Protein AF-0000000080792243 (afdb_homodimer)

Structure (mmCIF, N/CA/C/O backbone):
data_AF-0000000080792243-model_v1
#
loop_
_entity.id
_entity.type
_entity.pdbx_description
1 polymer 'Uncharacterized protein'
#
loop_
_atom_site.group_PDB
_atom_site.id
_atom_site.type_symbol
_atom_site.label_atom_id
_atom_site.label_alt_id
_atom_site.label_comp_id
_atom_site.label_asym_id
_atom_site.label_entity_id
_atom_site.label_seq_id
_atom_site.pdbx_PDB_ins_code
_atom_site.Cartn_x
_atom_site.Cartn_y
_atom_site.Cartn_z
_atom_site.occupancy
_atom_site.B_iso_or_equiv
_atom_site.auth_seq_id
_atom_site.auth_comp_id
_atom_site.auth_asym_id
_atom_site.auth_atom_id
_atom_site.pdbx_PDB_model_num
ATOM 1 N N . MET A 1 1 ? 18.422 -19.844 11.188 1 36.97 1 MET A N 1
ATOM 2 C CA . MET A 1 1 ? 18.875 -18.453 11.117 1 36.97 1 MET A CA 1
ATOM 3 C C . MET A 1 1 ? 18.594 -17.719 12.422 1 36.97 1 MET A C 1
ATOM 5 O O . MET A 1 1 ? 17.625 -18.031 13.109 1 36.97 1 MET A O 1
ATOM 9 N N . GLN A 1 2 ? 19.609 -17.266 13.109 1 46.88 2 GLN A N 1
ATOM 10 C CA . GLN A 1 2 ? 19.453 -16.562 14.383 1 46.88 2 GLN A CA 1
ATOM 11 C C . GLN A 1 2 ? 18.328 -15.539 14.312 1 46.88 2 GLN A C 1
ATOM 13 O O . GLN A 1 2 ? 18.172 -14.844 13.305 1 46.88 2 GLN A O 1
ATOM 18 N N . PRO A 1 3 ? 17.406 -15.609 15.258 1 59.47 3 PRO A N 1
ATOM 19 C CA . PRO A 1 3 ? 16.344 -14.609 15.312 1 59.47 3 PRO A CA 1
ATOM 20 C C . PRO A 1 3 ? 16.859 -13.18 15.242 1 59.47 3 PRO A C 1
ATOM 22 O O . PRO A 1 3 ? 17.953 -12.891 15.719 1 59.47 3 PRO A O 1
ATOM 25 N N . TRP A 1 4 ? 16.297 -12.352 14.469 1 64.94 4 TRP A N 1
ATOM 26 C CA . TRP A 1 4 ? 16.641 -10.938 14.383 1 64.94 4 TRP A CA 1
ATOM 27 C C . TRP A 1 4 ? 16.672 -10.297 15.766 1 64.94 4 TRP A C 1
ATOM 29 O O . TRP A 1 4 ? 15.797 -10.562 16.594 1 64.94 4 TRP A O 1
ATOM 39 N N . GLN A 1 5 ? 17.922 -9.617 16.094 1 69.44 5 GLN A N 1
ATOM 40 C CA . GLN A 1 5 ? 18.031 -8.836 17.328 1 69.44 5 GLN A CA 1
ATOM 41 C C . GLN A 1 5 ? 18.094 -7.344 17.031 1 69.44 5 GLN A C 1
ATOM 43 O O . GLN A 1 5 ? 18.906 -6.898 16.219 1 69.44 5 GLN A O 1
ATOM 48 N N . PRO A 1 6 ? 17.172 -6.676 17.641 1 68.81 6 PRO A N 1
ATOM 49 C CA . PRO A 1 6 ? 17.219 -5.23 17.422 1 68.81 6 PRO A CA 1
ATOM 50 C C . PRO A 1 6 ? 18.484 -4.59 17.984 1 68.81 6 PRO A C 1
ATOM 52 O O . PRO A 1 6 ? 18.984 -5.035 19.031 1 68.81 6 PRO A O 1
ATOM 55 N N . PRO A 1 7 ? 18.984 -3.643 17.203 1 69.31 7 PRO A N 1
ATOM 56 C CA . PRO A 1 7 ? 20.094 -2.895 17.828 1 69.31 7 PRO A CA 1
ATOM 57 C C . PRO A 1 7 ? 19.719 -2.318 19.188 1 69.31 7 PRO A C 1
ATOM 59 O O . PRO A 1 7 ? 18.578 -1.916 19.406 1 69.31 7 PRO A O 1
ATOM 62 N N . PRO A 1 8 ? 20.578 -2.467 20.203 1 66.31 8 PRO A N 1
ATOM 63 C CA . PRO A 1 8 ? 20.281 -2.123 21.594 1 66.31 8 PRO A CA 1
ATOM 64 C C . PRO A 1 8 ? 19.547 -0.795 21.734 1 66.31 8 PRO A C 1
ATOM 66 O O . PRO A 1 8 ? 18.594 -0.694 22.516 1 66.31 8 PRO A O 1
ATOM 69 N N . ASP A 1 9 ? 19.938 0.288 21.047 1 75.38 9 ASP A N 1
ATOM 70 C CA . ASP A 1 9 ? 19.344 1.593 21.281 1 75.38 9 ASP A CA 1
ATOM 71 C C . ASP A 1 9 ? 18.156 1.835 20.344 1 75.38 9 ASP A C 1
ATOM 73 O O . ASP A 1 9 ? 17.453 2.838 20.469 1 75.38 9 ASP A O 1
ATOM 77 N N . ALA A 1 10 ? 17.859 0.833 19.672 1 73.94 10 ALA A N 1
ATOM 78 C CA . ALA A 1 10 ? 16.828 1.02 18.656 1 73.94 10 ALA A CA 1
ATOM 79 C C . ALA A 1 10 ? 15.43 0.932 19.281 1 73.94 10 ALA A C 1
ATOM 81 O O . ALA A 1 10 ? 14.523 1.659 18.875 1 73.94 10 ALA A O 1
ATOM 82 N N . GLN A 1 11 ? 15.375 0.099 20.266 1 78.38 11 GLN A N 1
ATOM 83 C CA . GLN A 1 11 ? 14.07 -0.077 20.906 1 78.38 11 GLN A CA 1
ATOM 84 C C . GLN A 1 11 ? 13.656 1.177 21.672 1 78.38 11 GLN A C 1
ATOM 86 O O . GLN A 1 11 ? 12.523 1.646 21.531 1 78.38 11 GLN A O 1
ATOM 91 N N . ASP A 1 12 ? 14.547 1.667 22.391 1 77.69 12 ASP A N 1
ATOM 92 C CA . ASP A 1 12 ? 14.25 2.869 23.156 1 77.69 12 ASP A CA 1
ATOM 93 C C . ASP A 1 12 ? 13.898 4.039 22.234 1 77.69 12 ASP A C 1
ATOM 95 O O . ASP A 1 12 ? 12.961 4.793 22.516 1 77.69 12 ASP A O 1
ATOM 99 N N . ALA A 1 13 ? 14.625 4.133 21.188 1 73.5 13 ALA A N 1
ATOM 100 C CA . ALA A 1 13 ? 14.375 5.203 20.234 1 73.5 13 ALA A CA 1
ATOM 101 C C . ALA A 1 13 ? 12.992 5.07 19.609 1 73.5 13 ALA A C 1
ATOM 103 O O . ALA A 1 13 ? 12.258 6.051 19.484 1 73.5 13 ALA A O 1
ATOM 104 N N . TRP A 1 14 ? 12.664 3.857 19.359 1 80.56 14 TRP A N 1
ATOM 105 C CA . TRP A 1 14 ? 11.359 3.635 18.75 1 80.56 14 TRP A CA 1
ATOM 106 C C . TRP A 1 14 ? 10.234 3.869 19.75 1 80.56 14 TRP A C 1
ATOM 108 O O . TRP A 1 14 ? 9.195 4.434 19.406 1 80.56 14 TRP A O 1
ATOM 118 N N . MET A 1 15 ? 10.477 3.438 20.875 1 77.56 15 MET A N 1
ATOM 119 C CA . MET A 1 15 ? 9.461 3.629 21.922 1 77.56 15 MET A CA 1
ATOM 120 C C . MET A 1 15 ? 9.188 5.113 22.141 1 77.56 15 MET A C 1
ATOM 122 O O . MET A 1 15 ? 8.055 5.508 22.406 1 77.56 15 MET A O 1
ATOM 126 N N . ALA A 1 16 ? 10.227 5.855 22.047 1 75 16 ALA A N 1
ATOM 127 C CA . ALA A 1 16 ? 10.047 7.301 22.172 1 75 16 ALA A CA 1
ATOM 128 C C . ALA A 1 16 ? 9.195 7.848 21.016 1 75 16 ALA A C 1
ATOM 130 O O . ALA A 1 16 ? 8.32 8.688 21.234 1 75 16 ALA A O 1
ATOM 131 N N . ILE A 1 17 ? 9.383 7.324 19.875 1 75.38 17 ILE A N 1
ATOM 132 C CA . ILE A 1 17 ? 8.633 7.723 18.703 1 75.38 17 ILE A CA 1
ATOM 133 C C . ILE A 1 17 ? 7.172 7.285 18.844 1 75.38 17 ILE A C 1
ATOM 135 O O . ILE A 1 17 ? 6.258 8.078 18.625 1 75.38 17 ILE A O 1
ATOM 139 N N . GLU A 1 18 ? 7.066 6.082 19.219 1 77.75 18 GLU A N 1
ATOM 140 C CA . GLU A 1 18 ? 5.719 5.539 19.391 1 77.75 18 GLU A CA 1
ATOM 141 C C . GLU A 1 18 ? 4.941 6.309 20.453 1 77.75 18 GLU A C 1
ATOM 143 O O . GLU A 1 18 ? 3.754 6.594 20.266 1 77.75 18 GLU A O 1
ATOM 148 N N . LYS A 1 19 ? 5.625 6.551 21.5 1 76.12 19 LYS A N 1
ATOM 149 C CA . LYS A 1 19 ? 4.988 7.352 22.547 1 76.12 19 LYS A CA 1
ATOM 150 C C . LYS A 1 19 ? 4.547 8.711 22 1 76.12 19 LYS A C 1
ATOM 152 O O . LYS A 1 19 ? 3.449 9.18 22.312 1 76.12 19 LYS A O 1
ATOM 157 N N . SER A 1 20 ? 5.352 9.297 21.234 1 71.44 20 SER A N 1
ATOM 158 C CA . SER A 1 20 ? 5.027 10.586 20.641 1 71.44 20 SER A CA 1
ATOM 159 C C . SER A 1 20 ? 3.846 10.461 19.672 1 71.44 20 SER A C 1
ATOM 161 O O . SER A 1 20 ? 3.029 11.383 19.578 1 71.44 20 SER A O 1
ATOM 163 N N . LEU A 1 21 ? 3.82 9.352 19.047 1 76.31 21 LEU A N 1
ATOM 164 C CA . LEU A 1 21 ? 2.719 9.086 18.125 1 76.31 21 LEU A CA 1
ATOM 165 C C . LEU A 1 21 ? 1.434 8.789 18.891 1 76.31 21 LEU A C 1
ATOM 167 O O . LEU A 1 21 ? 0.351 9.219 18.484 1 76.31 21 LEU A O 1
ATOM 171 N N . LEU A 1 22 ? 1.648 8.062 19.984 1 66.38 22 LEU A N 1
ATOM 172 C CA . LEU A 1 22 ? 0.48 7.559 20.703 1 66.38 22 LEU A CA 1
ATOM 173 C C . LEU A 1 22 ? 0.078 8.5 21.828 1 66.38 22 LEU A C 1
ATOM 175 O O . LEU A 1 22 ? -1.094 8.555 22.203 1 66.38 22 LEU A O 1
ATOM 179 N N . MET A 1 23 ? 1.031 8.93 22.672 1 56 23 MET A N 1
ATOM 180 C CA . MET A 1 23 ? 0.75 9.695 23.891 1 56 23 MET A CA 1
ATOM 181 C C . MET A 1 23 ? -0.041 10.953 23.562 1 56 23 MET A C 1
ATOM 183 O O . MET A 1 23 ? -0.862 11.406 24.359 1 56 23 MET A O 1
ATOM 187 N N . 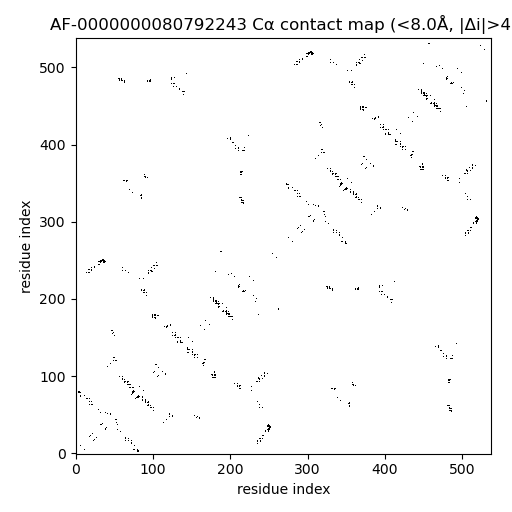LEU A 1 24 ? 0.479 11.695 22.578 1 44.16 24 LEU A N 1
ATOM 188 C CA . LEU A 1 24 ? -0.265 12.945 22.5 1 44.16 24 LEU A CA 1
ATOM 189 C C . LEU A 1 24 ? -1.768 12.688 22.562 1 44.16 24 LEU A C 1
ATOM 191 O O . LEU A 1 24 ? -2.533 13.562 22.984 1 44.16 24 LEU A O 1
ATOM 195 N N . THR A 1 25 ? -2.172 11.602 22.031 1 44.19 25 THR A N 1
ATOM 196 C CA . THR A 1 25 ? -3.627 11.578 21.938 1 44.19 25 THR A CA 1
ATOM 197 C C . THR A 1 25 ? -4.215 10.516 22.859 1 44.19 25 THR A C 1
ATOM 199 O O . THR A 1 25 ? -5.418 10.242 22.812 1 44.19 25 THR A O 1
ATOM 202 N N . GLY A 1 26 ? -3.426 10.094 24 1 46.09 26 GLY A N 1
ATOM 203 C CA . GLY A 1 26 ? -4.133 9.023 24.688 1 46.09 26 GLY A CA 1
ATOM 204 C C . GLY A 1 26 ? -4.879 8.109 23.734 1 46.09 26 GLY A C 1
ATOM 205 O O . GLY A 1 26 ? -5.98 7.641 24.047 1 46.09 26 GLY A O 1
ATOM 206 N N . SER A 1 27 ? -4.52 7.777 22.578 1 53.97 27 SER A N 1
ATOM 207 C CA . SER A 1 27 ? -5.082 6.977 21.5 1 53.97 27 SER A CA 1
ATOM 208 C C . SER A 1 27 ? -6.133 7.758 20.719 1 53.97 27 SER A C 1
ATOM 210 O O . SER A 1 27 ? -6.617 7.293 19.688 1 53.97 27 SER A O 1
ATOM 212 N N . GLN A 1 28 ? -6.387 9.023 21.266 1 64.88 28 GLN A N 1
ATOM 213 C CA . GLN A 1 28 ? -7.477 9.719 20.578 1 64.88 28 GLN A CA 1
ATOM 214 C C . GLN A 1 28 ? -6.941 10.703 19.547 1 64.88 28 GLN A C 1
ATOM 216 O O . GLN A 1 28 ? -5.922 11.359 19.781 1 64.88 28 GLN A O 1
ATOM 221 N N . VAL A 1 29 ? -7.461 10.672 18.406 1 78.62 29 VAL A N 1
ATOM 222 C CA . VAL A 1 29 ? -7.125 11.617 17.344 1 78.62 29 VAL A CA 1
ATOM 223 C C . VAL A 1 29 ? -7.594 13.016 17.734 1 78.62 29 VAL A C 1
ATOM 225 O O . VAL A 1 29 ? -8.703 13.188 18.25 1 78.62 29 VAL A O 1
ATOM 228 N N . PRO A 1 30 ? -6.746 14.047 17.609 1 80.62 30 PRO A N 1
ATOM 229 C CA . PRO A 1 30 ? -7.117 15.414 17.969 1 80.62 30 PRO A CA 1
ATOM 230 C C . PRO A 1 30 ? -8.375 15.891 17.25 1 80.62 30 PRO A C 1
ATOM 232 O O . PRO A 1 30 ? -8.57 15.578 16.078 1 80.62 30 PRO A O 1
ATOM 235 N N . GLN A 1 31 ? -9.227 16.609 18.047 1 87.62 31 GLN A N 1
ATOM 236 C CA . GLN A 1 31 ? -10.438 17.203 17.484 1 87.62 31 GLN A CA 1
ATOM 237 C C . GLN A 1 31 ? -10.297 18.719 17.359 1 87.62 31 GLN A C 1
ATOM 239 O O . GLN A 1 31 ? -9.859 19.375 18.297 1 87.62 31 GLN A O 1
ATOM 244 N N . PRO A 1 32 ? -10.648 19.156 16.188 1 93.19 32 PRO A N 1
ATOM 245 C CA . PRO A 1 32 ? -10.508 20.609 16.047 1 93.19 32 PRO A CA 1
ATOM 246 C C . PRO A 1 32 ? -11.469 21.391 16.938 1 93.19 32 PRO A C 1
ATOM 248 O O . PRO A 1 32 ? -12.68 21.141 16.922 1 93.19 32 PRO A O 1
ATOM 251 N N . ARG A 1 33 ? -10.961 22.328 17.672 1 92.81 33 ARG A N 1
ATOM 252 C CA . ARG A 1 33 ? -11.781 23.25 18.438 1 92.81 33 ARG A CA 1
ATOM 253 C C . ARG A 1 33 ? -12.359 24.344 17.531 1 92.81 33 ARG A C 1
ATOM 255 O O . ARG A 1 33 ? -11.766 24.688 16.5 1 92.81 33 ARG A O 1
ATOM 262 N N . PRO A 1 34 ? -13.484 24.844 17.969 1 92.94 34 PRO A N 1
ATOM 263 C CA . PRO A 1 34 ? -14.008 25.969 17.188 1 92.94 34 PRO A CA 1
ATOM 264 C C . PRO A 1 34 ? -13.008 27.109 17.047 1 92.94 34 PRO A C 1
ATOM 266 O O . PRO A 1 34 ? -12.406 27.531 18.047 1 92.94 34 PRO A O 1
ATOM 269 N N . GLY A 1 35 ? -12.75 27.516 15.812 1 93.31 35 GLY A N 1
ATOM 270 C CA . GLY A 1 35 ? -11.867 28.641 15.562 1 93.31 35 GLY A CA 1
ATOM 271 C C . GLY A 1 35 ? -10.43 28.219 15.305 1 93.31 35 GLY A C 1
ATOM 272 O O . GLY A 1 35 ? -9.594 29.031 14.914 1 93.31 35 GLY A O 1
ATOM 273 N N . SER A 1 36 ? -10.195 26.938 15.562 1 94.88 36 SER A N 1
ATOM 274 C CA . SER A 1 36 ? -8.852 26.453 15.25 1 94.88 36 SER A CA 1
ATOM 275 C C . SER A 1 36 ? -8.555 26.547 13.758 1 94.88 36 SER A C 1
ATOM 277 O O . SER A 1 36 ? -9.469 26.734 12.953 1 94.88 36 SER A O 1
ATOM 279 N N . GLU A 1 37 ? -7.305 26.484 13.453 1 95.5 37 GLU A N 1
ATOM 280 C CA . GLU A 1 37 ? -6.906 26.547 12.047 1 95.5 37 GLU A CA 1
ATOM 281 C C . GLU A 1 37 ? -7.543 25.438 11.234 1 95.5 37 GLU A C 1
ATOM 283 O O . GLU A 1 37 ? -7.992 25.656 10.109 1 95.5 37 GLU A O 1
ATOM 288 N N . LEU A 1 38 ? -7.598 24.266 11.75 1 96.44 38 LEU A N 1
ATOM 289 C CA . LEU A 1 38 ? -8.211 23.156 11.023 1 96.44 38 LEU A CA 1
ATOM 290 C C . LEU A 1 38 ? -9.711 23.375 10.859 1 96.44 38 LEU A C 1
ATOM 292 O O . LEU A 1 38 ? -10.289 23.016 9.828 1 96.44 38 LEU A O 1
ATOM 296 N N . ASP A 1 39 ? -10.328 23.891 11.914 1 95.81 39 ASP A N 1
ATOM 297 C CA . ASP A 1 39 ? -11.734 24.25 11.82 1 95.81 39 ASP A CA 1
ATOM 298 C C . ASP A 1 39 ? -11.977 25.234 10.672 1 95.81 39 ASP A C 1
ATOM 300 O O . ASP A 1 39 ? -12.906 25.078 9.883 1 95.81 39 ASP A O 1
ATOM 304 N N . ARG A 1 40 ? -11.148 26.234 10.586 1 95.94 40 ARG A N 1
ATOM 305 C CA . ARG A 1 40 ? -11.242 27.234 9.516 1 95.94 40 ARG A CA 1
ATOM 306 C C . ARG A 1 40 ? -11.062 26.578 8.148 1 95.94 40 ARG A C 1
ATOM 308 O O . ARG A 1 40 ? -11.859 26.812 7.238 1 95.94 40 ARG A O 1
ATOM 315 N N . LEU A 1 41 ? -10.055 25.75 7.984 1 97.06 41 LEU A N 1
ATOM 316 C CA . LEU A 1 41 ? -9.766 25.094 6.719 1 97.06 41 LEU A CA 1
ATOM 317 C C . LEU A 1 41 ? -10.914 24.188 6.309 1 97.06 41 LEU A C 1
ATOM 319 O O . LEU A 1 41 ? -11.281 24.125 5.133 1 97.06 41 LEU A O 1
ATOM 323 N N . ASP A 1 42 ? -11.43 23.484 7.223 1 96.44 42 ASP A N 1
ATOM 324 C CA . ASP A 1 42 ? -12.523 22.547 6.941 1 96.44 42 ASP A CA 1
ATOM 325 C C . ASP A 1 42 ? -13.742 23.297 6.391 1 96.44 42 ASP A C 1
ATOM 327 O O . ASP A 1 42 ? -14.398 22.812 5.469 1 96.44 42 ASP A O 1
ATOM 331 N N . LYS A 1 43 ? -14.023 24.438 6.93 1 94.56 43 LYS A N 1
ATOM 332 C CA . LYS A 1 43 ? -15.156 25.25 6.504 1 94.56 43 LYS A CA 1
ATOM 333 C C . LYS A 1 43 ? -14.945 25.797 5.094 1 94.56 43 LYS A C 1
ATOM 335 O O . LYS A 1 43 ? -15.906 26.125 4.395 1 94.56 43 LYS A O 1
ATOM 340 N N . GLU A 1 44 ? -13.719 25.891 4.68 1 94.19 44 GLU A N 1
ATOM 341 C CA . GLU A 1 44 ? -13.406 26.438 3.365 1 94.19 44 GLU A CA 1
ATOM 342 C C . GLU A 1 44 ? -13.445 25.359 2.291 1 94.19 44 GLU A C 1
ATOM 344 O O . GLU A 1 44 ? -13.383 25.656 1.097 1 94.19 44 GLU A O 1
ATOM 349 N N . MET A 1 45 ? -13.555 24.094 2.707 1 93.94 45 MET A N 1
ATOM 350 C CA . MET A 1 45 ? -13.672 23.016 1.736 1 93.94 45 MET A CA 1
ATOM 351 C C . MET A 1 45 ? -15.023 23.047 1.028 1 93.94 45 MET A C 1
ATOM 353 O O . MET A 1 45 ? -16 23.547 1.583 1 93.94 45 MET A O 1
ATOM 357 N N . PRO A 1 46 ? -14.969 22.547 -0.153 1 90.44 46 PRO A N 1
ATOM 358 C CA . PRO A 1 46 ? -16.266 22.516 -0.841 1 90.44 46 PRO A CA 1
ATOM 359 C C . PRO A 1 46 ? -17.297 21.656 -0.116 1 90.44 46 PRO A C 1
ATOM 361 O O . PRO A 1 46 ? -16.984 20.547 0.318 1 90.44 46 PRO A O 1
ATOM 364 N N . ASP A 1 47 ? -18.516 22.047 -0.091 1 84.38 47 ASP A N 1
ATOM 365 C CA . ASP A 1 47 ? -19.609 21.344 0.561 1 84.38 47 ASP A CA 1
ATOM 366 C C . ASP A 1 47 ? -19.875 20 -0.107 1 84.38 47 ASP A C 1
ATOM 368 O O . ASP A 1 47 ? -20.344 19.062 0.538 1 84.38 47 ASP A O 1
ATOM 372 N N . ALA A 1 48 ? -19.516 19.984 -1.232 1 79.69 48 ALA A N 1
ATOM 373 C CA . ALA A 1 48 ? -19.812 18.797 -2.035 1 79.69 48 ALA A CA 1
ATOM 374 C C . ALA A 1 48 ? -18.906 17.641 -1.657 1 79.69 48 ALA A C 1
ATOM 376 O O . ALA A 1 48 ? -19.188 16.484 -2.004 1 79.69 48 ALA A O 1
ATOM 377 N N . ALA A 1 49 ? -17.891 17.906 -0.99 1 82.88 49 ALA A N 1
ATOM 378 C CA . ALA A 1 49 ? -16.969 16.812 -0.674 1 82.88 49 ALA A CA 1
ATOM 379 C C . ALA A 1 49 ? -17.641 15.742 0.168 1 82.88 49 ALA A C 1
ATOM 381 O O . ALA A 1 49 ? -18.266 16.047 1.189 1 82.88 49 ALA A O 1
ATOM 382 N N . VAL A 1 50 ? -17.484 14.57 -0.272 1 88.44 50 VAL A N 1
ATOM 383 C CA . VAL A 1 50 ? -18.109 13.445 0.406 1 88.44 50 VAL A CA 1
ATOM 384 C C . VAL A 1 50 ? -17.406 13.164 1.728 1 88.44 50 VAL A C 1
ATOM 386 O O . VAL A 1 50 ? -18.047 12.859 2.734 1 88.44 50 VAL A O 1
ATOM 389 N N . VAL A 1 51 ? -16.062 13.328 1.682 1 91.31 51 VAL A N 1
ATOM 390 C CA . VAL A 1 51 ? -15.25 13.188 2.885 1 91.31 51 VAL A CA 1
ATOM 391 C C . VAL A 1 51 ? -14.711 14.555 3.305 1 91.31 51 VAL A C 1
ATOM 393 O O . VAL A 1 51 ? -14.062 15.242 2.512 1 91.31 51 VAL A O 1
ATOM 396 N N . GLY A 1 52 ? -14.945 14.898 4.512 1 94.19 52 GLY A N 1
ATOM 397 C CA . GLY A 1 52 ? -14.461 16.172 5.023 1 94.19 52 GLY A CA 1
ATOM 398 C C . GLY A 1 52 ? -12.969 16.172 5.301 1 94.19 52 GLY A C 1
ATOM 399 O O . GLY A 1 52 ? -12.375 15.109 5.531 1 94.19 52 GLY A O 1
ATOM 400 N N . LEU A 1 53 ? -12.43 17.359 5.324 1 96.81 53 LEU A N 1
ATOM 401 C CA . LEU A 1 53 ? -10.992 17.5 5.539 1 96.81 53 LEU A CA 1
ATOM 402 C C . LEU A 1 53 ? -10.594 16.984 6.914 1 96.81 53 LEU A C 1
ATOM 404 O O . LEU A 1 53 ? -9.617 16.234 7.039 1 96.81 53 LEU A O 1
ATOM 408 N N . THR A 1 54 ? -11.32 17.359 7.934 1 96.12 54 THR A N 1
ATOM 409 C CA . THR A 1 54 ? -11 16.953 9.297 1 96.12 54 THR A CA 1
ATOM 410 C C . THR A 1 54 ? -11.008 15.43 9.414 1 96.12 54 THR A C 1
ATOM 412 O O . THR A 1 54 ? -10.055 14.836 9.93 1 96.12 54 THR A O 1
ATOM 415 N N . ASN A 1 55 ? -12.023 14.805 8.898 1 94.5 55 ASN A N 1
ATOM 416 C CA . ASN A 1 55 ? -12.102 13.352 8.945 1 94.5 55 ASN A CA 1
ATOM 417 C C . ASN A 1 55 ? -10.953 12.703 8.172 1 94.5 55 ASN A C 1
ATOM 419 O O . ASN A 1 55 ? -10.391 11.703 8.625 1 94.5 55 ASN A O 1
ATOM 423 N N . SER A 1 56 ? -10.672 13.289 7.047 1 96 56 SER A N 1
ATOM 424 C CA . SER A 1 56 ? -9.594 12.781 6.211 1 96 56 SER A CA 1
ATOM 425 C C . SER A 1 56 ? -8.258 12.797 6.957 1 96 56 SER A C 1
ATOM 427 O O . SER A 1 56 ? -7.555 11.789 7.004 1 96 56 SER A O 1
ATOM 429 N N . LEU A 1 57 ? -7.953 13.891 7.562 1 96.81 57 LEU A N 1
ATOM 430 C CA . LEU A 1 57 ? -6.664 14.039 8.234 1 96.81 57 LEU A CA 1
ATOM 431 C C . LEU A 1 57 ? -6.648 13.258 9.547 1 96.81 57 LEU A C 1
ATOM 433 O O . LEU A 1 57 ? -5.605 12.734 9.945 1 96.81 57 LEU A O 1
ATOM 437 N N . GLN A 1 58 ? -7.766 13.172 10.227 1 94.38 58 GLN A N 1
ATOM 438 C CA . GLN A 1 58 ? -7.852 12.352 11.43 1 94.38 58 GLN A CA 1
ATOM 439 C C . GLN A 1 58 ? -7.582 10.883 11.117 1 94.38 58 GLN A C 1
ATOM 441 O O . GLN A 1 58 ? -6.895 10.195 11.867 1 94.38 58 GLN A O 1
ATOM 446 N N . GLN A 1 59 ? -8.133 10.469 10.023 1 94.5 59 GLN A N 1
ATOM 447 C CA . GLN A 1 59 ? -7.891 9.086 9.633 1 94.5 59 GLN A CA 1
ATOM 448 C C . GLN A 1 59 ? -6.426 8.859 9.273 1 94.5 59 GLN A C 1
ATOM 450 O O . GLN A 1 59 ? -5.875 7.793 9.547 1 94.5 59 GLN A O 1
ATOM 455 N N . ALA A 1 60 ? -5.828 9.789 8.602 1 96.12 60 ALA A N 1
ATOM 456 C CA . ALA A 1 60 ? -4.398 9.688 8.312 1 96.12 60 ALA A CA 1
ATOM 457 C C . ALA A 1 60 ? -3.586 9.531 9.594 1 96.12 60 ALA A C 1
ATOM 459 O O . ALA A 1 60 ? -2.701 8.68 9.68 1 96.12 60 ALA A O 1
ATOM 460 N N . VAL A 1 61 ? -3.912 10.297 10.578 1 94.25 61 VAL A N 1
ATOM 461 C CA . VAL A 1 61 ? -3.219 10.227 11.859 1 94.25 61 VAL A CA 1
ATOM 462 C C . VAL A 1 61 ? -3.457 8.867 12.508 1 94.25 61 VAL A C 1
ATOM 464 O O . VAL A 1 61 ? -2.52 8.234 13 1 94.25 61 VAL A O 1
ATOM 467 N N . ARG A 1 62 ? -4.664 8.422 12.477 1 92.5 62 ARG A N 1
ATOM 468 C CA . ARG A 1 62 ? -4.984 7.113 13.031 1 92.5 62 ARG A CA 1
ATOM 469 C C . ARG A 1 62 ? -4.191 6.016 12.328 1 92.5 62 ARG A C 1
ATOM 471 O O . ARG A 1 62 ? -3.676 5.102 12.977 1 92.5 62 ARG A O 1
ATOM 478 N N . THR A 1 63 ? -4.145 6.102 11.047 1 94.44 63 THR A N 1
ATOM 479 C CA . THR A 1 63 ? -3.391 5.129 10.266 1 94.44 63 THR A CA 1
ATOM 480 C C . THR A 1 63 ? -1.915 5.152 10.656 1 94.44 63 THR A C 1
ATOM 482 O O . THR A 1 63 ? -1.308 4.102 10.875 1 94.44 63 THR A O 1
ATOM 485 N N . ALA A 1 64 ? -1.365 6.328 10.75 1 94.38 64 ALA A N 1
ATOM 486 C CA . ALA A 1 64 ? 0.036 6.457 11.141 1 94.38 64 ALA A CA 1
ATOM 487 C C . ALA A 1 64 ? 0.282 5.832 12.516 1 94.38 64 ALA A C 1
ATOM 489 O O . ALA A 1 64 ? 1.244 5.082 12.695 1 94.38 64 ALA A O 1
ATOM 490 N N . GLN A 1 65 ? -0.574 6.094 13.445 1 91.69 65 GLN A N 1
ATOM 491 C CA . GLN A 1 65 ? -0.44 5.59 14.805 1 91.69 65 GLN A CA 1
ATOM 492 C C . GLN A 1 65 ? -0.5 4.062 14.836 1 91.69 65 GLN A C 1
ATOM 494 O O . GLN A 1 65 ? 0.326 3.418 15.484 1 91.69 65 GLN A O 1
ATOM 499 N N . GLU A 1 66 ? -1.419 3.564 14.141 1 91.44 66 GLU A N 1
ATOM 500 C CA . GLU A 1 66 ? -1.605 2.117 14.164 1 91.44 66 GLU A CA 1
ATOM 501 C C . GLU A 1 66 ? -0.461 1.402 13.445 1 91.44 66 GLU A C 1
ATOM 503 O O . GLU A 1 66 ? -0.044 0.319 13.867 1 91.44 66 GLU A O 1
ATOM 508 N N . CYS A 1 67 ? -0.032 1.95 12.367 1 94.69 67 CYS A N 1
ATOM 509 C CA . CYS A 1 67 ? 1.127 1.375 11.688 1 94.69 67 CYS A CA 1
ATOM 510 C C . CYS A 1 67 ? 2.348 1.378 12.602 1 94.69 67 CYS A C 1
ATOM 512 O O . CYS A 1 67 ? 3.045 0.369 12.719 1 94.69 67 CYS A O 1
ATOM 514 N N . ALA A 1 68 ? 2.574 2.516 13.258 1 92.19 68 ALA A N 1
ATOM 515 C CA . ALA A 1 68 ? 3.723 2.619 14.156 1 92.19 68 ALA A CA 1
ATOM 516 C C . ALA A 1 68 ? 3.639 1.588 15.273 1 92.19 68 ALA A C 1
ATOM 518 O O . ALA A 1 68 ? 4.633 0.937 15.602 1 92.19 68 ALA A O 1
ATOM 519 N N . ARG A 1 69 ? 2.508 1.447 15.828 1 88.38 69 ARG A N 1
ATOM 520 C CA . ARG A 1 69 ? 2.32 0.483 16.906 1 88.38 69 ARG A CA 1
ATOM 521 C C . ARG A 1 69 ? 2.596 -0.938 16.422 1 88.38 69 ARG A C 1
ATOM 523 O O . ARG A 1 69 ? 3.307 -1.696 17.094 1 88.38 69 ARG A O 1
ATOM 530 N N . SER A 1 70 ? 2.021 -1.258 15.305 1 90.5 70 SER A N 1
ATOM 531 C CA . SER A 1 70 ? 2.197 -2.598 14.758 1 90.5 70 SER A CA 1
ATOM 532 C C . SER A 1 70 ? 3.658 -2.867 14.406 1 90.5 70 SER A C 1
ATOM 534 O O . SER A 1 70 ? 4.152 -3.98 14.594 1 90.5 70 SER A O 1
ATOM 536 N N . MET A 1 71 ? 4.305 -1.91 13.859 1 91.25 71 MET A N 1
ATOM 537 C CA . MET A 1 71 ? 5.73 -2.041 13.578 1 91.25 71 MET A CA 1
ATOM 538 C C . MET A 1 71 ? 6.52 -2.275 14.859 1 91.25 71 MET A C 1
ATOM 540 O O . MET A 1 71 ? 7.406 -3.129 14.898 1 91.25 71 MET A O 1
ATOM 544 N N . GLY A 1 72 ? 6.219 -1.485 15.875 1 87.31 72 GLY A N 1
ATOM 545 C CA . GLY A 1 72 ? 6.871 -1.676 17.156 1 87.31 72 GLY A CA 1
ATOM 546 C C . GLY A 1 72 ? 6.703 -3.078 17.719 1 87.31 72 GLY A C 1
ATOM 547 O O . GLY A 1 72 ? 7.664 -3.676 18.203 1 87.31 72 GLY A O 1
ATOM 548 N N . ASP A 1 73 ? 5.516 -3.596 17.594 1 84.75 73 ASP A N 1
ATOM 549 C CA . ASP A 1 73 ? 5.238 -4.953 18.062 1 84.75 73 ASP A CA 1
ATOM 550 C C . ASP A 1 73 ? 6.082 -5.973 17.297 1 84.75 73 ASP A C 1
ATOM 552 O O . ASP A 1 73 ? 6.582 -6.934 17.875 1 84.75 73 ASP A O 1
ATOM 556 N N . ALA A 1 74 ? 6.195 -5.754 16.031 1 85.44 74 ALA A N 1
ATOM 557 C CA . ALA A 1 74 ? 6.93 -6.691 15.188 1 85.44 74 ALA A CA 1
ATOM 558 C C . ALA A 1 74 ? 8.43 -6.629 15.477 1 85.44 74 ALA A C 1
ATOM 560 O O . ALA A 1 74 ? 9.117 -7.648 15.43 1 85.44 74 ALA A O 1
ATOM 561 N N . LEU A 1 75 ? 8.875 -5.465 15.75 1 86.31 75 LEU A N 1
ATOM 562 C CA . LEU A 1 75 ? 10.312 -5.258 15.867 1 86.31 75 LEU A CA 1
ATOM 563 C C . LEU A 1 75 ? 10.789 -5.539 17.297 1 86.31 75 LEU A C 1
ATOM 565 O O . LEU A 1 75 ? 11.922 -5.992 17.5 1 86.31 75 LEU A O 1
ATOM 569 N N . PHE A 1 76 ? 9.922 -5.305 18.234 1 82.31 76 PHE A N 1
ATOM 570 C CA . PHE A 1 76 ? 10.414 -5.277 19.609 1 82.31 76 PHE A CA 1
ATOM 571 C C . PHE A 1 76 ? 9.516 -6.09 20.531 1 82.31 76 PHE A C 1
ATOM 573 O O . PHE A 1 76 ? 9.711 -6.105 21.75 1 82.31 76 PHE A O 1
ATOM 580 N N . GLY A 1 77 ? 8.523 -6.695 20 1 78.19 77 GLY A N 1
ATOM 581 C CA . GLY A 1 77 ? 7.629 -7.504 20.812 1 78.19 77 GLY A CA 1
ATOM 582 C C . GLY A 1 77 ? 8.273 -8.773 21.328 1 78.19 77 GLY A C 1
ATOM 583 O O . GLY A 1 77 ? 9.5 -8.883 21.359 1 78.19 77 GLY A O 1
ATOM 584 N N . GLU A 1 78 ? 7.504 -9.75 21.75 1 74.94 78 GLU A N 1
ATOM 585 C CA . GLU A 1 78 ? 7.961 -10.977 22.406 1 74.94 78 GLU A CA 1
ATOM 586 C C . GLU A 1 78 ? 8.781 -11.836 21.438 1 74.94 78 GLU A C 1
ATOM 588 O O . GLU A 1 78 ? 9.773 -12.445 21.844 1 74.94 78 GLU A O 1
ATOM 593 N N . GLN A 1 79 ? 8.266 -11.898 20.203 1 76.38 79 GLN A N 1
ATOM 594 C CA . GLN A 1 79 ? 8.984 -12.617 19.172 1 76.38 79 GLN A CA 1
ATOM 595 C C . GLN A 1 79 ? 9.383 -11.688 18.031 1 76.38 79 GLN A C 1
ATOM 597 O O . GLN A 1 79 ? 8.781 -11.711 16.953 1 76.38 79 GLN A O 1
ATOM 602 N N . PRO A 1 80 ? 10.398 -10.898 18.391 1 79.69 80 PRO A N 1
ATOM 603 C CA . PRO A 1 80 ? 10.773 -9.875 17.406 1 79.69 80 PRO A CA 1
ATOM 604 C C . PRO A 1 80 ? 11.18 -10.477 16.062 1 79.69 80 PRO A C 1
ATOM 606 O O . PRO A 1 80 ? 11.828 -11.523 16.016 1 79.69 80 PRO A O 1
ATOM 609 N N . ARG A 1 81 ? 10.625 -9.75 15.203 1 79.5 81 ARG A N 1
ATOM 610 C CA . ARG A 1 81 ? 10.961 -10.086 13.82 1 79.5 81 ARG A CA 1
ATOM 611 C C . ARG A 1 81 ? 11.695 -8.945 13.141 1 79.5 81 ARG A C 1
ATOM 613 O O . ARG A 1 81 ? 11.57 -7.785 13.547 1 79.5 81 ARG A O 1
ATOM 620 N N . GLY A 1 82 ? 12.68 -9.07 12.445 1 80.62 82 GLY A N 1
ATOM 621 C CA . GLY A 1 82 ? 13.422 -8.078 11.688 1 80.62 82 GLY A CA 1
ATOM 622 C C . GLY A 1 82 ? 12.562 -7.301 10.711 1 80.62 82 GLY A C 1
ATOM 623 O O . GLY A 1 82 ? 11.352 -7.535 10.617 1 80.62 82 GLY A O 1
ATOM 624 N N . PRO A 1 83 ? 13.086 -6.281 10.195 1 86.38 83 PRO A N 1
ATOM 625 C CA . PRO A 1 83 ? 12.352 -5.449 9.242 1 86.38 83 PRO A CA 1
ATOM 626 C C . PRO A 1 83 ? 12.047 -6.18 7.934 1 86.38 83 PRO A C 1
ATOM 628 O O . PRO A 1 83 ? 12.547 -5.793 6.875 1 86.38 83 PRO A O 1
ATOM 631 N N . GLY A 1 84 ? 11.164 -7.129 8.07 1 89.06 84 GLY A N 1
ATOM 632 C CA . GLY A 1 84 ? 10.703 -7.855 6.898 1 89.06 84 GLY A CA 1
ATOM 633 C C . GLY A 1 84 ? 9.609 -7.125 6.137 1 89.06 84 GLY A C 1
ATOM 634 O O . GLY A 1 84 ? 9.305 -5.969 6.441 1 89.06 84 GLY A O 1
ATOM 635 N N . PRO A 1 85 ? 9.008 -7.754 5.145 1 92.38 85 PRO A N 1
ATOM 636 C CA . PRO A 1 85 ? 8.039 -7.113 4.25 1 92.38 85 PRO A CA 1
ATOM 637 C C . PRO A 1 85 ? 6.879 -6.473 5.004 1 92.38 85 PRO A C 1
ATOM 639 O O . PRO A 1 85 ? 6.48 -5.352 4.688 1 92.38 85 PRO A O 1
ATOM 642 N N . ALA A 1 86 ? 6.371 -7.172 5.977 1 94.5 86 ALA A N 1
ATOM 643 C CA . ALA A 1 86 ? 5.215 -6.641 6.691 1 94.5 86 ALA A CA 1
ATOM 644 C C . ALA A 1 86 ? 5.543 -5.301 7.344 1 94.5 86 ALA A C 1
ATOM 646 O O . ALA A 1 86 ? 4.758 -4.352 7.254 1 94.5 86 ALA A O 1
ATOM 647 N N . VAL A 1 87 ? 6.711 -5.219 7.973 1 94.12 87 VAL A N 1
ATOM 648 C CA . VAL A 1 87 ? 7.129 -3.992 8.641 1 94.12 87 VAL A CA 1
ATOM 649 C C . VAL A 1 87 ? 7.344 -2.887 7.609 1 94.12 87 VAL A C 1
ATOM 651 O O . VAL A 1 87 ? 6.906 -1.751 7.809 1 94.12 87 VAL A O 1
ATOM 654 N N . LEU A 1 88 ? 7.914 -3.234 6.57 1 95.19 88 LEU A N 1
ATOM 655 C CA . LEU A 1 88 ? 8.273 -2.23 5.574 1 95.19 88 LEU A CA 1
ATOM 656 C C . LEU A 1 88 ? 7.035 -1.74 4.828 1 95.19 88 LEU A C 1
ATOM 658 O O . LEU A 1 88 ? 6.965 -0.572 4.441 1 95.19 88 LEU A O 1
ATOM 662 N N . ILE A 1 89 ? 6.09 -2.598 4.633 1 97.19 89 ILE A N 1
ATOM 663 C CA . ILE A 1 89 ? 4.809 -2.219 4.043 1 97.19 89 ILE A CA 1
ATOM 664 C C . ILE A 1 89 ? 4.09 -1.234 4.965 1 97.19 89 ILE A C 1
ATOM 666 O O . ILE A 1 89 ? 3.539 -0.232 4.5 1 97.19 89 ILE A O 1
ATOM 670 N N . LEU A 1 90 ? 4.133 -1.517 6.203 1 97 90 LEU A N 1
ATOM 671 C CA . LEU A 1 90 ? 3.523 -0.608 7.168 1 97 90 LEU A CA 1
ATOM 672 C C . LEU A 1 90 ? 4.285 0.71 7.23 1 97 90 LEU A C 1
ATOM 674 O O . LEU A 1 90 ? 3.686 1.771 7.422 1 97 90 LEU A O 1
ATOM 678 N N . ALA A 1 91 ? 5.594 0.639 7.07 1 95.75 91 ALA A N 1
ATOM 679 C CA . ALA A 1 91 ? 6.398 1.856 7.035 1 95.75 91 ALA A CA 1
ATOM 680 C C . ALA A 1 91 ? 5.988 2.754 5.871 1 95.75 91 ALA A C 1
ATOM 682 O O . ALA A 1 91 ? 5.934 3.979 6.012 1 95.75 91 ALA A O 1
ATOM 683 N N . ARG A 1 92 ? 5.715 2.164 4.77 1 96.62 92 ARG A N 1
ATOM 684 C CA . ARG A 1 92 ? 5.227 2.916 3.619 1 96.62 92 ARG A CA 1
ATOM 685 C C . ARG A 1 92 ? 3.941 3.66 3.957 1 96.62 92 ARG A C 1
ATOM 687 O O . ARG A 1 92 ? 3.799 4.844 3.639 1 96.62 92 ARG A O 1
ATOM 694 N N . SER A 1 93 ? 3.043 2.959 4.547 1 97.75 93 SER A N 1
ATOM 695 C CA . SER A 1 93 ? 1.751 3.562 4.855 1 97.75 93 SER A CA 1
ATOM 696 C C . SER A 1 93 ? 1.885 4.633 5.938 1 97.75 93 SER A C 1
ATOM 698 O O . SER A 1 93 ? 1.187 5.645 5.902 1 97.75 93 SER A O 1
ATOM 700 N N . LEU A 1 94 ? 2.764 4.336 6.918 1 96.69 94 LEU A N 1
ATOM 701 C CA . LEU A 1 94 ? 3.064 5.352 7.918 1 96.69 94 LEU A CA 1
ATOM 702 C C . LEU A 1 94 ? 3.59 6.625 7.258 1 96.69 94 LEU A C 1
ATOM 704 O O . LEU A 1 94 ? 3.176 7.73 7.613 1 96.69 94 LEU A O 1
ATOM 708 N N . LEU A 1 95 ? 4.453 6.484 6.324 1 95.88 95 LEU A N 1
ATOM 709 C CA . LEU A 1 95 ? 4.996 7.625 5.594 1 95.88 95 LEU A CA 1
ATOM 710 C C . LEU A 1 95 ? 3.896 8.367 4.844 1 95.88 95 LEU A C 1
ATOM 712 O O . LEU A 1 95 ? 3.801 9.594 4.922 1 95.88 95 LEU A O 1
ATOM 716 N N . LEU A 1 96 ? 3.078 7.641 4.145 1 96.75 96 LEU A N 1
ATOM 717 C CA . LEU A 1 96 ? 2.045 8.25 3.309 1 96.75 96 LEU A CA 1
ATOM 718 C C . LEU A 1 96 ? 1.016 8.977 4.164 1 96.75 96 LEU A C 1
ATOM 720 O O . LEU A 1 96 ? 0.64 10.109 3.859 1 96.75 96 LEU A O 1
ATOM 724 N N . ALA A 1 97 ? 0.621 8.336 5.199 1 96.62 97 ALA A N 1
ATOM 725 C CA . ALA A 1 97 ? -0.35 8.945 6.105 1 96.62 97 ALA A CA 1
ATOM 726 C C . ALA A 1 97 ? 0.221 10.203 6.75 1 96.62 97 ALA A C 1
ATOM 728 O O . ALA A 1 97 ? -0.437 11.25 6.781 1 96.62 97 ALA A O 1
ATOM 729 N N . SER A 1 98 ? 1.444 10.109 7.238 1 94.94 98 SER A N 1
ATOM 730 C CA . SER A 1 98 ? 2.104 11.25 7.855 1 94.94 98 SER A CA 1
ATOM 731 C C . SER A 1 98 ? 2.355 12.359 6.84 1 94.94 98 SER A C 1
ATOM 733 O O . SER A 1 98 ? 2.152 13.539 7.137 1 94.94 98 SER A O 1
ATOM 735 N N . GLY A 1 99 ? 2.801 11.945 5.684 1 95.81 99 GLY A N 1
ATOM 736 C CA . GLY A 1 99 ? 3.07 12.898 4.621 1 95.81 99 GLY A CA 1
ATOM 737 C C . GLY A 1 99 ? 1.846 13.695 4.207 1 95.81 99 GLY A C 1
ATOM 738 O O . GLY A 1 99 ? 1.947 14.883 3.893 1 95.81 99 GLY A O 1
ATOM 739 N N . ARG A 1 100 ? 0.741 13.086 4.203 1 96.06 100 ARG A N 1
ATOM 740 C CA . ARG A 1 100 ? -0.511 13.75 3.859 1 96.06 100 ARG A CA 1
ATOM 741 C C . ARG A 1 100 ? -0.823 14.875 4.848 1 96.06 100 ARG A C 1
ATOM 743 O O . ARG A 1 100 ? -1.24 15.961 4.449 1 96.06 100 ARG A O 1
ATOM 750 N N . VAL A 1 101 ? -0.646 14.578 6.086 1 96.38 101 VAL A N 1
ATOM 751 C CA . VAL A 1 101 ? -0.916 15.562 7.129 1 96.38 101 VAL A CA 1
ATOM 752 C C . VAL A 1 101 ? 0.069 16.719 7.012 1 96.38 101 VAL A C 1
ATOM 754 O O . VAL A 1 101 ? -0.332 17.891 7.027 1 96.38 101 VAL A O 1
ATOM 757 N N . ILE A 1 102 ? 1.325 16.391 6.867 1 96.12 102 ILE A N 1
ATOM 758 C CA . ILE A 1 102 ? 2.369 17.406 6.77 1 96.12 102 ILE A CA 1
ATOM 759 C C . ILE A 1 102 ? 2.148 18.25 5.523 1 96.12 102 ILE A C 1
ATOM 761 O O . ILE A 1 102 ? 2.268 19.484 5.574 1 96.12 102 ILE A O 1
ATOM 765 N N . TYR A 1 103 ? 1.828 17.625 4.473 1 97.06 103 TYR A N 1
ATOM 766 C CA . TYR A 1 103 ? 1.552 18.328 3.23 1 97.06 103 TYR A CA 1
ATOM 767 C C . TYR A 1 103 ? 0.377 19.281 3.4 1 97.06 103 TYR A C 1
ATOM 769 O O . TYR A 1 103 ? 0.458 20.453 3.012 1 97.06 103 TYR A O 1
ATOM 777 N N . ALA A 1 104 ? -0.647 18.875 3.971 1 97.19 104 ALA A N 1
ATOM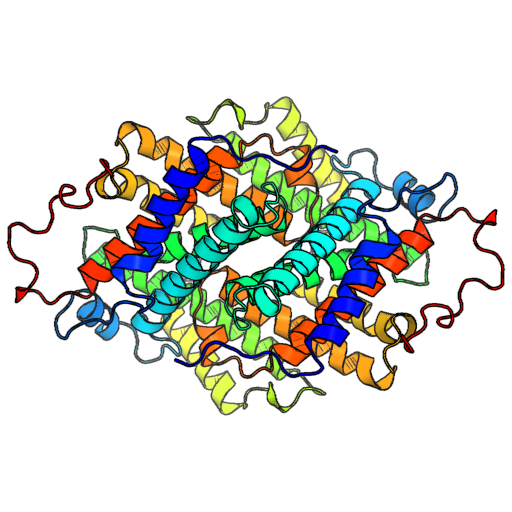 778 C CA . ALA A 1 104 ? -1.876 19.656 4.098 1 97.19 104 ALA A CA 1
ATOM 779 C C . ALA A 1 104 ? -1.689 20.812 5.066 1 97.19 104 ALA A C 1
ATOM 781 O O . ALA A 1 104 ? -2.139 21.938 4.797 1 97.19 104 ALA A O 1
ATOM 782 N N . LEU A 1 105 ? -0.953 20.531 6.164 1 96.19 105 LEU A N 1
ATOM 783 C CA . LEU A 1 105 ? -1.034 21.469 7.273 1 96.19 105 LEU A CA 1
ATOM 784 C C . LEU A 1 105 ? 0.305 22.172 7.496 1 96.19 105 LEU A C 1
ATOM 786 O O . LEU A 1 105 ? 0.381 23.156 8.219 1 96.19 105 LEU A O 1
ATOM 790 N N . GLY A 1 106 ? 1.313 21.734 6.906 1 93.69 106 GLY A N 1
ATOM 791 C CA . GLY A 1 106 ? 2.658 22.141 7.277 1 93.69 106 GLY A CA 1
ATOM 792 C C . GLY A 1 106 ? 3.068 23.469 6.66 1 93.69 106 GLY A C 1
ATOM 793 O O . GLY A 1 106 ? 4.039 24.078 7.102 1 93.69 106 GLY A O 1
ATOM 794 N N . ALA A 1 107 ? 2.336 23.906 5.633 1 92.88 107 ALA A N 1
ATOM 795 C CA . ALA A 1 107 ? 2.707 25.172 4.977 1 92.88 107 ALA A CA 1
ATOM 796 C C . ALA A 1 107 ? 2.461 26.359 5.895 1 92.88 107 ALA A C 1
ATOM 798 O O . ALA A 1 107 ? 1.446 26.406 6.594 1 92.88 107 ALA A O 1
ATOM 799 N N . GLU A 1 108 ? 3.34 27.297 5.816 1 88.75 108 GLU A N 1
ATOM 800 C CA . GLU A 1 108 ? 3.201 28.5 6.629 1 88.75 108 GLU A CA 1
ATOM 801 C C . GLU A 1 108 ? 2.234 29.5 5.984 1 88.75 108 GLU A C 1
ATOM 803 O O . GLU A 1 108 ? 1.488 30.188 6.684 1 88.75 108 GLU A O 1
ATOM 808 N N . ASP A 1 109 ? 2.26 29.5 4.715 1 93.5 109 ASP A N 1
ATOM 809 C CA . ASP A 1 109 ? 1.39 30.406 3.963 1 93.5 109 ASP A CA 1
ATOM 810 C C . ASP A 1 109 ? -0.037 29.859 3.9 1 93.5 109 ASP A C 1
ATOM 812 O O . ASP A 1 109 ? -0.255 28.719 3.512 1 93.5 109 ASP A O 1
ATOM 816 N N . ASP A 1 110 ? -1.007 30.703 4.223 1 94.5 110 ASP A N 1
ATOM 817 C CA . ASP A 1 110 ? -2.404 30.297 4.32 1 94.5 110 ASP A CA 1
ATOM 818 C C . ASP A 1 110 ? -2.939 29.828 2.967 1 94.5 110 ASP A C 1
ATOM 820 O O . ASP A 1 110 ? -3.678 28.859 2.885 1 94.5 110 ASP A O 1
ATOM 824 N N . GLU A 1 111 ? -2.588 30.562 1.929 1 95.69 111 GLU A N 1
ATOM 825 C CA . GLU A 1 111 ? -3.096 30.219 0.604 1 95.69 111 GLU A CA 1
ATOM 826 C C . GLU A 1 111 ? -2.525 28.875 0.122 1 95.69 111 GLU A C 1
ATOM 828 O O . GLU A 1 111 ? -3.238 28.078 -0.476 1 95.69 111 GLU A O 1
ATOM 833 N N . VAL A 1 112 ? -1.256 28.719 0.405 1 95.12 112 VAL A N 1
ATOM 834 C CA . VAL A 1 112 ? -0.605 27.453 0.032 1 95.12 112 VAL A CA 1
ATOM 835 C C . VAL A 1 112 ? -1.201 26.312 0.838 1 95.12 112 VAL A C 1
ATOM 837 O O . VAL A 1 112 ? -1.48 25.234 0.291 1 95.12 112 VAL A O 1
ATOM 840 N N . ARG A 1 113 ? -1.404 26.547 2.076 1 95.81 113 ARG A N 1
ATOM 841 C CA . ARG A 1 113 ? -1.984 25.531 2.943 1 95.81 113 ARG A CA 1
ATOM 842 C C . ARG A 1 113 ? -3.379 25.125 2.469 1 95.81 113 ARG A C 1
ATOM 844 O O . ARG A 1 113 ? -3.703 23.938 2.398 1 95.81 113 ARG A O 1
ATOM 851 N N . LEU A 1 114 ? -4.164 26.109 2.148 1 96.81 114 LEU A N 1
ATOM 852 C CA . LEU A 1 114 ? -5.5 25.828 1.636 1 96.81 114 LEU A CA 1
ATOM 853 C C . LEU A 1 114 ? -5.434 25.031 0.34 1 96.81 114 LEU A C 1
ATOM 855 O O . LEU A 1 114 ? -6.191 24.078 0.151 1 96.81 114 LEU A O 1
ATOM 859 N N . ALA A 1 115 ? -4.562 25.422 -0.543 1 95.75 115 ALA A N 1
ATOM 860 C CA . ALA A 1 115 ? -4.391 24.703 -1.804 1 95.75 115 ALA A CA 1
ATOM 861 C C . ALA A 1 115 ? -3.988 23.25 -1.559 1 95.75 115 ALA A C 1
ATOM 863 O O . ALA A 1 115 ? -4.457 22.344 -2.254 1 95.75 115 ALA A O 1
ATOM 864 N N . HIS A 1 116 ? -3.127 23.031 -0.612 1 96.25 116 HIS A N 1
ATOM 865 C CA . HIS A 1 116 ? -2.707 21.672 -0.259 1 96.25 116 HIS A CA 1
ATOM 866 C C . HIS A 1 116 ? -3.875 20.859 0.289 1 96.25 116 HIS A C 1
ATOM 868 O O . HIS A 1 116 ? -4.027 19.688 -0.045 1 96.25 116 HIS A O 1
ATOM 874 N N . CYS A 1 117 ? -4.66 21.453 1.138 1 97.06 117 CYS A N 1
ATOM 875 C CA . CYS A 1 117 ? -5.832 20.781 1.686 1 97.06 117 CYS A CA 1
ATOM 876 C C . CYS A 1 117 ? -6.797 20.375 0.577 1 97.06 117 CYS A C 1
ATOM 878 O O . CYS A 1 117 ? -7.32 19.266 0.58 1 97.06 117 CYS A O 1
ATOM 880 N N . LEU A 1 118 ? -6.961 21.281 -0.351 1 96.12 118 LEU A N 1
ATOM 881 C CA . LEU A 1 118 ? -7.828 20.969 -1.481 1 96.12 118 LEU A CA 1
ATOM 882 C C . LEU A 1 118 ? -7.266 19.812 -2.297 1 96.12 118 LEU A C 1
ATOM 884 O O . LEU A 1 118 ? -8.016 18.953 -2.76 1 96.12 118 LEU A O 1
ATOM 888 N N . GLN A 1 119 ? -6 19.781 -2.438 1 95.75 119 GLN A N 1
ATOM 889 C CA . GLN A 1 119 ? -5.355 18.719 -3.186 1 95.75 119 GLN A CA 1
ATOM 890 C C . GLN A 1 119 ? -5.543 17.375 -2.49 1 95.75 119 GLN A C 1
ATOM 892 O O . GLN A 1 119 ? -5.781 16.359 -3.146 1 95.75 119 GLN A O 1
ATOM 897 N N . VAL A 1 120 ? -5.387 17.344 -1.202 1 95.5 120 VAL A N 1
ATOM 898 C CA . VAL A 1 120 ? -5.555 16.109 -0.442 1 95.5 120 VAL A CA 1
ATOM 899 C C . VAL A 1 120 ? -6.984 15.602 -0.592 1 95.5 120 VAL A C 1
AT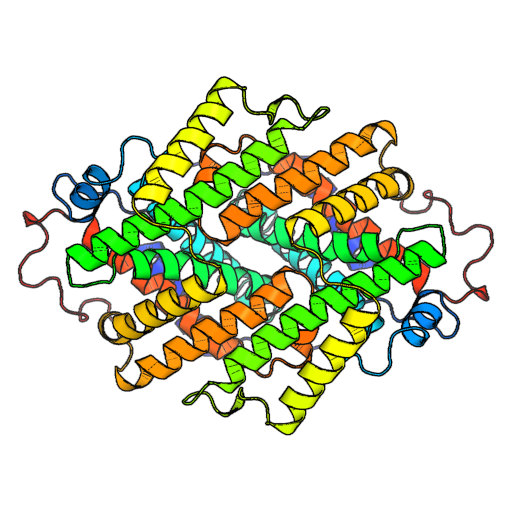OM 901 O O . VAL A 1 120 ? -7.207 14.398 -0.771 1 95.5 120 VAL A O 1
ATOM 904 N N . ILE A 1 121 ? -7.938 16.469 -0.562 1 95.31 121 ILE A N 1
ATOM 905 C CA . ILE A 1 121 ? -9.344 16.094 -0.699 1 95.31 121 ILE A CA 1
ATOM 906 C C . ILE A 1 121 ? -9.617 15.633 -2.127 1 95.31 121 ILE A C 1
ATOM 908 O O . ILE A 1 121 ? -10.375 14.68 -2.34 1 95.31 121 ILE A O 1
ATOM 912 N N . SER A 1 122 ? -8.992 16.297 -3.037 1 95.38 122 SER A N 1
ATOM 913 C CA . SER A 1 122 ? -9.156 15.922 -4.438 1 95.38 122 SER A CA 1
ATOM 914 C C . SER A 1 122 ? -8.648 14.508 -4.688 1 95.38 122 SER A C 1
ATOM 916 O O . SER A 1 122 ? -9.312 13.703 -5.348 1 95.38 122 SER A O 1
ATOM 918 N N . GLN A 1 123 ? -7.488 14.203 -4.18 1 94.75 123 GLN A N 1
ATOM 919 C CA . GLN A 1 123 ? -6.918 12.867 -4.332 1 94.75 123 GLN A CA 1
ATOM 920 C C . GLN A 1 123 ? -7.824 11.805 -3.717 1 94.75 123 GLN A C 1
ATOM 922 O O . GLN A 1 123 ? -8.07 10.766 -4.328 1 94.75 123 GLN A O 1
ATOM 927 N N . GLU A 1 124 ? -8.273 12.102 -2.562 1 95 124 GLU A N 1
ATOM 928 C CA . GLU A 1 124 ? -9.133 11.148 -1.868 1 95 124 GLU A CA 1
ATOM 929 C C . GLU A 1 124 ? -10.461 10.977 -2.59 1 95 124 GLU A C 1
ATOM 931 O O . GLU A 1 124 ? -10.992 9.867 -2.672 1 95 124 GLU A O 1
ATOM 936 N N . SER A 1 125 ? -10.984 12.062 -3.078 1 95 125 SER A N 1
ATOM 937 C CA . SER A 1 125 ? -12.219 12 -3.846 1 95 125 SER A CA 1
ATOM 938 C C . SER A 1 125 ? -12.062 11.117 -5.078 1 95 125 SER A C 1
ATOM 940 O O . SER A 1 125 ? -12.977 10.375 -5.438 1 95 125 SER A O 1
ATOM 942 N N . GLY A 1 126 ? -10.984 11.258 -5.715 1 94.88 126 GLY A N 1
ATOM 943 C CA . GLY A 1 126 ? -10.711 10.398 -6.859 1 94.88 126 GLY A CA 1
ATOM 944 C C . GLY A 1 126 ? -10.664 8.93 -6.504 1 94.88 126 GLY A C 1
ATOM 945 O O . GLY A 1 126 ? -11.219 8.094 -7.223 1 94.88 126 GLY A O 1
ATOM 946 N N . SER A 1 127 ? -9.984 8.617 -5.457 1 94.25 127 SER A N 1
ATOM 947 C CA . SER A 1 127 ? -9.906 7.234 -4.984 1 94.25 127 SER A CA 1
ATOM 948 C C . SER A 1 127 ? -11.289 6.691 -4.645 1 94.25 127 SER A C 1
ATOM 950 O O . SER A 1 127 ? -11.625 5.562 -5.008 1 94.25 127 SER A O 1
ATOM 952 N N . LEU A 1 128 ? -12.086 7.484 -3.941 1 95.5 128 LEU A N 1
ATOM 953 C CA . LEU A 1 128 ? -13.453 7.102 -3.602 1 95.5 128 LEU A CA 1
ATOM 954 C C . LEU A 1 128 ? -14.258 6.805 -4.859 1 95.5 128 LEU A C 1
ATOM 956 O O . LEU A 1 128 ? -14.945 5.781 -4.938 1 95.5 128 LEU A O 1
ATOM 960 N N . LEU A 1 129 ? -14.164 7.684 -5.797 1 96 129 LEU A N 1
ATOM 961 C CA . LEU A 1 129 ? -14.914 7.512 -7.035 1 96 129 LEU A CA 1
ATOM 962 C C . LEU A 1 129 ? -14.547 6.195 -7.711 1 96 129 LEU A C 1
ATOM 964 O O . LEU A 1 129 ? -15.438 5.445 -8.141 1 96 129 LEU A O 1
ATOM 968 N N . GLN A 1 130 ? -13.297 5.898 -7.781 1 94.5 130 GLN A N 1
ATOM 969 C CA . GLN A 1 130 ? -12.859 4.656 -8.406 1 94.5 130 GLN A CA 1
ATOM 970 C C . GLN A 1 130 ? -13.414 3.441 -7.668 1 94.5 130 GLN A C 1
ATOM 972 O O . GLN A 1 130 ? -13.867 2.48 -8.297 1 94.5 130 GLN A O 1
ATOM 977 N N . GLY A 1 131 ? -13.367 3.488 -6.352 1 94.19 131 GLY A N 1
ATOM 978 C CA . GLY A 1 131 ? -13.906 2.396 -5.559 1 94.19 131 GLY A CA 1
ATOM 979 C C . GLY A 1 131 ? -15.398 2.201 -5.746 1 94.19 131 GLY A C 1
ATOM 980 O O . GLY A 1 131 ? -15.867 1.072 -5.898 1 94.19 131 GLY A O 1
ATOM 981 N N . MET A 1 132 ? -16.078 3.279 -5.797 1 95.31 132 MET A N 1
ATOM 982 C CA . MET A 1 132 ? -17.531 3.211 -5.93 1 95.31 132 MET A CA 1
ATOM 983 C C . MET A 1 132 ? -17.938 2.764 -7.332 1 95.31 132 MET A C 1
ATOM 985 O O . MET A 1 132 ? -18.906 2.023 -7.5 1 95.31 132 MET A O 1
ATOM 989 N N . GLU A 1 133 ? -17.234 3.266 -8.336 1 96.5 133 GLU A N 1
ATOM 990 C CA . GLU A 1 133 ? -17.516 2.822 -9.695 1 96.5 133 GLU A CA 1
ATOM 991 C C . GLU A 1 133 ? -17.297 1.317 -9.836 1 96.5 133 GLU A C 1
ATOM 993 O O . GLU A 1 133 ? -18.109 0.635 -10.484 1 96.5 133 GLU A O 1
ATOM 998 N N . GLU A 1 134 ? -16.25 0.839 -9.281 1 95.44 134 GLU A N 1
ATOM 999 C CA . GLU A 1 134 ? -16 -0.6 -9.312 1 95.44 134 GLU A CA 1
ATOM 1000 C C . GLU A 1 134 ? -17.109 -1.367 -8.602 1 95.44 134 GLU A C 1
ATOM 1002 O O . GLU A 1 134 ? -17.656 -2.338 -9.133 1 95.44 134 GLU A O 1
AT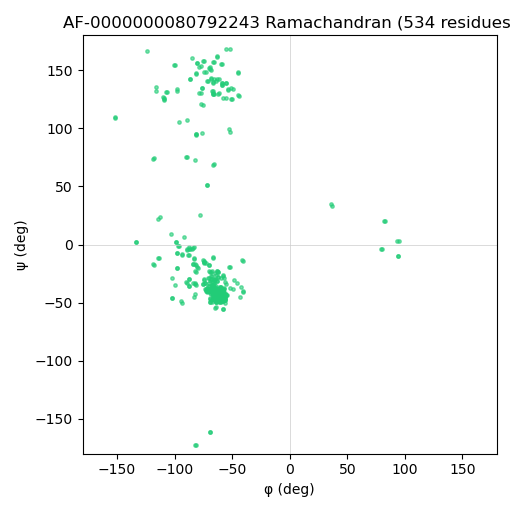OM 1007 N N . ALA A 1 135 ? -17.438 -0.934 -7.406 1 94.62 135 ALA A N 1
ATOM 1008 C CA . ALA A 1 135 ? -18.422 -1.634 -6.586 1 94.62 135 ALA A CA 1
ATOM 1009 C C . ALA A 1 135 ? -19.812 -1.597 -7.23 1 94.62 135 ALA A C 1
ATOM 1011 O O . ALA A 1 135 ? -20.625 -2.5 -7.023 1 94.62 135 ALA A O 1
ATOM 1012 N N . HIS A 1 136 ? -20 -0.539 -7.945 1 96.81 136 HIS A N 1
ATOM 1013 C CA . HIS A 1 136 ? -21.297 -0.386 -8.602 1 96.81 136 HIS A CA 1
ATOM 1014 C C . HIS A 1 136 ? -21.547 -1.512 -9.602 1 96.81 136 HIS A C 1
ATOM 1016 O O . HIS A 1 136 ? -22.688 -1.816 -9.922 1 96.81 136 HIS A O 1
ATOM 1022 N N . GLU A 1 137 ? -20.531 -2.139 -10.102 1 95.62 137 GLU A N 1
ATOM 1023 C CA . GLU A 1 137 ? -20.641 -3.205 -11.094 1 95.62 137 GLU A CA 1
ATOM 1024 C C . GLU A 1 137 ? -20.844 -4.562 -10.422 1 95.62 137 GLU A C 1
ATOM 1026 O O . GLU A 1 137 ? -21.031 -5.57 -11.102 1 95.62 137 GLU A O 1
ATOM 1031 N N . PHE A 1 138 ? -20.797 -4.555 -9.102 1 95.25 138 PHE A N 1
ATOM 1032 C CA . PHE A 1 138 ? -20.891 -5.828 -8.391 1 95.25 138 PHE A CA 1
ATOM 1033 C C . PHE A 1 138 ? -22.266 -6.445 -8.578 1 95.25 138 PHE A C 1
ATOM 1035 O O . PHE A 1 138 ? -23.281 -5.742 -8.547 1 95.25 138 PHE A O 1
ATOM 1042 N N . THR A 1 139 ? -22.344 -7.766 -8.773 1 95.69 139 THR A N 1
ATOM 1043 C CA . THR A 1 139 ? -23.609 -8.492 -8.961 1 95.69 139 THR A CA 1
ATOM 1044 C C . THR A 1 139 ? -23.812 -9.516 -7.852 1 95.69 139 THR A C 1
ATOM 1046 O O . THR A 1 139 ? -24.922 -10.008 -7.645 1 95.69 139 THR A O 1
ATOM 1049 N N . GLN A 1 140 ? -22.75 -9.891 -7.105 1 93.25 140 GLN A N 1
ATOM 1050 C CA . GLN A 1 140 ? -22.844 -10.875 -6.031 1 93.25 140 GLN A CA 1
ATOM 1051 C C . GLN A 1 140 ? -22.859 -10.195 -4.668 1 93.25 140 GLN A C 1
ATOM 1053 O O . GLN A 1 140 ? -23.672 -10.547 -3.807 1 93.25 140 GLN A O 1
ATOM 1058 N N . LEU A 1 141 ? -21.969 -9.258 -4.48 1 92 141 LEU A N 1
ATOM 1059 C CA . LEU A 1 141 ? -21.891 -8.531 -3.215 1 92 141 LEU A CA 1
ATOM 1060 C C . LEU A 1 141 ? -22.797 -7.301 -3.242 1 92 141 LEU A C 1
ATOM 1062 O O . LEU A 1 141 ? -22.312 -6.172 -3.148 1 92 141 LEU A O 1
ATOM 1066 N N . HIS A 1 142 ? -24.016 -7.496 -3.129 1 92 142 HIS A N 1
ATOM 1067 C CA . HIS A 1 142 ? -25.016 -6.461 -3.307 1 92 142 HIS A CA 1
ATOM 1068 C C . HIS A 1 142 ? -24.953 -5.422 -2.191 1 92 142 HIS A C 1
ATOM 1070 O O . HIS A 1 142 ? -25.234 -4.246 -2.412 1 92 142 HIS A O 1
ATOM 1076 N N . SER A 1 143 ? -24.547 -5.875 -1.072 1 88.94 143 SER A N 1
ATOM 1077 C CA . SER A 1 143 ? -24.531 -4.98 0.079 1 88.94 143 SER A CA 1
ATOM 1078 C C . SER A 1 143 ? -23.453 -3.914 -0.067 1 88.94 143 SER A C 1
ATOM 1080 O O . SER A 1 143 ? -23.5 -2.873 0.592 1 88.94 143 SER A O 1
ATOM 1082 N N . LEU A 1 144 ? -22.516 -4.164 -0.955 1 91.38 144 LEU A N 1
ATOM 1083 C CA . LEU A 1 144 ? -21.422 -3.219 -1.144 1 91.38 144 LEU A CA 1
ATOM 1084 C C . LEU A 1 144 ? -21.688 -2.305 -2.334 1 91.38 144 LEU A C 1
ATOM 1086 O O . LEU A 1 144 ? -20.984 -1.318 -2.539 1 91.38 144 LEU A O 1
ATOM 1090 N N . ARG A 1 145 ? -22.688 -2.551 -3.061 1 93.62 145 ARG A N 1
ATOM 1091 C CA . ARG A 1 145 ? -23.016 -1.754 -4.238 1 93.62 145 ARG A CA 1
ATOM 1092 C C . ARG A 1 145 ? -23.656 -0.424 -3.834 1 93.62 145 ARG A C 1
ATOM 1094 O O . ARG A 1 145 ? -24.688 -0.397 -3.176 1 93.62 145 ARG A O 1
ATOM 1101 N N . PRO A 1 146 ? -23 0.616 -4.246 1 94.31 146 PRO A N 1
ATOM 1102 C CA . PRO A 1 146 ? -23.641 1.896 -3.959 1 94.31 146 PRO A CA 1
ATOM 1103 C C . PRO A 1 146 ? -24.922 2.104 -4.77 1 94.31 146 PRO A C 1
ATOM 1105 O O . PRO A 1 146 ? -25.047 1.59 -5.883 1 94.31 146 PRO A O 1
ATOM 1108 N N . SER A 1 147 ? -25.828 2.828 -4.234 1 95 147 SER A N 1
ATOM 1109 C CA . SER A 1 147 ? -27.016 3.207 -5.008 1 95 147 SER A CA 1
ATOM 1110 C C . SER A 1 147 ? -26.641 4.121 -6.168 1 95 147 SER A C 1
ATOM 1112 O O . SER A 1 147 ? -25.594 4.77 -6.145 1 95 147 SER A O 1
ATOM 1114 N N . ASP A 1 148 ? -27.484 4.133 -7.152 1 96.88 148 ASP A N 1
ATOM 1115 C CA . ASP A 1 148 ? -27.266 5.035 -8.281 1 96.88 148 ASP A CA 1
ATOM 1116 C C . ASP A 1 148 ? -27.172 6.484 -7.816 1 96.88 148 ASP A C 1
ATOM 1118 O O . ASP A 1 148 ? -26.375 7.262 -8.336 1 96.88 148 ASP A O 1
ATOM 1122 N N . GLU A 1 149 ? -27.969 6.816 -6.863 1 96.56 149 GLU A N 1
ATOM 1123 C CA . GLU A 1 149 ? -28 8.172 -6.332 1 96.56 149 GLU A CA 1
ATOM 1124 C C . GLU A 1 149 ? -26.688 8.523 -5.645 1 96.56 149 GLU A C 1
ATOM 1126 O O . GLU A 1 149 ? -26.141 9.609 -5.855 1 96.56 149 GLU A O 1
ATOM 1131 N N . PHE A 1 150 ? -26.219 7.621 -4.836 1 94.94 150 PHE A N 1
ATOM 1132 C CA . PHE A 1 150 ? -24.969 7.883 -4.125 1 94.94 150 PHE A CA 1
ATOM 1133 C C . PHE A 1 150 ? -23.812 7.973 -5.098 1 94.94 150 PHE A C 1
ATOM 1135 O O . PHE A 1 150 ? -22.938 8.836 -4.957 1 94.94 150 PHE A O 1
ATOM 1142 N N . LEU A 1 151 ? -23.766 7.066 -6.086 1 96.94 151 LEU A N 1
ATOM 1143 C CA . LEU A 1 151 ? -22.719 7.137 -7.086 1 96.94 151 LEU A CA 1
ATOM 1144 C C . LEU A 1 151 ? -22.766 8.461 -7.84 1 96.94 151 LEU A C 1
ATOM 1146 O O . LEU A 1 151 ? -21.719 9.062 -8.117 1 96.94 151 LEU A O 1
ATOM 1150 N N . ALA A 1 152 ? -23.922 8.922 -8.156 1 97.25 152 ALA A N 1
ATOM 1151 C CA . ALA A 1 152 ? -24.062 10.219 -8.82 1 97.25 152 ALA A CA 1
ATOM 1152 C C . ALA A 1 152 ? -23.547 11.352 -7.941 1 97.25 152 ALA A C 1
ATOM 1154 O O . ALA A 1 152 ? -22.922 12.289 -8.43 1 97.25 152 ALA A O 1
ATOM 1155 N N . GLU A 1 153 ? -23.844 11.25 -6.688 1 95.38 153 GLU A N 1
ATOM 1156 C CA . GLU A 1 153 ? -23.328 12.227 -5.727 1 95.38 153 GLU A CA 1
ATOM 1157 C C . GLU A 1 153 ? -21.812 12.234 -5.691 1 95.38 153 GLU A C 1
ATOM 1159 O O . GLU A 1 153 ? -21.188 13.297 -5.688 1 95.38 153 GLU A O 1
ATOM 1164 N N . VAL A 1 154 ? -21.234 11.062 -5.668 1 95.88 154 VAL A N 1
ATOM 1165 C CA . VAL A 1 154 ? -19.781 10.914 -5.629 1 95.88 154 VAL A CA 1
ATOM 1166 C C . VAL A 1 154 ? -19.172 11.5 -6.898 1 95.88 154 VAL A C 1
ATOM 1168 O O . VAL A 1 154 ? -18.172 12.227 -6.84 1 95.88 154 VAL A O 1
ATOM 1171 N N . LYS A 1 155 ? -19.781 11.234 -8.016 1 97.19 155 LYS A N 1
ATOM 1172 C CA . LYS A 1 155 ? -19.297 11.758 -9.289 1 97.19 155 LYS A CA 1
ATOM 1173 C C . LYS A 1 155 ? -19.375 13.281 -9.312 1 97.19 155 LYS A C 1
ATOM 1175 O O . LYS A 1 155 ? -18.422 13.945 -9.734 1 97.19 155 LYS A O 1
ATOM 1180 N N . SER A 1 156 ? -20.438 13.789 -8.852 1 96.5 156 SER A N 1
ATOM 1181 C CA . SER A 1 156 ? -20.625 15.234 -8.828 1 96.5 156 SER A CA 1
ATOM 1182 C C . SER A 1 156 ? -19.641 15.906 -7.879 1 96.5 156 SER A C 1
ATOM 1184 O O . SER A 1 156 ? -19.062 16.953 -8.203 1 96.5 156 SER A O 1
ATOM 1186 N N . ALA A 1 157 ? -19.516 15.312 -6.742 1 94.75 157 ALA A N 1
ATOM 1187 C CA . ALA A 1 157 ? -18.562 15.828 -5.766 1 94.75 157 ALA A CA 1
ATOM 1188 C C . ALA A 1 157 ? -17.141 15.844 -6.328 1 94.75 157 ALA A C 1
ATOM 1190 O O . ALA A 1 157 ? -16.406 16.828 -6.176 1 94.75 157 ALA A O 1
ATOM 1191 N N . ASN A 1 158 ? -16.766 14.766 -6.945 1 95.56 158 ASN A N 1
ATOM 1192 C CA . ASN A 1 158 ? -15.438 14.664 -7.539 1 95.56 158 ASN A CA 1
ATOM 1193 C C . ASN A 1 158 ? -15.219 15.734 -8.602 1 95.56 158 ASN A C 1
ATOM 1195 O O . ASN A 1 158 ? -14.156 16.359 -8.648 1 95.56 158 ASN A O 1
ATOM 1199 N N . LYS A 1 159 ? -16.188 15.938 -9.438 1 95.31 159 LYS A N 1
ATOM 1200 C CA . LYS A 1 159 ? -16.109 16.969 -10.469 1 95.31 159 LYS A CA 1
ATOM 1201 C C . LYS A 1 159 ? -15.906 18.344 -9.852 1 95.31 159 LYS A C 1
ATOM 1203 O O . LYS A 1 159 ? -15.094 19.141 -10.336 1 95.31 159 LYS A O 1
ATOM 1208 N N . THR A 1 160 ? -16.625 18.641 -8.859 1 94.19 160 THR A N 1
ATOM 1209 C CA . THR A 1 160 ? -16.547 19.922 -8.195 1 94.19 160 THR A CA 1
ATOM 1210 C C . THR A 1 160 ? -15.172 20.156 -7.582 1 94.19 160 THR A C 1
ATOM 1212 O O . THR A 1 160 ? -14.57 21.219 -7.758 1 94.19 160 THR A O 1
ATOM 1215 N N . VAL A 1 161 ? -14.688 19.156 -6.902 1 93.81 161 VAL A N 1
ATOM 1216 C CA . VAL A 1 161 ? -13.398 19.281 -6.23 1 93.81 161 VAL A CA 1
ATOM 1217 C C . VAL A 1 161 ? -12.289 19.391 -7.273 1 93.81 161 VAL A C 1
ATOM 1219 O O . VAL A 1 161 ? -11.344 20.156 -7.098 1 93.81 161 VAL A O 1
ATOM 1222 N N . GLN A 1 162 ? -12.445 18.719 -8.344 1 92.94 162 GLN A N 1
ATOM 1223 C CA . GLN A 1 162 ? -11.414 18.703 -9.383 1 92.94 162 GLN A CA 1
ATOM 1224 C C . GLN A 1 162 ? -11.352 20.062 -10.094 1 92.94 162 GLN A C 1
ATOM 1226 O O . GLN A 1 162 ? -10.305 20.438 -10.625 1 92.94 162 GLN A O 1
ATOM 1231 N N . LYS A 1 163 ? -12.414 20.734 -10.141 1 93.19 163 LYS A N 1
ATOM 1232 C CA . LYS A 1 163 ? -12.406 22.078 -10.703 1 93.19 163 LYS A CA 1
ATOM 1233 C C . LYS A 1 163 ? -11.57 23.016 -9.844 1 93.19 163 LYS A C 1
ATOM 1235 O O . LYS A 1 163 ? -10.961 23.953 -10.359 1 93.19 163 LYS A O 1
ATOM 1240 N N . LEU A 1 164 ? -11.547 22.734 -8.625 1 91.94 164 LEU A N 1
ATOM 1241 C CA . LEU A 1 164 ? -10.82 23.578 -7.688 1 91.94 164 LEU A CA 1
ATOM 1242 C C . LEU A 1 164 ? -9.359 23.141 -7.582 1 91.94 164 LEU A C 1
ATOM 1244 O O . LEU A 1 164 ? -8.469 23.969 -7.395 1 91.94 164 LEU A O 1
ATOM 1248 N N . SER A 1 165 ? -9.164 21.828 -7.668 1 93 165 SER A N 1
ATOM 1249 C CA . SER A 1 165 ? -7.832 21.25 -7.562 1 93 165 SER A CA 1
ATOM 1250 C C . SER A 1 165 ? -7.738 19.938 -8.336 1 93 165 SER A C 1
ATOM 1252 O O . SER A 1 165 ? -8.148 18.891 -7.84 1 93 165 SER A O 1
ATOM 1254 N N . ARG A 1 166 ? -6.996 20.062 -9.383 1 87.94 166 ARG A N 1
ATOM 1255 C CA . ARG A 1 166 ? -6.898 18.906 -10.25 1 87.94 166 ARG A CA 1
ATOM 1256 C C . ARG A 1 166 ? -6.062 17.797 -9.594 1 87.94 166 ARG A C 1
ATOM 1258 O O . ARG A 1 166 ? -5.031 18.078 -8.984 1 87.94 166 ARG A O 1
ATOM 1265 N N . ILE A 1 167 ? -6.52 16.594 -9.789 1 83.25 167 ILE A N 1
ATOM 1266 C CA . ILE A 1 167 ? -5.777 15.438 -9.305 1 83.25 167 ILE A CA 1
ATOM 1267 C C . ILE A 1 167 ? -4.457 15.312 -10.062 1 83.25 167 ILE A C 1
ATOM 1269 O O . ILE A 1 167 ? -4.434 15.391 -11.289 1 83.25 167 ILE A O 1
ATOM 1273 N N . ARG A 1 168 ? -3.502 15.18 -9.281 1 81.81 168 ARG A N 1
ATOM 1274 C CA . ARG A 1 168 ? -2.18 14.969 -9.867 1 81.81 168 ARG A CA 1
ATOM 1275 C C . ARG A 1 168 ? -1.796 13.492 -9.836 1 81.81 168 ARG A C 1
ATOM 1277 O O . ARG A 1 168 ? -2.322 12.727 -9.031 1 81.81 168 ARG A O 1
ATOM 1284 N N . GLY A 1 169 ? -0.952 13.148 -10.734 1 81.19 169 GLY A N 1
ATOM 1285 C CA . GLY A 1 169 ? -0.433 11.797 -10.719 1 81.19 169 GLY A CA 1
ATOM 1286 C C . GLY A 1 169 ? 0.287 11.438 -9.43 1 81.19 169 GLY A C 1
ATOM 1287 O O . GLY A 1 169 ? 0.774 12.32 -8.727 1 81.19 169 GLY A O 1
ATOM 1288 N N . GLU A 1 170 ? 0.34 10.227 -9.141 1 78.69 170 GLU A N 1
ATOM 1289 C CA . GLU A 1 170 ? 0.895 9.734 -7.887 1 78.69 170 GLU A CA 1
ATOM 1290 C C . GLU A 1 170 ? 2.342 10.188 -7.707 1 78.69 170 GLU A C 1
ATOM 1292 O O . GLU A 1 170 ? 2.73 10.625 -6.621 1 78.69 170 GLU A O 1
ATOM 1297 N N . ARG A 1 171 ? 3.105 10.133 -8.742 1 82.12 171 ARG A N 1
ATOM 1298 C CA . ARG A 1 171 ? 4.512 10.508 -8.648 1 82.12 171 ARG A CA 1
ATOM 1299 C C . ARG A 1 171 ? 4.664 12 -8.352 1 82.12 171 ARG A C 1
ATOM 1301 O O . ARG A 1 171 ? 5.504 12.398 -7.547 1 82.12 171 ARG A O 1
ATOM 1308 N N . ALA A 1 172 ? 3.873 12.758 -9.023 1 88.38 172 ALA A N 1
ATOM 1309 C CA . ALA A 1 172 ? 3.916 14.203 -8.797 1 88.38 172 ALA A CA 1
ATOM 1310 C C . ALA A 1 172 ? 3.5 14.547 -7.367 1 88.38 172 ALA A C 1
ATOM 1312 O O . ALA A 1 172 ? 4.137 15.375 -6.711 1 88.38 172 ALA A O 1
ATOM 1313 N N . MET A 1 173 ? 2.496 13.898 -6.949 1 87.25 173 MET A N 1
ATOM 1314 C CA . MET A 1 173 ? 2.014 14.141 -5.594 1 87.25 173 MET A CA 1
ATOM 1315 C C . MET A 1 173 ? 3.061 13.734 -4.562 1 87.25 173 MET A C 1
ATOM 1317 O O . MET A 1 173 ? 3.244 14.414 -3.551 1 87.25 173 MET A O 1
ATOM 1321 N N . LEU A 1 174 ? 3.705 12.711 -4.82 1 88.69 174 LEU A N 1
ATOM 1322 C CA . LEU A 1 174 ? 4.73 12.219 -3.908 1 88.69 174 LEU A CA 1
ATOM 1323 C C . LEU A 1 174 ? 5.895 13.195 -3.818 1 88.69 174 LEU A C 1
ATOM 1325 O O . LEU A 1 174 ? 6.438 13.43 -2.734 1 88.69 174 LEU A O 1
ATOM 1329 N N . ARG A 1 175 ? 6.238 13.711 -4.91 1 93.44 175 ARG A N 1
ATOM 1330 C CA . ARG A 1 175 ? 7.34 14.672 -4.918 1 93.44 175 ARG A CA 1
ATOM 1331 C C . ARG A 1 175 ? 6.969 15.938 -4.148 1 93.44 175 ARG A C 1
ATOM 1333 O O . ARG A 1 175 ? 7.793 16.484 -3.418 1 93.44 175 ARG A O 1
ATOM 1340 N N . GLU A 1 176 ? 5.777 16.312 -4.336 1 92.94 176 GLU A N 1
ATOM 1341 C CA . GLU A 1 176 ? 5.316 17.484 -3.6 1 92.94 176 GLU A CA 1
ATOM 1342 C C . GLU A 1 176 ? 5.246 17.203 -2.102 1 92.94 176 GLU A C 1
ATOM 1344 O O . GLU A 1 176 ? 5.633 18.047 -1.286 1 92.94 176 GLU A O 1
ATOM 1349 N N . MET A 1 177 ? 4.762 16.109 -1.84 1 92.56 177 MET A N 1
ATOM 1350 C CA . MET A 1 177 ? 4.703 15.711 -0.436 1 92.56 177 MET A CA 1
ATOM 1351 C C . MET A 1 177 ? 6.102 15.625 0.164 1 92.56 177 MET A C 1
ATOM 1353 O O . MET A 1 177 ? 6.332 16.078 1.287 1 92.56 177 MET A O 1
ATOM 1357 N N . ALA A 1 178 ? 6.984 15.023 -0.591 1 94.25 178 ALA A N 1
ATOM 1358 C CA . ALA A 1 178 ? 8.359 14.906 -0.122 1 94.25 178 ALA A CA 1
ATOM 1359 C C . ALA A 1 178 ? 8.984 16.281 0.094 1 94.25 178 ALA A C 1
ATOM 1361 O O . ALA A 1 178 ? 9.758 16.484 1.036 1 94.25 178 ALA A O 1
ATOM 1362 N N . GLN A 1 179 ? 8.633 17.172 -0.759 1 93.88 179 GLN A N 1
ATOM 1363 C CA . GLN A 1 179 ? 9.117 18.547 -0.597 1 93.88 179 GLN A CA 1
ATOM 1364 C C . GLN A 1 179 ? 8.555 19.188 0.666 1 93.88 179 GLN A C 1
ATOM 1366 O O . GLN A 1 179 ? 9.281 19.844 1.414 1 93.88 179 GLN A O 1
ATOM 1371 N N . ALA A 1 180 ? 7.305 19.016 0.885 1 92.19 180 ALA A N 1
ATOM 1372 C CA . ALA A 1 180 ? 6.68 19.531 2.1 1 92.19 180 ALA A CA 1
ATOM 1373 C C . ALA A 1 180 ? 7.316 18.922 3.346 1 92.19 180 ALA A C 1
ATOM 1375 O O . ALA A 1 180 ? 7.539 19.609 4.34 1 92.19 180 ALA A O 1
ATOM 1376 N N . ILE A 1 181 ? 7.629 17.672 3.293 1 90.31 181 ILE A N 1
ATOM 1377 C CA . ILE A 1 181 ? 8.281 16.953 4.387 1 90.31 181 ILE A CA 1
ATOM 1378 C C . ILE A 1 181 ? 9.664 17.547 4.637 1 90.31 181 ILE A C 1
ATOM 1380 O O . ILE A 1 181 ? 10.062 17.75 5.785 1 90.31 181 ILE A O 1
ATOM 1384 N N . SER A 1 182 ? 10.305 17.797 3.539 1 90.5 182 SER A N 1
ATOM 1385 C CA . SER A 1 182 ? 11.625 18.406 3.633 1 90.5 182 SER A CA 1
ATOM 1386 C C . SER A 1 182 ? 11.555 19.766 4.328 1 90.5 182 SER A C 1
ATOM 1388 O O . SER A 1 182 ? 12.398 20.078 5.176 1 90.5 182 SER A O 1
ATOM 1390 N N . GLU A 1 183 ? 10.617 20.5 3.996 1 88.69 183 GLU A N 1
ATOM 1391 C CA . GLU A 1 183 ? 10.445 21.828 4.555 1 88.69 183 GLU A CA 1
ATOM 1392 C C . GLU A 1 183 ? 10.047 21.766 6.027 1 88.69 183 GLU A C 1
ATOM 1394 O O . GLU A 1 183 ? 10.32 22.703 6.789 1 88.69 183 GLU A O 1
ATOM 1399 N N . ALA A 1 184 ? 9.477 20.641 6.383 1 80.38 184 ALA A N 1
ATOM 1400 C CA . ALA A 1 184 ? 9.023 20.453 7.758 1 80.38 184 ALA A CA 1
ATOM 1401 C C . ALA A 1 184 ? 10.125 19.859 8.625 1 80.38 184 ALA A C 1
ATOM 1403 O O . ALA A 1 184 ? 9.961 19.703 9.844 1 80.38 184 ALA A O 1
ATOM 1404 N N . ALA A 1 185 ? 11.195 19.547 8.047 1 76.81 185 ALA A N 1
ATOM 1405 C CA . ALA A 1 185 ? 12.281 18.906 8.789 1 76.81 185 ALA A CA 1
ATOM 1406 C C . ALA A 1 185 ? 12.711 19.75 9.984 1 76.81 185 ALA A C 1
ATOM 1408 O O . ALA A 1 185 ? 12.859 19.234 11.094 1 76.81 185 ALA A O 1
ATOM 1409 N N . GLY A 1 186 ? 12.914 21.016 9.75 1 76.25 186 GLY A N 1
ATOM 1410 C CA . GLY A 1 186 ? 13.281 21.906 10.844 1 76.25 186 GLY A CA 1
ATOM 1411 C C . GLY A 1 186 ? 12.258 21.922 11.969 1 76.25 186 GLY A C 1
ATOM 1412 O O . GLY A 1 186 ? 12.562 21.5 13.094 1 76.25 186 GLY A O 1
ATOM 1413 N N . PRO A 1 187 ? 11.078 22.203 11.664 1 76.25 187 PRO A N 1
ATOM 1414 C CA . PRO A 1 187 ? 10.008 22.188 12.656 1 76.25 187 PRO A CA 1
ATOM 1415 C C . PRO A 1 187 ? 9.859 20.828 13.344 1 76.25 187 PRO A C 1
ATOM 1417 O O . PRO A 1 187 ? 9.414 20.75 14.492 1 76.25 187 PRO A O 1
ATOM 1420 N N . ALA A 1 188 ? 10.266 19.781 12.656 1 71.06 188 ALA A N 1
ATOM 1421 C CA . ALA A 1 188 ? 10.141 18.438 13.211 1 71.06 188 ALA A CA 1
ATOM 1422 C C . ALA A 1 188 ? 11.32 18.109 14.117 1 71.06 188 ALA A C 1
ATOM 1424 O O . ALA A 1 188 ? 11.367 17.031 14.727 1 71.06 188 ALA A O 1
ATOM 1425 N N . GLY A 1 189 ? 12.227 19.031 14.188 1 71.62 189 GLY A N 1
ATOM 1426 C CA . GLY A 1 189 ? 13.359 18.828 15.078 1 71.62 189 GLY A CA 1
ATOM 1427 C C . GLY A 1 189 ? 14.562 18.234 14.375 1 71.62 189 GLY A C 1
ATOM 1428 O O . GLY A 1 189 ? 15.523 17.828 15.031 1 71.62 189 GLY A O 1
ATOM 1429 N N . LEU A 1 190 ? 14.367 18.078 13.117 1 74.94 190 LEU A N 1
ATOM 1430 C CA . LEU A 1 190 ? 15.516 17.609 12.352 1 74.94 190 LEU A CA 1
ATOM 1431 C C . LEU A 1 190 ? 16.375 18.797 11.906 1 74.94 190 LEU A C 1
ATOM 1433 O O . LEU A 1 190 ? 15.867 19.875 11.648 1 74.94 190 LEU A O 1
ATOM 1437 N N . PRO A 1 191 ? 17.75 18.578 11.922 1 78.81 191 PRO A N 1
ATOM 1438 C CA . PRO A 1 191 ? 18.594 19.656 11.43 1 78.81 191 PRO A CA 1
ATOM 1439 C C . PRO A 1 191 ? 18.281 20.047 9.984 1 78.81 191 PRO A C 1
ATOM 1441 O O . PRO A 1 191 ? 18.016 19.172 9.148 1 78.81 191 PRO A O 1
ATOM 1444 N N . ALA A 1 192 ? 18.281 21.297 9.734 1 78.56 192 ALA A N 1
ATOM 1445 C CA . ALA A 1 192 ? 17.906 21.828 8.438 1 78.56 192 ALA A CA 1
ATOM 1446 C C . ALA A 1 192 ? 18.75 21.234 7.324 1 78.56 192 ALA A C 1
ATOM 1448 O O . ALA A 1 192 ? 18.281 21.031 6.203 1 78.56 192 ALA A O 1
ATOM 1449 N N . GLU A 1 193 ? 19.953 20.953 7.684 1 83.19 193 GLU A N 1
ATOM 1450 C CA . GLU A 1 193 ? 20.875 20.422 6.684 1 83.19 193 GLU A CA 1
ATOM 1451 C C . GLU A 1 193 ? 20.453 19.031 6.211 1 83.19 193 GLU A C 1
ATOM 1453 O O . GLU A 1 193 ? 20.891 18.562 5.16 1 83.19 193 GLU A O 1
ATOM 1458 N N . PHE A 1 194 ? 19.5 18.5 6.965 1 85.81 194 PHE A N 1
ATOM 1459 C CA . PHE A 1 194 ? 19.078 17.156 6.633 1 85.81 194 PHE A CA 1
ATOM 1460 C C . PHE A 1 194 ? 17.828 17.172 5.758 1 85.81 194 PHE A C 1
ATOM 1462 O O . PHE A 1 194 ? 17.391 16.125 5.273 1 85.81 194 PHE A O 1
ATOM 1469 N N . ALA A 1 195 ? 17.344 18.359 5.488 1 88.69 195 ALA A N 1
ATOM 1470 C CA . ALA A 1 195 ? 16.078 18.5 4.781 1 88.69 195 ALA A CA 1
ATOM 1471 C C . ALA A 1 195 ? 16.141 17.828 3.412 1 88.69 195 ALA A C 1
ATOM 1473 O O . ALA A 1 195 ? 15.273 17.016 3.074 1 88.69 195 ALA A O 1
ATOM 1474 N N . PRO A 1 196 ? 17.203 18.062 2.666 1 90.88 196 PRO A N 1
ATOM 1475 C CA . PRO A 1 196 ? 17.266 17.375 1.366 1 90.88 196 PRO A CA 1
ATOM 1476 C C . PRO A 1 196 ? 17.391 15.867 1.496 1 90.88 196 PRO A C 1
ATOM 1478 O O . PRO A 1 196 ? 16.844 15.125 0.667 1 90.88 196 PRO A O 1
ATOM 1481 N N . THR A 1 197 ? 18.047 15.445 2.514 1 91.81 197 THR A N 1
ATOM 1482 C CA . THR A 1 197 ? 18.188 14.016 2.76 1 91.81 197 THR A CA 1
ATOM 1483 C C . THR A 1 197 ? 16.844 13.383 3.111 1 91.81 197 THR A C 1
ATOM 1485 O O . THR A 1 197 ? 16.531 12.281 2.654 1 91.81 197 THR A O 1
ATOM 1488 N N . VAL A 1 198 ? 16.094 14.078 3.895 1 91.12 198 VAL A N 1
ATOM 1489 C CA . VAL A 1 198 ? 14.789 13.578 4.316 1 91.12 198 VAL A CA 1
ATOM 1490 C C . VAL A 1 198 ? 13.859 13.469 3.105 1 91.12 198 VAL A C 1
ATOM 1492 O O . VAL A 1 198 ? 13.094 12.516 2.986 1 91.12 198 VAL A O 1
ATOM 1495 N N . ARG A 1 199 ? 13.977 14.422 2.24 1 94.56 199 ARG A N 1
ATOM 1496 C CA . ARG A 1 199 ? 13.18 14.391 1.018 1 94.56 199 ARG A CA 1
ATOM 1497 C C . ARG A 1 199 ? 13.492 13.141 0.196 1 94.56 199 ARG A C 1
ATOM 1499 O O . ARG A 1 199 ? 12.578 12.422 -0.226 1 94.56 199 ARG A O 1
ATOM 1506 N N . GLU A 1 200 ? 14.766 12.922 0.003 1 94.38 200 GLU A N 1
ATOM 1507 C CA . GLU A 1 200 ? 15.195 11.789 -0.807 1 94.38 200 GLU A CA 1
ATOM 1508 C C . GLU A 1 200 ? 14.859 10.461 -0.123 1 94.38 200 GLU A C 1
ATOM 1510 O O . GLU A 1 200 ? 14.453 9.5 -0.781 1 94.38 200 GLU A O 1
ATOM 1515 N N . ALA A 1 201 ? 14.992 10.414 1.168 1 92.19 201 ALA A N 1
ATOM 1516 C CA . ALA A 1 201 ? 14.625 9.211 1.92 1 92.19 201 ALA A CA 1
ATOM 1517 C C . ALA A 1 201 ? 13.141 8.898 1.776 1 92.19 201 ALA A C 1
ATOM 1519 O O . ALA A 1 201 ? 12.758 7.742 1.595 1 92.19 201 ALA A O 1
ATOM 1520 N N . ALA A 1 202 ? 12.336 9.93 1.862 1 93.31 202 ALA A N 1
ATOM 1521 C CA . ALA A 1 202 ? 10.898 9.742 1.712 1 93.31 202 ALA A CA 1
ATOM 1522 C C . ALA A 1 202 ? 10.555 9.18 0.335 1 93.31 202 ALA A C 1
ATOM 1524 O O . ALA A 1 202 ? 9.75 8.258 0.217 1 93.31 202 ALA A O 1
ATOM 1525 N N . LEU A 1 203 ? 11.211 9.703 -0.677 1 95.44 203 LEU A N 1
ATOM 1526 C CA . LEU A 1 203 ? 10.969 9.227 -2.037 1 95.44 203 LEU A CA 1
ATOM 1527 C C . LEU A 1 203 ? 11.438 7.789 -2.205 1 95.44 203 LEU A C 1
ATOM 1529 O O . LEU A 1 203 ? 10.75 6.977 -2.826 1 95.44 203 LEU A O 1
ATOM 1533 N N . TRP A 1 204 ? 12.547 7.512 -1.625 1 94.19 204 TRP A N 1
ATOM 1534 C CA . TRP A 1 204 ? 13.07 6.152 -1.702 1 94.19 204 TRP A CA 1
ATOM 1535 C C . TRP A 1 204 ? 12.141 5.164 -1.014 1 94.19 204 TRP A C 1
ATOM 1537 O O . TRP A 1 204 ? 11.797 4.125 -1.584 1 94.19 204 TRP A O 1
ATOM 1547 N N . VAL A 1 205 ? 11.758 5.496 0.182 1 93.19 205 VAL A N 1
ATOM 1548 C CA . VAL A 1 205 ? 10.867 4.641 0.958 1 93.19 205 VAL A CA 1
ATOM 1549 C C . VAL A 1 205 ? 9.562 4.414 0.192 1 93.19 205 VAL A C 1
ATOM 1551 O O . VAL A 1 205 ? 9.062 3.291 0.123 1 93.19 205 VAL A O 1
ATOM 1554 N N . PHE A 1 206 ? 9.148 5.414 -0.418 1 93.5 206 PHE A N 1
ATOM 1555 C CA . PHE A 1 206 ? 7.902 5.273 -1.161 1 93.5 206 PHE A CA 1
ATOM 1556 C C . PHE A 1 206 ? 8.062 4.277 -2.301 1 93.5 206 PHE A C 1
ATOM 1558 O O . PHE A 1 206 ? 7.285 3.322 -2.41 1 93.5 206 PHE A O 1
ATOM 1565 N N . HIS A 1 207 ? 8.992 4.488 -3.123 1 94.38 207 HIS A N 1
ATOM 1566 C CA . HIS A 1 207 ? 9.141 3.633 -4.293 1 94.38 207 HIS A CA 1
ATOM 1567 C C . HIS A 1 207 ? 9.477 2.201 -3.895 1 94.38 207 HIS A C 1
ATOM 1569 O O . HIS A 1 207 ? 8.852 1.254 -4.375 1 94.38 207 HIS A O 1
ATOM 1575 N N . CYS A 1 208 ? 10.375 2.066 -3 1 94.25 208 CYS A N 1
ATOM 1576 C CA . CYS A 1 208 ? 10.859 0.744 -2.617 1 94.25 208 CYS A CA 1
ATOM 1577 C C . CYS A 1 208 ? 9.781 -0.037 -1.875 1 94.25 208 CYS A C 1
ATOM 1579 O O . CYS A 1 208 ? 9.469 -1.171 -2.24 1 94.25 208 CYS A O 1
ATOM 1581 N N . TYR A 1 209 ? 9.219 0.591 -0.935 1 94.88 209 TYR A N 1
ATOM 1582 C CA . TYR A 1 209 ? 8.281 -0.153 -0.108 1 94.88 209 TYR A CA 1
ATOM 1583 C C . TYR A 1 209 ? 6.922 -0.258 -0.791 1 94.88 209 TYR A C 1
ATOM 1585 O O . TYR A 1 209 ? 6.105 -1.112 -0.435 1 94.88 209 TYR A O 1
ATOM 1593 N N . SER A 1 210 ? 6.629 0.612 -1.769 1 94.88 210 SER A N 1
ATOM 1594 C CA . SER A 1 210 ? 5.477 0.373 -2.633 1 94.88 210 SER A CA 1
ATOM 1595 C C . SER A 1 210 ? 5.656 -0.899 -3.453 1 94.88 210 SER A C 1
ATOM 1597 O O . SER A 1 210 ? 4.703 -1.66 -3.645 1 94.88 210 SER A O 1
ATOM 1599 N N . GLY A 1 211 ? 6.891 -1.081 -3.938 1 94.69 211 GLY A N 1
ATOM 1600 C CA . GLY A 1 211 ? 7.164 -2.344 -4.605 1 94.69 211 GLY A CA 1
ATOM 1601 C C . GLY A 1 211 ? 6.922 -3.551 -3.717 1 94.69 211 GLY A C 1
ATOM 1602 O O . GLY A 1 211 ? 6.297 -4.523 -4.141 1 94.69 211 GLY A O 1
ATOM 1603 N N . MET A 1 212 ? 7.281 -3.439 -2.512 1 93.94 212 MET A N 1
ATOM 1604 C CA . MET A 1 212 ? 7.102 -4.535 -1.566 1 93.94 212 MET A CA 1
ATOM 1605 C C . MET A 1 212 ? 5.625 -4.777 -1.287 1 93.94 212 MET A C 1
ATOM 1607 O O . MET A 1 212 ? 5.188 -5.926 -1.188 1 93.94 212 MET A O 1
ATOM 1611 N N . ALA A 1 213 ? 4.934 -3.715 -1.166 1 95.75 213 ALA A N 1
ATOM 1612 C CA . ALA A 1 213 ? 3.504 -3.803 -0.887 1 95.75 213 ALA A CA 1
ATOM 1613 C C . ALA A 1 213 ? 2.764 -4.5 -2.025 1 95.75 213 ALA A C 1
ATOM 1615 O O . ALA A 1 213 ? 1.665 -5.023 -1.831 1 95.75 213 ALA A O 1
ATOM 1616 N N . HIS A 1 214 ? 3.377 -4.477 -3.184 1 95.56 214 HIS A N 1
ATOM 1617 C CA . HIS A 1 214 ? 2.766 -5.141 -4.332 1 95.56 214 HIS A CA 1
ATOM 1618 C C . HIS A 1 214 ? 3.371 -6.52 -4.559 1 95.56 214 HIS A C 1
ATOM 1620 O O . HIS A 1 214 ? 3.064 -7.184 -5.551 1 95.56 214 HIS A O 1
ATOM 1626 N N . GLY A 1 215 ? 4.305 -6.934 -3.699 1 95 215 GLY A N 1
ATOM 1627 C CA . GLY A 1 215 ? 4.895 -8.258 -3.787 1 95 215 GLY A CA 1
ATOM 1628 C C . GLY A 1 215 ? 6.031 -8.344 -4.789 1 95 215 GLY A C 1
ATOM 1629 O O . GLY A 1 215 ? 6.332 -9.414 -5.305 1 95 215 GLY A O 1
ATOM 1630 N N . TYR A 1 216 ? 6.609 -7.203 -5.141 1 96.06 216 TYR A N 1
ATOM 1631 C CA . TYR A 1 216 ? 7.719 -7.203 -6.09 1 96.06 216 TYR A CA 1
ATOM 1632 C C . TYR A 1 216 ? 9.023 -7.574 -5.398 1 96.06 216 TYR A C 1
ATOM 1634 O O . TYR A 1 216 ? 9.195 -7.332 -4.199 1 96.06 216 TYR A O 1
ATOM 1642 N N . ALA A 1 217 ? 9.898 -8.055 -6.168 1 94.81 217 ALA A N 1
ATOM 1643 C CA . ALA A 1 217 ? 11.164 -8.531 -5.617 1 94.81 217 ALA A CA 1
ATOM 1644 C C . ALA A 1 217 ? 12.258 -7.477 -5.766 1 94.81 217 ALA A C 1
ATOM 1646 O O . ALA A 1 217 ? 13.273 -7.52 -5.07 1 94.81 217 ALA A O 1
ATOM 1647 N N . TRP A 1 218 ? 12.062 -6.547 -6.672 1 92.81 218 TRP A N 1
ATOM 1648 C CA . TRP A 1 218 ? 13.18 -5.668 -7.016 1 92.81 218 TRP A CA 1
ATOM 1649 C C . TRP A 1 218 ? 13.602 -4.832 -5.812 1 92.81 218 TRP A C 1
ATOM 1651 O O . TRP A 1 218 ? 14.773 -4.457 -5.688 1 92.81 218 TRP A O 1
ATOM 1661 N N . SER A 1 219 ? 12.633 -4.527 -4.988 1 86.88 219 SER A N 1
ATOM 1662 C CA . SER A 1 219 ? 12.938 -3.715 -3.814 1 86.88 219 SER A CA 1
ATOM 1663 C C . SER A 1 219 ? 13.922 -4.422 -2.889 1 86.88 219 SER A C 1
ATOM 1665 O O . SER A 1 219 ? 14.68 -3.771 -2.168 1 86.88 219 SER A O 1
ATOM 1667 N N . PHE A 1 220 ? 13.914 -5.668 -2.904 1 82 220 PHE A N 1
ATOM 1668 C CA . PHE A 1 220 ? 14.828 -6.453 -2.078 1 82 220 PHE A CA 1
ATOM 1669 C C . PHE A 1 220 ? 16.125 -6.723 -2.816 1 82 220 PHE A C 1
ATOM 1671 O O . PHE A 1 220 ? 17.188 -6.816 -2.197 1 82 220 PHE A O 1
ATOM 1678 N N . GLU A 1 221 ? 16.031 -6.855 -4 1 81.31 221 GLU A N 1
ATOM 1679 C CA . GLU A 1 221 ? 17.203 -7.246 -4.785 1 81.31 221 GLU A CA 1
ATOM 1680 C C . GLU A 1 221 ? 18.078 -6.039 -5.102 1 81.31 221 GLU A C 1
ATOM 1682 O O . GLU A 1 221 ? 19.312 -6.148 -5.113 1 81.31 221 GLU A O 1
ATOM 1687 N N . VAL A 1 222 ? 17.469 -5.02 -5.449 1 71.31 222 VAL A N 1
ATOM 1688 C CA . VAL A 1 222 ? 18.219 -3.844 -5.895 1 71.31 222 VAL A CA 1
ATOM 1689 C C . VAL A 1 222 ? 18.266 -2.814 -4.77 1 71.31 222 VAL A C 1
ATOM 1691 O O . VAL A 1 222 ? 19.234 -2.057 -4.66 1 71.31 222 VAL A O 1
ATOM 1694 N N . GLY A 1 223 ? 17.266 -2.809 -3.92 1 61.44 223 GLY A N 1
ATOM 1695 C CA . GLY A 1 223 ? 17.141 -1.716 -2.969 1 61.44 223 GLY A CA 1
ATOM 1696 C C . GLY A 1 223 ? 18.031 -1.885 -1.749 1 61.44 223 GLY A C 1
ATOM 1697 O O . GLY A 1 223 ? 17.938 -2.898 -1.053 1 61.44 223 GLY A O 1
ATOM 1698 N N . ALA A 1 224 ? 19.156 -1.29 -1.813 1 61.78 224 ALA A N 1
ATOM 1699 C CA . ALA A 1 224 ? 20.234 -1.288 -0.83 1 61.78 224 ALA A CA 1
ATOM 1700 C C . ALA A 1 224 ? 19.922 -0.346 0.329 1 61.78 224 ALA A C 1
ATOM 1702 O O . ALA A 1 224 ? 20.703 -0.242 1.281 1 61.78 224 ALA A O 1
ATOM 1703 N N . GLY A 1 225 ? 18.766 -0.086 0.597 1 71.81 225 GLY A N 1
ATOM 1704 C CA . GLY A 1 225 ? 18.641 0.89 1.669 1 71.81 225 GLY A CA 1
ATOM 1705 C C . GLY A 1 225 ? 18.703 0.267 3.051 1 71.81 225 GLY A C 1
ATOM 1706 O O . GLY A 1 225 ? 18.891 -0.943 3.186 1 71.81 225 GLY A O 1
ATOM 1707 N N . ASP A 1 226 ? 19 1.072 4.035 1 80.62 226 ASP A N 1
ATOM 1708 C CA . ASP A 1 226 ? 19.016 0.652 5.434 1 80.62 226 ASP A CA 1
ATOM 1709 C C . ASP A 1 226 ? 17.641 0.832 6.078 1 80.62 226 ASP A C 1
ATOM 1711 O O . ASP A 1 226 ? 17.234 1.954 6.395 1 80.62 226 ASP A O 1
ATOM 1715 N N . PRO A 1 227 ? 16.969 -0.282 6.316 1 85.12 227 PRO A N 1
ATOM 1716 C CA . PRO A 1 227 ? 15.617 -0.185 6.875 1 85.12 227 PRO A CA 1
ATOM 1717 C C . PRO A 1 227 ? 15.578 0.524 8.227 1 85.12 227 PRO A C 1
ATOM 1719 O O . PRO A 1 227 ? 14.586 1.176 8.562 1 85.12 227 PRO A O 1
ATOM 1722 N N . SER A 1 228 ? 16.672 0.428 8.961 1 83.12 228 SER A N 1
ATOM 1723 C CA . SER A 1 228 ? 16.688 1.065 10.273 1 83.12 228 SER A CA 1
ATOM 1724 C C . SER A 1 228 ? 16.594 2.582 10.156 1 83.12 228 SER A C 1
ATOM 1726 O O . SER A 1 228 ? 15.883 3.23 10.922 1 83.12 228 SER A O 1
ATOM 1728 N N . VAL A 1 229 ? 17.297 3.086 9.211 1 82.5 229 VAL A N 1
ATOM 1729 C CA . VAL A 1 229 ? 17.281 4.527 8.977 1 82.5 229 VAL A CA 1
ATOM 1730 C C . VAL A 1 229 ? 15.922 4.949 8.438 1 82.5 229 VAL A C 1
ATOM 1732 O O . VAL A 1 229 ? 15.367 5.965 8.859 1 82.5 229 VAL A O 1
ATOM 1735 N N . ASP A 1 230 ? 15.438 4.164 7.574 1 88 230 ASP A N 1
ATOM 1736 C CA . ASP A 1 230 ? 14.117 4.449 7.016 1 88 230 ASP A CA 1
ATOM 1737 C C . ASP A 1 230 ? 13.055 4.504 8.117 1 88 230 ASP A C 1
ATOM 1739 O O . ASP A 1 230 ? 12.234 5.422 8.141 1 88 230 ASP A O 1
ATOM 1743 N N . LEU A 1 231 ? 13.125 3.535 8.977 1 88.81 231 LEU A N 1
ATOM 1744 C CA . LEU A 1 231 ? 12.117 3.42 10.023 1 88.81 231 LEU A CA 1
ATOM 1745 C C . LEU A 1 231 ? 12.203 4.59 10.992 1 88.81 231 LEU A C 1
ATOM 1747 O O . LEU A 1 231 ? 11.18 5.086 11.469 1 88.81 231 LEU A O 1
ATOM 1751 N N . TRP A 1 232 ? 13.398 4.988 11.258 1 84.44 232 TRP A N 1
ATOM 1752 C CA . TRP A 1 232 ? 13.578 6.156 12.117 1 84.44 232 TRP A CA 1
ATOM 1753 C C . TRP A 1 232 ? 12.977 7.398 11.477 1 84.44 232 TRP A C 1
ATOM 1755 O O . TRP A 1 232 ? 12.266 8.164 12.141 1 84.44 232 TRP A O 1
ATOM 1765 N N . ILE A 1 233 ? 13.203 7.598 10.234 1 84.69 233 ILE A N 1
ATOM 1766 C CA . ILE A 1 233 ? 12.711 8.773 9.523 1 84.69 233 ILE A CA 1
ATOM 1767 C C . ILE A 1 233 ? 11.188 8.758 9.492 1 84.69 233 ILE A C 1
ATOM 1769 O O . ILE A 1 233 ? 10.547 9.758 9.82 1 84.69 233 ILE A O 1
ATOM 1773 N N . VAL A 1 234 ? 10.617 7.637 9.133 1 90.38 234 VAL A N 1
ATOM 1774 C CA . VAL A 1 234 ? 9.164 7.574 8.984 1 90.38 234 VAL A CA 1
ATOM 1775 C C . VAL A 1 234 ? 8.5 7.73 10.352 1 90.38 234 VAL A C 1
ATOM 1777 O O . VAL A 1 234 ? 7.445 8.359 10.469 1 90.38 234 VAL A O 1
ATOM 1780 N N . GLY A 1 235 ? 9.141 7.125 11.367 1 89.38 235 GLY A N 1
ATOM 1781 C CA . GLY A 1 235 ? 8.617 7.316 12.711 1 89.38 235 GLY A CA 1
ATOM 1782 C C . GLY A 1 235 ? 8.641 8.766 13.156 1 89.38 235 GLY A C 1
ATOM 1783 O O . GLY A 1 235 ? 7.672 9.266 13.734 1 89.38 235 GLY A O 1
ATOM 1784 N N . THR A 1 236 ? 9.703 9.422 12.875 1 85.31 236 THR A N 1
ATOM 1785 C CA . THR A 1 236 ? 9.859 10.82 13.242 1 85.31 236 THR A CA 1
ATOM 1786 C C . THR A 1 236 ? 8.836 11.688 12.508 1 85.31 236 THR A C 1
ATOM 1788 O O . THR A 1 236 ? 8.234 12.586 13.102 1 85.31 236 THR A O 1
ATOM 1791 N N . LEU A 1 237 ? 8.664 11.391 11.273 1 88.94 237 LEU A N 1
ATOM 1792 C CA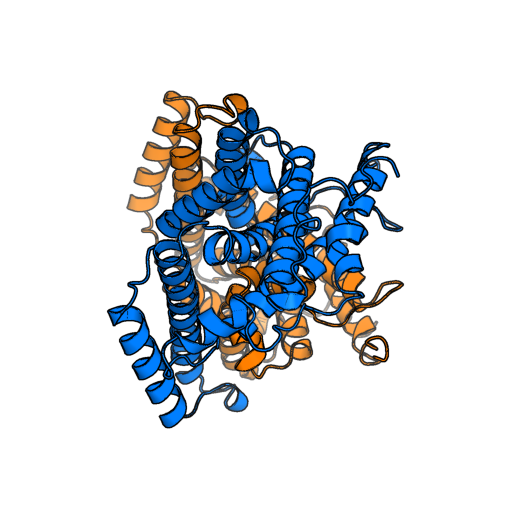 . LEU A 1 237 ? 7.676 12.125 10.492 1 88.94 237 LEU A CA 1
ATOM 1793 C C . LEU A 1 237 ? 6.27 11.883 11.031 1 88.94 237 LEU A C 1
ATOM 1795 O O . LEU A 1 237 ? 5.434 12.789 11.031 1 88.94 237 LEU A O 1
ATOM 1799 N N . GLY A 1 238 ? 6.016 10.656 11.438 1 91.69 238 GLY A N 1
ATOM 1800 C CA . GLY A 1 238 ? 4.738 10.367 12.07 1 91.69 238 GLY A CA 1
ATOM 1801 C C . GLY A 1 238 ? 4.5 11.172 13.328 1 91.69 238 GLY A C 1
ATOM 1802 O O . GLY A 1 238 ? 3.422 11.742 13.516 1 91.69 238 GLY A O 1
ATOM 1803 N N . ALA A 1 239 ? 5.469 11.242 14.164 1 88.5 239 ALA A N 1
ATOM 1804 C CA . ALA A 1 239 ? 5.363 12.016 15.398 1 88.5 239 ALA A CA 1
ATOM 1805 C C . ALA A 1 239 ? 5.109 13.492 15.102 1 88.5 239 ALA A C 1
ATOM 1807 O O . ALA A 1 239 ? 4.285 14.133 15.758 1 88.5 239 ALA A O 1
ATOM 1808 N N . PHE A 1 240 ? 5.777 13.977 14.164 1 89.31 240 PHE A N 1
ATOM 1809 C CA . PHE A 1 240 ? 5.605 15.375 13.781 1 89.31 240 PHE A CA 1
ATOM 1810 C C . PHE A 1 240 ? 4.195 15.617 13.25 1 89.31 240 PHE A C 1
ATOM 1812 O O . PHE A 1 240 ? 3.584 16.641 13.555 1 89.31 240 PHE A O 1
ATOM 1819 N N . ALA A 1 241 ? 3.758 14.711 12.391 1 92.81 241 ALA A N 1
ATOM 1820 C CA . ALA A 1 241 ? 2.412 14.852 11.836 1 92.81 241 ALA A CA 1
ATOM 1821 C C . ALA A 1 241 ? 1.371 14.953 12.953 1 92.81 241 ALA A C 1
ATOM 1823 O O . ALA A 1 241 ? 0.457 15.773 12.883 1 92.81 241 ALA A O 1
ATOM 1824 N N . VAL A 1 242 ? 1.484 14.164 13.938 1 90.94 242 VAL A N 1
ATOM 1825 C CA . VAL A 1 242 ? 0.545 14.164 15.055 1 90.94 242 VAL A CA 1
ATOM 1826 C C . VAL A 1 242 ? 0.649 15.492 15.812 1 90.94 242 VAL A C 1
ATOM 1828 O O . VAL A 1 242 ? -0.367 16.078 16.172 1 90.94 242 VAL A O 1
ATOM 1831 N N . ARG A 1 243 ? 1.83 15.906 16.062 1 88.44 243 ARG A N 1
ATOM 1832 C CA . ARG A 1 243 ? 2.029 17.188 16.734 1 88.44 243 ARG A CA 1
ATOM 1833 C C . ARG A 1 243 ? 1.412 18.328 15.922 1 88.44 243 ARG A C 1
ATOM 1835 O O . ARG A 1 243 ? 0.753 19.203 16.484 1 88.44 243 ARG A O 1
ATOM 1842 N N . LEU A 1 244 ? 1.724 18.312 14.695 1 91.19 244 LEU A N 1
ATOM 1843 C CA . LEU A 1 244 ? 1.192 19.344 13.805 1 91.19 244 LEU A CA 1
ATOM 1844 C C . LEU A 1 244 ? -0.332 19.344 13.836 1 91.19 244 LEU A C 1
ATOM 1846 O O . LEU A 1 244 ? -0.947 20.406 13.938 1 91.19 244 LEU A O 1
ATOM 1850 N N . MET A 1 245 ? -0.923 18.234 13.734 1 93 245 MET A N 1
ATOM 1851 C CA . MET A 1 245 ? -2.377 18.109 13.812 1 93 245 MET A CA 1
ATOM 1852 C C . MET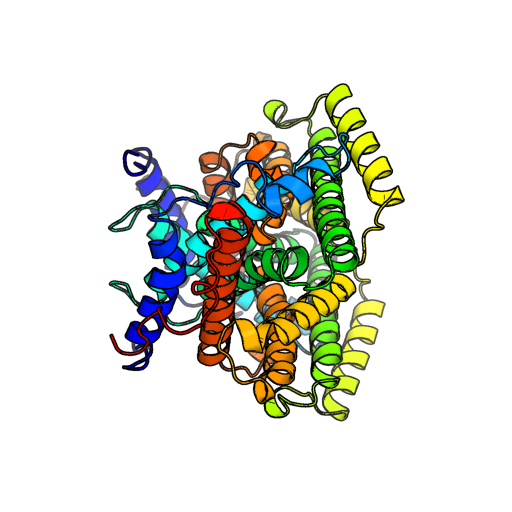 A 1 245 ? -2.895 18.672 15.133 1 93 245 MET A C 1
ATOM 1854 O O . MET A 1 245 ? -3.902 19.391 15.156 1 93 245 MET A O 1
ATOM 1858 N N . THR A 1 246 ? -2.275 18.297 16.141 1 90.19 246 THR A N 1
ATOM 1859 C CA . THR A 1 246 ? -2.674 18.75 17.469 1 90.19 246 THR A CA 1
ATOM 1860 C C . THR A 1 246 ? -2.627 20.281 17.531 1 90.19 246 THR A C 1
ATOM 1862 O O . THR A 1 246 ? -3.551 20.906 18.062 1 90.19 246 THR A O 1
ATOM 1865 N N . GLU A 1 247 ? -1.576 20.828 17.047 1 89.62 247 GLU A N 1
ATOM 1866 C CA . GLU A 1 247 ? -1.422 22.281 17.031 1 89.62 247 GLU A CA 1
ATOM 1867 C C . GLU A 1 247 ? -2.523 22.938 16.203 1 89.62 247 GLU A C 1
ATOM 1869 O O . GLU A 1 247 ? -3.07 23.969 16.609 1 89.62 247 GLU A O 1
ATOM 1874 N N . MET A 1 248 ? -2.85 22.359 15.141 1 93.5 248 MET A N 1
ATOM 1875 C CA . MET A 1 248 ? -3.828 22.922 14.219 1 93.5 248 MET A CA 1
ATOM 1876 C C . MET A 1 248 ? -5.242 22.781 14.773 1 93.5 248 MET A C 1
ATOM 1878 O O . MET A 1 248 ? -6.168 23.438 14.289 1 93.5 248 MET A O 1
ATOM 1882 N N . CYS A 1 249 ? -5.402 21.953 15.766 1 93.31 249 CYS A N 1
ATOM 1883 C CA . CYS A 1 249 ? -6.707 21.719 16.375 1 93.31 249 CYS A CA 1
ATOM 1884 C C . CYS A 1 249 ? -6.93 22.625 17.578 1 93.31 249 CYS A C 1
ATOM 1886 O O . CYS A 1 249 ? -8.031 22.672 18.125 1 93.31 249 CYS A O 1
ATOM 1888 N N . ARG A 1 250 ? -5.941 23.281 17.953 1 90.25 250 ARG A N 1
ATOM 1889 C CA . ARG A 1 250 ? -6.035 24.125 19.125 1 90.25 250 ARG A CA 1
ATOM 1890 C C . ARG A 1 250 ? -6.691 25.469 18.797 1 90.25 250 ARG A C 1
ATOM 1892 O O . ARG A 1 250 ? -6.523 25.984 17.688 1 90.25 250 ARG A O 1
ATOM 1899 N N . ALA A 1 251 ? -7.418 25.953 19.844 1 82.88 251 ALA A N 1
ATOM 1900 C CA . ALA A 1 251 ? -8.039 27.266 19.688 1 82.88 251 ALA A CA 1
ATOM 1901 C C . ALA A 1 251 ? -7.004 28.391 19.781 1 82.88 251 ALA A C 1
ATOM 1903 O O . ALA A 1 251 ? -5.973 28.234 20.438 1 82.88 251 ALA A O 1
ATOM 1904 N N . PRO A 1 252 ? -7.273 29.438 19.062 1 73.06 252 PRO A N 1
ATOM 1905 C CA . PRO A 1 252 ? -6.332 30.562 19.094 1 73.06 252 PRO A CA 1
ATOM 1906 C C . PRO A 1 252 ? -5.953 30.984 20.5 1 73.06 252 PRO A C 1
ATOM 1908 O O . PRO A 1 252 ? -4.816 31.406 20.75 1 73.06 252 PRO A O 1
ATOM 1911 N N . GLU A 1 253 ? -6.891 30.953 21.406 1 70.56 253 GLU A N 1
ATOM 1912 C CA . GLU A 1 253 ? -6.633 31.438 22.75 1 70.56 253 GLU A CA 1
ATOM 1913 C C . GLU A 1 253 ? -5.656 30.516 23.484 1 70.56 253 GLU A C 1
ATOM 1915 O O . GLU A 1 253 ? -5.023 30.922 24.469 1 70.56 253 GLU A O 1
ATOM 1920 N N . GLU A 1 254 ? -5.672 29.281 23.062 1 63.41 254 GLU A N 1
ATOM 1921 C CA . GLU A 1 254 ? -4.82 28.297 23.719 1 63.41 254 GLU A CA 1
ATOM 1922 C C . GLU A 1 254 ? -3.391 28.359 23.188 1 63.41 254 GLU A C 1
ATOM 1924 O O . GLU A 1 254 ? -2.477 27.781 23.766 1 63.41 254 GLU A O 1
ATOM 1929 N N . LEU A 1 255 ? -3.252 28.859 22.047 1 56.75 255 LEU A N 1
ATOM 1930 C CA . LEU A 1 255 ? -1.927 29 21.453 1 56.75 255 LEU A CA 1
ATOM 1931 C C . LEU A 1 255 ? -1.125 30.094 22.141 1 56.75 255 LEU A C 1
ATOM 1933 O O . LEU A 1 255 ? -1.413 31.281 21.984 1 56.75 255 LEU A O 1
ATOM 1937 N N . GLY A 1 256 ? -1.084 30 23.391 1 49.44 256 GLY A N 1
ATOM 1938 C CA . GLY A 1 256 ? -0.322 31 24.094 1 49.44 256 GLY A CA 1
ATOM 1939 C C . GLY A 1 256 ? 1.034 31.281 23.469 1 49.44 256 GLY A C 1
ATOM 1940 O O . GLY A 1 256 ? 1.527 30.484 22.672 1 49.44 256 GLY A O 1
ATOM 1941 N N . PRO A 1 257 ? 1.541 32.594 23.578 1 45.62 257 PRO A N 1
ATOM 1942 C CA . PRO A 1 257 ? 2.826 32.969 23 1 45.62 257 PRO A CA 1
ATOM 1943 C C . PRO A 1 257 ? 3.908 31.906 23.188 1 45.62 257 PRO A C 1
ATOM 1945 O O . PRO A 1 257 ? 4.852 31.844 22.391 1 45.62 257 PRO A O 1
ATOM 1948 N N . ASP A 1 258 ? 4.07 31.219 24.266 1 41.81 258 ASP A N 1
ATOM 1949 C CA . ASP A 1 258 ? 5.215 30.422 24.672 1 41.81 258 ASP A CA 1
ATOM 1950 C C . ASP A 1 258 ? 5.152 29.016 24.062 1 41.81 258 ASP A C 1
ATOM 1952 O O . ASP A 1 258 ? 6.047 28.203 24.281 1 41.81 258 ASP A O 1
ATOM 1956 N N . ASP A 1 259 ? 4.125 28.531 23.578 1 41.38 259 ASP A N 1
ATOM 1957 C CA . ASP A 1 259 ? 3.928 27.109 23.391 1 41.38 259 ASP A CA 1
ATOM 1958 C C . ASP A 1 259 ? 4.578 26.625 22.094 1 41.38 259 ASP A C 1
ATOM 1960 O O . ASP A 1 259 ? 4.488 25.438 21.75 1 41.38 259 ASP A O 1
ATOM 1964 N N . LEU A 1 260 ? 4.973 27.453 21.25 1 36.62 260 LEU A N 1
ATOM 1965 C CA . LEU A 1 260 ? 5.48 26.922 20 1 36.62 260 LEU A CA 1
ATOM 1966 C C . LEU A 1 260 ? 6.871 26.312 20.188 1 36.62 260 LEU A C 1
ATOM 1968 O O . LEU A 1 260 ? 7.508 25.891 19.219 1 36.62 260 LEU A O 1
ATOM 1972 N N . GLY A 1 261 ? 7.586 26.531 21.25 1 33.19 261 GLY A N 1
ATOM 1973 C CA . GLY A 1 261 ? 8.984 26.125 21.156 1 33.19 261 GLY A CA 1
ATOM 1974 C C . GLY A 1 261 ? 9.18 24.625 21.281 1 33.19 261 GLY A C 1
ATOM 1975 O O . GLY A 1 261 ? 8.312 23.922 21.781 1 33.19 261 GLY A O 1
ATOM 1976 N N . PRO A 1 262 ? 10.055 23.969 20.375 1 36 262 PRO A N 1
ATOM 1977 C CA . PRO A 1 262 ? 10.484 22.578 20.312 1 36 262 PRO A CA 1
ATOM 1978 C C . PRO A 1 262 ? 10.766 21.984 21.703 1 36 262 PRO A C 1
ATOM 1980 O O . PRO A 1 262 ? 11.031 20.781 21.828 1 36 262 PRO A O 1
ATOM 1983 N N . ASP A 1 263 ? 10.875 22.75 22.703 1 31.36 263 ASP A N 1
ATOM 1984 C CA . ASP A 1 263 ? 11.602 22.375 23.906 1 31.36 263 ASP A CA 1
ATOM 1985 C C . ASP A 1 263 ? 10.82 21.359 24.75 1 31.36 263 ASP A C 1
ATOM 1987 O O . ASP A 1 263 ? 11.344 20.812 25.719 1 31.36 263 ASP A O 1
ATOM 1991 N N . ASP A 1 264 ? 9.531 21.328 24.75 1 33.06 264 ASP A N 1
ATOM 1992 C CA . ASP A 1 264 ? 8.938 20.578 25.859 1 33.06 264 ASP A CA 1
ATOM 1993 C C . ASP A 1 264 ? 8.844 19.094 25.547 1 33.06 264 ASP A C 1
ATOM 1995 O O . ASP A 1 264 ? 8.141 18.344 26.234 1 33.06 264 ASP A O 1
ATOM 1999 N N . VAL A 1 265 ? 9.156 18.562 24.438 1 31.98 265 VAL A N 1
ATOM 2000 C CA . VAL A 1 265 ? 9.312 17.109 24.391 1 31.98 265 VAL A CA 1
ATOM 2001 C C . VAL A 1 265 ? 10.695 16.734 24.906 1 31.98 265 VAL A C 1
ATOM 2003 O O . VAL A 1 265 ? 11.711 17.094 24.297 1 31.98 265 VAL A O 1
ATOM 2006 N N . PRO A 1 266 ? 10.961 16.391 26.172 1 28.27 266 PRO A N 1
ATOM 2007 C CA . PRO A 1 266 ? 12.281 15.984 26.672 1 28.27 266 PRO A CA 1
ATOM 2008 C C . PRO A 1 266 ? 12.906 14.867 25.844 1 28.27 266 PRO A C 1
ATOM 2010 O O . PRO A 1 266 ? 12.273 13.828 25.609 1 28.27 266 PRO A O 1
ATOM 2013 N N . LEU A 1 267 ? 13.781 15.172 24.891 1 26.36 267 LEU A N 1
ATOM 2014 C CA . LEU A 1 267 ? 14.672 14.195 24.266 1 26.36 267 LEU A CA 1
ATOM 2015 C C . LEU A 1 267 ? 15.438 13.414 25.328 1 26.36 267 LEU A C 1
ATOM 2017 O O . LEU A 1 267 ? 16.234 12.539 25 1 26.36 267 LEU A O 1
ATOM 2021 N N . ASP A 1 268 ? 15.523 13.938 26.578 1 23.08 268 ASP A N 1
ATOM 2022 C CA . ASP A 1 268 ? 16.359 13.25 27.562 1 23.08 268 ASP A CA 1
ATOM 2023 C C . ASP A 1 268 ? 15.758 11.906 27.969 1 23.08 268 ASP A C 1
ATOM 2025 O O . ASP A 1 268 ? 16.375 11.141 28.703 1 23.08 268 ASP A O 1
ATOM 2029 N N . ALA A 1 269 ? 14.438 11.789 27.969 1 21.61 269 ALA A N 1
ATOM 2030 C CA . ALA A 1 269 ? 14.203 10.516 28.641 1 21.61 269 ALA A CA 1
ATOM 2031 C C . ALA A 1 269 ? 14.461 9.344 27.703 1 21.61 269 ALA A C 1
ATOM 2033 O O . ALA A 1 269 ? 14.234 9.445 26.5 1 21.61 269 ALA A O 1
ATOM 2034 N N . MET B 1 1 ? -12.875 1.854 25.828 1 37.22 1 MET B N 1
ATOM 2035 C CA . MET B 1 1 ? -13.438 0.977 24.812 1 37.22 1 MET B CA 1
ATOM 2036 C C . MET B 1 1 ? -12.945 -0.456 24.984 1 37.22 1 MET B C 1
ATOM 2038 O O . MET B 1 1 ? -11.82 -0.679 25.438 1 37.22 1 MET B O 1
ATOM 2042 N N . GLN B 1 2 ? -13.844 -1.372 25.266 1 46.94 2 GLN B N 1
ATOM 2043 C CA . GLN B 1 2 ? -13.492 -2.773 25.469 1 46.94 2 GLN B CA 1
ATOM 2044 C C . GLN B 1 2 ? -12.516 -3.256 24.391 1 46.94 2 GLN B C 1
ATOM 2046 O O . GLN B 1 2 ? -12.648 -2.902 23.219 1 46.94 2 GLN B O 1
ATOM 2051 N N . PRO B 1 3 ? -11.43 -3.846 24.844 1 59.88 3 PRO B N 1
ATOM 2052 C CA . PRO B 1 3 ? -10.484 -4.418 23.875 1 59.88 3 PRO B CA 1
ATOM 2053 C C . PRO B 1 3 ? -11.156 -5.328 22.859 1 59.88 3 PRO B C 1
ATOM 2055 O O . PRO B 1 3 ? -12.156 -5.984 23.172 1 59.88 3 PRO B O 1
ATOM 2058 N N . TRP B 1 4 ? -10.867 -5.219 21.641 1 66 4 TRP B N 1
ATOM 2059 C CA . TRP B 1 4 ? -11.375 -6.09 20.594 1 66 4 TRP B CA 1
ATOM 2060 C C . TRP B 1 4 ? -11.172 -7.559 20.938 1 66 4 TRP B C 1
ATOM 2062 O O . TRP B 1 4 ? -10.125 -7.938 21.469 1 66 4 TRP B O 1
ATOM 2072 N N . GLN B 1 5 ? -12.391 -8.359 20.891 1 69.62 5 GLN B N 1
ATOM 2073 C CA . GLN B 1 5 ? -12.312 -9.805 21.078 1 69.62 5 GLN B CA 1
ATOM 2074 C C . GLN B 1 5 ? -12.602 -10.539 19.766 1 69.62 5 GLN B C 1
ATOM 2076 O O . GLN B 1 5 ? -13.617 -10.289 19.125 1 69.62 5 GLN B O 1
ATOM 2081 N N . PRO B 1 6 ? -11.648 -11.352 19.438 1 69.38 6 PRO B N 1
ATOM 2082 C CA . PRO B 1 6 ? -11.906 -12.102 18.203 1 69.38 6 PRO B CA 1
ATOM 2083 C C . PRO B 1 6 ? -13.086 -13.07 18.344 1 69.38 6 PRO B C 1
ATOM 2085 O O . PRO B 1 6 ? -13.32 -13.617 19.422 1 69.38 6 PRO B O 1
ATOM 2088 N N . PRO B 1 7 ? -13.836 -13.156 17.266 1 69.62 7 PRO B N 1
ATOM 2089 C CA . PRO B 1 7 ? -14.867 -14.195 17.297 1 69.62 7 PRO B CA 1
ATOM 2090 C C . PRO B 1 7 ? -14.305 -15.578 17.625 1 69.62 7 PRO B C 1
ATOM 2092 O O . PRO B 1 7 ? -13.188 -15.898 17.203 1 69.62 7 PRO B O 1
ATOM 2095 N N . PRO B 1 8 ? -14.891 -16.391 18.547 1 66 8 PRO B N 1
ATOM 2096 C CA . PRO B 1 8 ? -14.375 -17.641 19.094 1 66 8 PRO B CA 1
ATOM 2097 C C . PRO B 1 8 ? -13.742 -18.547 18.031 1 66 8 PRO B C 1
ATOM 2099 O O . PRO B 1 8 ? -12.695 -19.141 18.266 1 66 8 PRO B O 1
ATOM 2102 N N . ASP B 1 9 ? -14.266 -18.609 16.797 1 75.19 9 ASP B N 1
ATOM 2103 C CA . ASP B 1 9 ? -13.766 -19.562 15.812 1 75.19 9 ASP B CA 1
ATOM 2104 C C . ASP B 1 9 ? -12.875 -18.859 14.781 1 75.19 9 ASP B C 1
ATOM 2106 O O . ASP B 1 9 ? -12.266 -19.516 13.938 1 75.19 9 ASP B O 1
ATOM 2110 N N . ALA B 1 10 ? -12.641 -17.75 15.102 1 74.56 10 ALA B N 1
ATOM 2111 C CA . ALA B 1 10 ? -11.883 -17 14.117 1 74.56 10 ALA B CA 1
ATOM 2112 C C . ALA B 1 10 ? -10.383 -17.266 14.25 1 74.56 10 ALA B C 1
ATOM 2114 O O . ALA B 1 10 ? -9.664 -17.328 13.25 1 74.56 10 ALA B O 1
ATOM 2115 N N . GLN B 1 11 ? -10.016 -17.484 15.477 1 78.69 11 GLN B N 1
ATOM 2116 C CA . GLN B 1 11 ? -8.594 -17.719 15.711 1 78.69 11 GLN B CA 1
ATOM 2117 C C . GLN B 1 11 ? -8.156 -19.062 15.133 1 78.69 11 GLN B C 1
ATOM 2119 O O . GLN B 1 11 ? -7.137 -19.156 14.445 1 78.69 11 GLN B O 1
ATOM 2124 N N . ASP B 1 12 ? -8.922 -20.031 15.406 1 78 12 ASP B N 1
ATOM 2125 C CA . ASP B 1 12 ? -8.594 -21.359 14.898 1 78 12 ASP B CA 1
ATOM 2126 C C . ASP B 1 12 ? -8.57 -21.375 13.375 1 78 12 ASP B C 1
ATOM 2128 O O . ASP B 1 12 ? -7.684 -21.969 12.766 1 78 12 ASP B O 1
ATOM 2132 N N . ALA B 1 13 ? -9.516 -20.719 12.828 1 74.25 13 ALA B N 1
ATOM 2133 C CA . ALA B 1 13 ? -9.602 -20.656 11.375 1 74.25 13 ALA B CA 1
ATOM 2134 C C . ALA B 1 13 ? -8.383 -19.938 10.789 1 74.25 13 ALA B C 1
ATOM 2136 O O . ALA B 1 13 ? -7.805 -20.406 9.805 1 74.25 13 ALA B O 1
ATOM 2137 N N . TRP B 1 14 ? -7.992 -18.938 11.469 1 80.81 14 TRP B N 1
ATOM 2138 C CA . TRP B 1 14 ? -6.836 -18.188 10.977 1 80.81 14 TRP B CA 1
ATOM 2139 C C . TRP B 1 14 ? -5.555 -19 11.156 1 80.81 14 TRP B C 1
ATOM 2141 O O . TRP B 1 14 ? -4.68 -18.984 10.289 1 80.81 14 TRP B O 1
ATOM 2151 N N . MET B 1 15 ? -5.484 -19.609 12.227 1 77.81 15 MET B N 1
ATOM 2152 C CA . MET B 1 15 ? -4.301 -20.422 12.484 1 77.81 15 MET B CA 1
ATOM 2153 C C . MET B 1 15 ? -4.148 -21.516 11.438 1 77.81 15 MET B C 1
ATOM 2155 O O . MET B 1 15 ? -3.031 -21.844 11.031 1 77.81 15 MET B O 1
ATOM 2159 N N . ALA B 1 16 ? -5.242 -22.031 11.062 1 75.31 16 ALA B N 1
ATOM 2160 C CA . ALA B 1 16 ? -5.203 -23.031 9.992 1 75.31 16 ALA B CA 1
ATOM 2161 C C . ALA B 1 16 ? -4.691 -22.422 8.688 1 75.31 16 ALA B C 1
ATOM 2163 O O . ALA B 1 16 ? -3.887 -23.031 7.988 1 75.31 16 ALA B O 1
ATOM 2164 N N . ILE B 1 17 ? -5.074 -21.25 8.445 1 75.62 17 ILE B N 1
ATOM 2165 C CA . ILE B 1 17 ? -4.648 -20.516 7.254 1 75.62 17 ILE B CA 1
ATOM 2166 C C . ILE B 1 17 ? -3.156 -20.203 7.348 1 75.62 17 ILE B C 1
ATOM 2168 O O . ILE B 1 17 ? -2.402 -20.453 6.402 1 75.62 17 ILE B O 1
ATOM 2172 N N . GLU B 1 18 ? -2.828 -19.688 8.469 1 78.19 18 GLU B N 1
ATOM 2173 C CA . GLU B 1 18 ? -1.427 -19.344 8.672 1 78.19 18 GLU B CA 1
ATOM 2174 C C . GLU B 1 18 ? -0.524 -20.562 8.555 1 78.19 18 GLU B C 1
ATOM 2176 O O . GLU B 1 18 ? 0.552 -20.5 7.957 1 78.19 18 GLU B O 1
ATOM 2181 N N . LYS B 1 19 ? -0.985 -21.594 9.164 1 76.19 19 LYS B N 1
ATOM 2182 C CA . LYS B 1 19 ? -0.228 -22.828 9.047 1 76.19 19 LYS B CA 1
ATOM 2183 C C . LYS B 1 19 ? -0.073 -23.25 7.582 1 76.19 19 LYS B C 1
ATOM 2185 O O . LYS B 1 19 ? 1.005 -23.672 7.164 1 76.19 19 LYS B O 1
ATOM 2190 N N . SER B 1 20 ? -1.079 -23.125 6.863 1 71.81 20 SER B N 1
ATOM 2191 C CA . SER B 1 20 ? -1.045 -23.453 5.441 1 71.81 20 SER B CA 1
ATOM 2192 C C . SER B 1 20 ? -0.096 -22.531 4.684 1 71.81 20 SER B C 1
ATOM 2194 O O . SER B 1 20 ? 0.565 -22.953 3.734 1 71.81 20 SER B O 1
ATOM 2196 N N . LEU B 1 21 ? -0.083 -21.328 5.129 1 76.56 21 LEU B N 1
ATOM 2197 C CA . LEU B 1 21 ? 0.815 -20.359 4.523 1 76.56 21 LEU B CA 1
ATOM 2198 C C . LEU B 1 21 ? 2.262 -20.625 4.926 1 76.56 21 LEU B C 1
ATOM 2200 O O . LEU B 1 21 ? 3.174 -20.484 4.109 1 76.56 21 LEU B O 1
ATOM 2204 N N . LEU B 1 22 ? 2.371 -20.984 6.191 1 66.62 22 LEU B N 1
ATOM 2205 C CA . LEU B 1 22 ? 3.717 -21.078 6.75 1 66.62 22 LEU B CA 1
ATOM 2206 C C . LEU B 1 22 ? 4.258 -22.5 6.641 1 66.62 22 LEU B C 1
ATOM 2208 O O . LEU B 1 22 ? 5.469 -22.703 6.555 1 66.62 22 LEU B O 1
ATOM 2212 N N . MET B 1 23 ? 3.477 -23.484 7.074 1 56.28 23 MET B N 1
ATOM 2213 C CA . MET B 1 23 ? 3.936 -24.875 7.199 1 56.28 23 MET B CA 1
ATOM 2214 C C . MET B 1 23 ? 4.453 -25.391 5.867 1 56.28 23 MET B C 1
ATOM 2216 O O . MET B 1 23 ? 5.363 -26.234 5.832 1 56.28 23 MET B O 1
ATOM 2220 N N . LEU B 1 24 ? 3.666 -25.141 4.812 1 43.97 24 LEU B N 1
ATOM 2221 C CA . LEU B 1 24 ? 4.195 -25.828 3.633 1 43.97 24 LEU B CA 1
ATOM 2222 C C . LEU B 1 24 ? 5.688 -25.562 3.48 1 43.97 24 LEU B C 1
ATOM 2224 O O . LEU B 1 24 ? 6.41 -26.375 2.898 1 43.97 24 LEU B O 1
ATOM 2228 N N . THR B 1 25 ? 6.098 -24.453 3.896 1 44 25 THR B N 1
ATOM 2229 C CA . THR B 1 25 ? 7.484 -24.203 3.514 1 44 25 THR B CA 1
ATOM 2230 C C . THR B 1 25 ? 8.383 -24.156 4.746 1 44 25 THR B C 1
ATOM 2232 O O . THR B 1 25 ? 9.562 -23.812 4.648 1 44 25 THR B O 1
ATOM 2235 N N . GLY B 1 26 ? 7.91 -24.812 5.957 1 46 26 GLY B N 1
ATOM 2236 C CA . GLY B 1 26 ? 8.852 -24.578 7.039 1 46 26 GLY B CA 1
ATOM 2237 C C . GLY B 1 26 ? 9.461 -23.188 7.004 1 46 26 GLY B C 1
ATOM 2238 O O . GLY B 1 26 ? 10.648 -23.016 7.297 1 46 26 GLY B O 1
ATOM 2239 N N . SER B 1 27 ? 8.883 -22.141 6.609 1 54.12 27 SER B N 1
ATOM 2240 C CA . SER B 1 27 ? 9.266 -20.75 6.445 1 54.12 27 SER B CA 1
ATOM 2241 C C . SER B 1 27 ? 10.047 -20.531 5.148 1 54.12 27 SER B C 1
ATOM 2243 O O . SER B 1 27 ? 10.352 -19.391 4.781 1 54.12 27 SER B O 1
ATOM 2245 N N . GLN B 1 28 ? 10.289 -21.734 4.461 1 65 28 GLN B N 1
ATOM 2246 C CA . GLN B 1 28 ? 11.117 -21.531 3.279 1 65 28 GLN B CA 1
ATOM 2247 C C . GLN B 1 28 ? 10.266 -21.438 2.018 1 65 28 GLN B C 1
ATOM 2249 O O . GLN B 1 28 ? 9.25 -22.125 1.894 1 65 28 GLN B O 1
ATOM 2254 N N . VAL B 1 29 ? 10.547 -20.5 1.217 1 78.75 29 VAL B N 1
ATOM 2255 C CA . VAL B 1 29 ? 9.891 -20.344 -0.075 1 78.75 29 VAL B CA 1
ATOM 2256 C C . VAL B 1 29 ? 10.273 -21.484 -1.007 1 78.75 29 VAL B C 1
ATOM 2258 O O . VAL B 1 29 ? 11.445 -21.875 -1.07 1 78.75 29 VAL B O 1
ATOM 2261 N N . PRO B 1 30 ? 9.312 -22.125 -1.681 1 80.88 30 PRO B N 1
ATOM 2262 C CA . PRO B 1 30 ? 9.609 -23.234 -2.584 1 80.88 30 PRO B CA 1
ATOM 2263 C C . PRO B 1 30 ? 10.617 -22.875 -3.668 1 80.88 30 PRO B C 1
ATOM 2265 O O . PRO B 1 30 ? 10.578 -21.75 -4.191 1 80.88 30 PRO B O 1
ATOM 2268 N N . GLN B 1 31 ? 11.531 -23.859 -3.918 1 87.62 31 GLN B N 1
ATOM 2269 C CA . GLN B 1 31 ? 12.523 -23.688 -4.98 1 87.62 31 GLN B CA 1
ATOM 2270 C C . GLN B 1 31 ? 12.195 -24.578 -6.176 1 87.62 31 GLN B C 1
ATOM 2272 O O . GLN B 1 31 ? 11.898 -25.766 -6.012 1 87.62 31 GLN B O 1
ATOM 2277 N N . PRO B 1 32 ? 12.227 -23.922 -7.316 1 93.31 32 PRO B N 1
ATOM 2278 C CA . PRO B 1 32 ? 11.914 -24.766 -8.477 1 93.31 32 PRO B CA 1
ATOM 2279 C C . PRO B 1 32 ? 12.961 -25.844 -8.727 1 93.31 32 PRO B C 1
ATOM 2281 O O . PRO B 1 32 ? 14.156 -25.547 -8.812 1 93.31 32 PRO B O 1
ATOM 2284 N N . ARG B 1 33 ? 12.531 -27.062 -8.875 1 92.75 33 ARG B N 1
ATOM 2285 C CA . ARG B 1 33 ? 13.398 -28.156 -9.305 1 92.75 33 ARG B CA 1
ATOM 2286 C C . ARG B 1 33 ? 13.648 -28.094 -10.805 1 92.75 33 ARG B C 1
ATOM 2288 O O . ARG B 1 33 ? 12.805 -27.609 -11.562 1 92.75 33 ARG B O 1
ATOM 2295 N N . PRO B 1 34 ? 14.781 -28.656 -11.172 1 92.94 34 PRO B N 1
ATOM 2296 C CA . PRO B 1 34 ? 14.992 -28.719 -12.617 1 92.94 34 PRO B CA 1
ATOM 2297 C C . PRO B 1 34 ? 13.875 -29.469 -13.344 1 92.94 34 PRO B C 1
ATOM 2299 O O . PRO B 1 34 ? 13.469 -30.547 -12.914 1 92.94 34 PRO B O 1
ATOM 2302 N N . GLY B 1 35 ? 13.305 -28.797 -14.344 1 93.31 35 GLY B N 1
ATOM 2303 C CA . GLY B 1 35 ? 12.266 -29.422 -15.148 1 93.31 35 GLY B CA 1
ATOM 2304 C C . GLY B 1 35 ? 10.867 -29.109 -14.664 1 93.31 35 GLY B C 1
ATOM 2305 O O . GLY B 1 35 ? 9.883 -29.438 -15.336 1 93.31 35 GLY B O 1
ATOM 2306 N N . SER B 1 36 ? 10.828 -28.5 -13.492 1 94.88 36 SER B N 1
ATOM 2307 C CA . SER B 1 36 ? 9.516 -28.094 -13.008 1 94.88 36 SER B CA 1
ATOM 2308 C C . SER B 1 36 ? 8.883 -27.047 -13.93 1 94.88 36 SER B C 1
ATOM 2310 O O . SER B 1 36 ? 9.57 -26.469 -14.766 1 94.88 36 SER B O 1
ATOM 2312 N N . GLU B 1 37 ? 7.605 -26.922 -13.797 1 95.5 37 GLU B N 1
ATOM 2313 C CA . GLU B 1 37 ? 6.902 -25.938 -14.609 1 95.5 37 GLU B CA 1
ATOM 2314 C C . GLU B 1 37 ? 7.461 -24.531 -14.391 1 95.5 37 GLU B C 1
ATOM 2316 O O . GLU B 1 37 ? 7.621 -23.766 -15.344 1 95.5 37 GLU B O 1
ATOM 2321 N N . LEU B 1 38 ? 7.75 -24.172 -13.211 1 96.5 38 LEU B N 1
ATOM 2322 C CA . LEU B 1 38 ? 8.305 -22.844 -12.945 1 96.5 38 LEU B CA 1
ATOM 2323 C C . LEU B 1 38 ? 9.695 -22.703 -13.555 1 96.5 38 LEU B C 1
ATOM 2325 O O . LEU B 1 38 ? 10.062 -21.625 -14.039 1 96.5 38 LEU B O 1
ATOM 2329 N N . ASP B 1 39 ? 10.477 -23.781 -13.445 1 95.88 39 ASP B N 1
ATOM 2330 C CA . ASP B 1 39 ? 11.781 -23.797 -14.094 1 95.88 39 ASP B CA 1
ATOM 2331 C C . ASP B 1 39 ? 11.648 -23.531 -15.594 1 95.88 39 ASP B C 1
ATOM 2333 O O . ASP B 1 39 ? 12.398 -22.719 -16.156 1 95.88 39 ASP B O 1
ATOM 2337 N N . ARG B 1 40 ? 10.719 -24.188 -16.203 1 95.94 40 ARG B N 1
ATOM 2338 C CA . ARG B 1 40 ? 10.461 -23.984 -17.625 1 95.94 40 ARG B CA 1
ATOM 2339 C C . ARG B 1 40 ? 10.055 -22.547 -17.922 1 95.94 40 ARG B C 1
ATOM 2341 O O . ARG B 1 40 ? 10.602 -21.922 -18.828 1 95.94 40 ARG B O 1
ATOM 2348 N N . LEU B 1 41 ? 9.125 -22.016 -17.188 1 97.06 41 LEU B N 1
ATOM 2349 C CA . LEU B 1 41 ? 8.633 -20.656 -17.375 1 97.06 41 LEU B CA 1
ATOM 2350 C C . LEU B 1 41 ? 9.758 -19.641 -17.188 1 97.06 41 LEU B C 1
ATOM 2352 O O . LEU B 1 41 ? 9.859 -18.672 -17.953 1 97.06 41 LEU B O 1
ATOM 2356 N N . ASP B 1 42 ? 10.531 -19.828 -16.234 1 96.5 42 ASP B N 1
ATOM 2357 C CA . ASP B 1 42 ? 11.633 -18.922 -15.938 1 96.5 42 ASP B CA 1
ATOM 2358 C C . ASP B 1 42 ? 12.609 -18.844 -17.109 1 96.5 42 ASP B C 1
ATOM 2360 O O . ASP B 1 42 ? 13.094 -17.766 -17.453 1 96.5 42 ASP B O 1
ATOM 2364 N N . LYS B 1 43 ? 12.883 -19.953 -17.719 1 94.62 43 LYS B N 1
ATOM 2365 C CA . LYS B 1 43 ? 13.805 -20.031 -18.859 1 94.62 43 LYS B CA 1
ATOM 2366 C C . LYS B 1 43 ? 13.227 -19.328 -20.078 1 94.62 43 LYS B C 1
ATOM 2368 O O . LYS B 1 43 ? 13.969 -18.906 -20.969 1 94.62 43 LYS B O 1
ATOM 2373 N N . GLU B 1 44 ? 11.945 -19.188 -20.109 1 94.31 44 GLU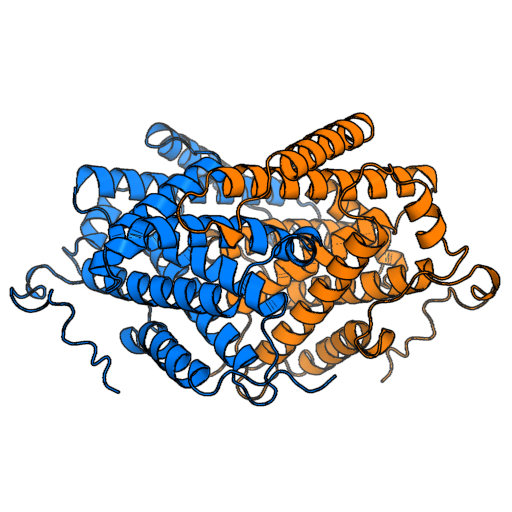 B N 1
ATOM 2374 C CA . GLU B 1 44 ? 11.297 -18.578 -21.266 1 94.31 44 GLU B CA 1
ATOM 2375 C C . GLU B 1 44 ? 11.211 -17.062 -21.109 1 94.31 44 GLU B C 1
ATOM 2377 O O . GLU B 1 44 ? 10.836 -16.359 -22.047 1 94.31 44 GLU B O 1
ATOM 2382 N N . MET B 1 45 ? 11.539 -16.562 -19.938 1 94.12 45 MET B N 1
ATOM 2383 C CA . MET B 1 45 ? 11.547 -15.117 -19.719 1 94.12 45 MET B CA 1
ATOM 2384 C C . MET B 1 45 ? 12.688 -14.469 -20.5 1 94.12 45 MET B C 1
ATOM 2386 O O . MET B 1 45 ? 13.711 -15.109 -20.766 1 94.12 45 MET B O 1
ATOM 2390 N N . PRO B 1 46 ? 12.43 -13.242 -20.812 1 90.56 46 PRO B N 1
ATOM 2391 C CA . PRO B 1 46 ? 13.531 -12.562 -21.516 1 90.56 46 PRO B CA 1
ATOM 2392 C C . PRO B 1 46 ? 14.789 -12.445 -20.656 1 90.56 46 PRO B C 1
ATOM 2394 O O . PRO B 1 46 ? 14.703 -12.078 -19.469 1 90.56 46 PRO B O 1
ATOM 2397 N N . ASP B 1 47 ? 15.922 -12.586 -21.188 1 84.62 47 ASP B N 1
ATOM 2398 C CA . ASP B 1 47 ? 17.203 -12.5 -20.5 1 84.62 47 ASP B CA 1
ATOM 2399 C C . ASP B 1 47 ? 17.438 -11.094 -19.953 1 84.62 47 ASP B C 1
ATOM 2401 O O . ASP B 1 47 ? 18.156 -10.922 -18.953 1 84.62 47 ASP B O 1
ATOM 2405 N N . ALA B 1 48 ? 16.859 -10.281 -20.562 1 80.12 48 ALA B N 1
ATOM 2406 C CA . ALA B 1 48 ? 17.078 -8.883 -20.234 1 80.12 48 ALA B CA 1
ATOM 2407 C C . ALA B 1 48 ? 16.406 -8.516 -18.906 1 80.12 48 ALA B C 1
ATOM 2409 O O . ALA B 1 48 ? 16.703 -7.484 -18.312 1 80.12 48 ALA B O 1
ATOM 2410 N N . ALA B 1 49 ? 15.547 -9.312 -18.469 1 82.75 49 ALA B N 1
ATOM 2411 C CA . ALA B 1 49 ? 14.836 -8.953 -17.25 1 82.75 49 ALA B CA 1
ATOM 2412 C C . ALA B 1 49 ? 15.797 -8.836 -16.062 1 82.75 49 ALA B C 1
ATOM 2414 O O . ALA B 1 49 ? 16.594 -9.75 -15.812 1 82.75 49 ALA B O 1
ATOM 2415 N N . VAL B 1 50 ? 15.68 -7.762 -15.391 1 88.5 50 VAL B N 1
ATOM 2416 C CA . VAL B 1 50 ? 16.578 -7.488 -14.266 1 88.5 50 VAL B CA 1
ATOM 2417 C C . VAL B 1 50 ? 16.219 -8.398 -13.094 1 88.5 50 VAL B C 1
ATOM 2419 O O . VAL B 1 50 ? 17.094 -8.898 -12.398 1 88.5 50 VAL B O 1
ATOM 2422 N N . VAL B 1 51 ? 14.883 -8.602 -12.93 1 91.56 51 VAL B N 1
ATOM 2423 C CA . VAL B 1 51 ? 14.383 -9.508 -11.914 1 91.56 51 VAL B CA 1
ATOM 2424 C C . VAL B 1 51 ? 13.812 -10.766 -12.57 1 91.56 51 VAL B C 1
ATOM 2426 O O . VAL B 1 51 ? 12.93 -10.672 -13.438 1 91.56 51 VAL B O 1
ATOM 2429 N N . GLY B 1 52 ? 14.281 -11.867 -12.148 1 94.31 52 GLY B N 1
ATOM 2430 C CA . GLY B 1 52 ? 13.789 -13.125 -12.695 1 94.31 52 GLY B CA 1
ATOM 2431 C C . GLY B 1 52 ? 12.406 -13.492 -12.188 1 94.31 52 GLY B C 1
ATOM 2432 O O . GLY B 1 52 ? 11.992 -13.062 -11.109 1 94.31 52 GLY B O 1
ATOM 2433 N N . LEU B 1 53 ? 11.75 -14.328 -12.961 1 96.81 53 LEU B N 1
ATOM 2434 C CA . LEU B 1 53 ? 10.391 -14.734 -12.625 1 96.81 53 LEU B CA 1
ATOM 2435 C C . LEU B 1 53 ? 10.367 -15.492 -11.297 1 96.81 53 LEU B C 1
ATOM 2437 O O . LEU B 1 53 ? 9.531 -15.219 -10.438 1 96.81 53 LEU B O 1
ATOM 2441 N N . THR B 1 54 ? 11.258 -16.438 -11.125 1 96.19 54 THR B N 1
ATOM 2442 C CA . THR B 1 54 ? 11.297 -17.234 -9.906 1 96.19 54 THR B CA 1
ATOM 2443 C C . THR B 1 54 ? 11.492 -16.359 -8.68 1 96.19 54 THR B C 1
ATOM 2445 O O . THR B 1 54 ? 10.75 -16.469 -7.703 1 96.19 54 THR B O 1
ATOM 2448 N N . ASN B 1 55 ? 12.422 -15.461 -8.75 1 94.5 55 ASN B N 1
ATOM 2449 C CA . ASN B 1 55 ? 12.664 -14.555 -7.633 1 94.5 55 ASN B CA 1
ATOM 2450 C C . ASN B 1 55 ? 11.453 -13.68 -7.352 1 94.5 55 ASN B C 1
ATOM 2452 O O . ASN B 1 55 ? 11.109 -13.438 -6.191 1 94.5 55 ASN B O 1
ATOM 2456 N N . SER B 1 56 ? 10.867 -13.219 -8.43 1 96 56 SER B N 1
ATOM 2457 C CA . SER B 1 56 ? 9.688 -12.367 -8.305 1 96 56 SER B CA 1
ATOM 2458 C C . SER B 1 56 ? 8.562 -13.094 -7.57 1 96 56 SER B C 1
ATOM 2460 O O . SER B 1 56 ? 7.996 -12.555 -6.613 1 96 56 SER B O 1
ATOM 2462 N N . LEU B 1 57 ? 8.289 -14.281 -7.953 1 96.81 57 LEU B N 1
ATOM 2463 C CA . LEU B 1 57 ? 7.172 -15.023 -7.367 1 96.81 57 LEU B CA 1
ATOM 2464 C C . LEU B 1 57 ? 7.527 -15.523 -5.973 1 96.81 57 LEU B C 1
ATOM 2466 O O . LEU B 1 57 ? 6.664 -15.594 -5.094 1 96.81 57 LEU B O 1
ATOM 2470 N N . GLN B 1 58 ? 8.773 -15.867 -5.738 1 94.44 58 GLN B N 1
ATOM 2471 C CA . GLN B 1 58 ? 9.211 -16.25 -4.398 1 94.44 58 GLN B CA 1
ATOM 2472 C C . GLN B 1 58 ? 9.039 -15.086 -3.418 1 94.44 58 GLN B C 1
ATOM 2474 O O . GLN B 1 58 ? 8.617 -15.289 -2.279 1 94.44 58 GLN B O 1
ATOM 2479 N N . GLN B 1 59 ? 9.359 -13.938 -3.896 1 94.44 59 GLN B N 1
ATOM 2480 C CA . GLN B 1 59 ? 9.195 -12.773 -3.033 1 94.44 59 GLN B CA 1
ATOM 2481 C C . GLN B 1 59 ? 7.715 -12.508 -2.75 1 94.44 59 GLN B C 1
ATOM 2483 O O . GLN B 1 59 ? 7.355 -12.086 -1.651 1 94.44 59 GLN B O 1
ATOM 2488 N N . ALA B 1 60 ? 6.895 -12.656 -3.736 1 96.06 60 ALA B N 1
ATOM 2489 C CA . ALA B 1 60 ? 5.457 -12.516 -3.518 1 96.06 60 ALA B CA 1
ATOM 2490 C C . ALA B 1 60 ? 4.969 -13.477 -2.438 1 96.06 60 ALA B C 1
ATOM 2492 O O . ALA B 1 60 ? 4.219 -13.086 -1.542 1 96.06 60 ALA B O 1
ATOM 2493 N N . VAL B 1 61 ? 5.426 -14.688 -2.48 1 94.25 61 VAL B N 1
ATOM 2494 C CA . VAL B 1 61 ? 5.047 -15.688 -1.488 1 94.25 61 VAL B CA 1
ATOM 2495 C C . VAL B 1 61 ? 5.566 -15.273 -0.113 1 94.25 61 VAL B C 1
ATOM 2497 O O . VAL B 1 61 ? 4.836 -15.344 0.878 1 94.25 61 VAL B O 1
ATOM 2500 N N . ARG B 1 62 ? 6.777 -14.852 -0.068 1 92.5 62 ARG B N 1
ATOM 2501 C CA . ARG B 1 62 ? 7.348 -14.391 1.193 1 92.5 62 ARG B CA 1
ATOM 2502 C C . ARG B 1 62 ? 6.543 -13.242 1.773 1 92.5 62 ARG B C 1
ATOM 2504 O O . ARG B 1 62 ? 6.281 -13.195 2.979 1 92.5 62 ARG B O 1
ATOM 2511 N N . THR B 1 63 ? 6.199 -12.32 0.943 1 94.44 63 THR B N 1
ATOM 2512 C CA . THR B 1 63 ? 5.395 -11.18 1.372 1 94.44 63 THR B CA 1
ATOM 2513 C C . THR B 1 63 ? 4.051 -11.648 1.921 1 94.44 63 THR B C 1
ATOM 2515 O O . THR B 1 63 ? 3.619 -11.195 2.984 1 94.44 63 THR B O 1
ATOM 2518 N N . ALA B 1 64 ? 3.418 -12.531 1.204 1 94.38 64 ALA B N 1
ATOM 2519 C CA . ALA B 1 64 ? 2.133 -13.055 1.658 1 94.38 64 ALA B CA 1
ATOM 2520 C C . ALA B 1 64 ? 2.266 -13.719 3.025 1 94.38 64 ALA B C 1
ATOM 2522 O O . ALA B 1 64 ? 1.455 -13.469 3.922 1 94.38 64 ALA B O 1
ATOM 2523 N N . GLN B 1 65 ? 3.271 -14.508 3.213 1 91.75 65 GLN B N 1
ATOM 2524 C CA . GLN B 1 65 ? 3.496 -15.234 4.457 1 91.75 65 GLN B CA 1
ATOM 2525 C C . GLN B 1 65 ? 3.725 -14.273 5.621 1 91.75 65 GLN B C 1
ATOM 2527 O O . GLN B 1 65 ? 3.137 -14.438 6.691 1 91.75 65 GLN B O 1
ATOM 2532 N N . GLU B 1 66 ? 4.516 -13.32 5.363 1 91.31 66 GLU B N 1
ATOM 2533 C CA . GLU B 1 66 ? 4.852 -12.391 6.438 1 91.31 66 GLU B CA 1
ATOM 2534 C C . GLU B 1 66 ? 3.66 -11.516 6.801 1 91.31 66 GLU B C 1
ATOM 2536 O O . GLU B 1 66 ? 3.461 -11.18 7.969 1 91.31 66 GLU B O 1
ATOM 2541 N N . CYS B 1 67 ? 2.941 -11.086 5.809 1 94.62 67 CYS B N 1
ATOM 2542 C CA . CYS B 1 67 ? 1.729 -10.32 6.09 1 94.62 67 CYS B CA 1
ATOM 2543 C C . CYS B 1 67 ? 0.749 -11.148 6.918 1 94.62 67 CYS B C 1
ATOM 2545 O O . CYS B 1 67 ? 0.203 -10.656 7.91 1 94.62 67 CYS B O 1
ATOM 2547 N N . ALA B 1 68 ? 0.567 -12.398 6.508 1 92.19 68 ALA B N 1
ATOM 2548 C CA . ALA B 1 68 ? -0.358 -13.266 7.23 1 92.19 68 ALA B CA 1
ATOM 2549 C C . ALA B 1 68 ? 0.08 -13.445 8.68 1 92.19 68 ALA B C 1
ATOM 2551 O O . ALA B 1 68 ? -0.743 -13.375 9.602 1 92.19 68 ALA B O 1
ATOM 2552 N N . ARG B 1 69 ? 1.307 -13.656 8.867 1 88.44 69 ARG B N 1
ATOM 2553 C CA . ARG B 1 69 ? 1.83 -13.844 10.219 1 88.44 69 ARG B CA 1
ATOM 2554 C C . ARG B 1 69 ? 1.606 -12.594 11.07 1 88.44 69 ARG B C 1
ATOM 2556 O O . ARG B 1 69 ? 1.145 -12.688 12.211 1 88.44 69 ARG B O 1
ATOM 2563 N N . SER B 1 70 ? 1.951 -11.477 10.5 1 90.5 70 SER B N 1
ATOM 2564 C CA . SER B 1 70 ? 1.801 -10.219 11.227 1 90.5 70 SER B CA 1
ATOM 2565 C C . SER B 1 70 ? 0.337 -9.938 11.539 1 90.5 70 SER B C 1
ATOM 2567 O O . SER B 1 70 ? 0.018 -9.414 12.609 1 90.5 70 SER B O 1
ATOM 2569 N N . MET B 1 71 ? -0.519 -10.203 10.625 1 91.25 71 MET B N 1
ATOM 2570 C CA . MET B 1 71 ? -1.951 -10.047 10.867 1 91.25 71 MET B CA 1
ATOM 2571 C C . MET B 1 71 ? -2.408 -10.953 12.008 1 91.25 71 MET B C 1
ATOM 2573 O O . MET B 1 71 ? -3.168 -10.531 12.875 1 91.25 71 MET B O 1
ATOM 2577 N N . GLY B 1 72 ? -1.972 -12.195 11.961 1 87.38 72 GLY B N 1
ATOM 2578 C CA . GLY B 1 72 ? -2.301 -13.117 13.039 1 87.38 72 GLY B CA 1
ATOM 2579 C C . GLY B 1 72 ? -1.868 -12.625 14.398 1 87.38 72 GLY B C 1
ATOM 2580 O O . GLY B 1 72 ? -2.625 -12.719 15.367 1 87.38 72 GLY B O 1
ATOM 2581 N N . ASP B 1 73 ? -0.685 -12.078 14.469 1 84.81 73 ASP B N 1
ATOM 2582 C CA . ASP B 1 73 ? -0.175 -11.523 15.719 1 84.81 73 ASP B CA 1
ATOM 2583 C C . ASP B 1 73 ? -1.056 -10.383 16.203 1 84.81 73 ASP B C 1
ATOM 2585 O O . ASP B 1 73 ? -1.312 -10.258 17.406 1 84.81 73 ASP B O 1
ATOM 2589 N N . ALA B 1 74 ? -1.479 -9.578 15.289 1 85.62 74 ALA B N 1
ATOM 2590 C CA . ALA B 1 74 ? -2.283 -8.406 15.648 1 85.62 74 ALA B CA 1
ATOM 2591 C C . ALA B 1 74 ? -3.678 -8.82 16.109 1 85.62 74 ALA B C 1
ATOM 2593 O O . ALA B 1 74 ? -4.25 -8.203 17.016 1 85.62 74 ALA B O 1
ATOM 2594 N N . LEU B 1 75 ? -4.16 -9.836 15.492 1 86.38 75 LEU B N 1
ATOM 2595 C CA . LEU B 1 75 ? -5.547 -10.211 15.734 1 86.38 75 LEU B CA 1
ATOM 2596 C C . LEU B 1 75 ? -5.66 -11.156 16.922 1 86.38 75 LEU B C 1
ATOM 2598 O O . LEU B 1 75 ? -6.664 -11.141 17.641 1 86.38 75 LEU B O 1
ATOM 2602 N N . PHE B 1 76 ? -4.629 -11.93 17.125 1 82.38 76 PHE B N 1
ATOM 2603 C CA . PHE B 1 76 ? -4.809 -13.039 18.047 1 82.38 76 PHE B CA 1
ATOM 2604 C C . PHE B 1 76 ? -3.641 -13.117 19.031 1 82.38 76 PHE B C 1
ATOM 2606 O O . PHE B 1 76 ? -3.553 -14.055 19.812 1 82.38 76 PHE B O 1
ATOM 2613 N N . GLY B 1 77 ? -2.738 -12.227 18.938 1 78.25 77 GLY B N 1
ATOM 2614 C CA . GLY B 1 77 ? -1.605 -12.227 19.859 1 78.25 77 GLY B CA 1
ATOM 2615 C C . GLY B 1 77 ? -1.984 -11.875 21.281 1 78.25 77 GLY B C 1
ATOM 2616 O O . GLY B 1 77 ? -3.156 -11.953 21.656 1 78.25 77 GLY B O 1
ATOM 2617 N N . GLU B 1 78 ? -1.032 -11.484 22.109 1 75.12 78 GLU B N 1
ATOM 2618 C CA . GLU B 1 78 ? -1.205 -11.242 23.531 1 75.12 78 GLU B CA 1
ATOM 2619 C C . GLU B 1 78 ? -2.113 -10.047 23.797 1 75.12 78 GLU B C 1
ATOM 2621 O O . GLU B 1 78 ? -2.932 -10.062 24.719 1 75.12 78 GLU B O 1
ATOM 2626 N N . GLN B 1 79 ? -1.888 -9.023 22.969 1 76.69 79 GLN B N 1
ATOM 2627 C CA . GLN B 1 79 ? -2.738 -7.84 23.031 1 76.69 79 GLN B CA 1
ATOM 2628 C C . GLN B 1 79 ? -3.473 -7.617 21.719 1 76.69 79 GLN B C 1
ATOM 2630 O O . GLN B 1 79 ? -3.119 -6.723 20.938 1 76.69 79 GLN B O 1
ATOM 2635 N N . PRO B 1 80 ? -4.461 -8.5 21.562 1 79.94 80 PRO B N 1
ATOM 2636 C CA . PRO B 1 80 ? -5.152 -8.445 20.266 1 79.94 80 PRO B CA 1
ATOM 2637 C C . PRO B 1 80 ? -5.773 -7.078 20 1 79.94 80 PRO B C 1
ATOM 2639 O O . PRO B 1 80 ? -6.297 -6.438 20.906 1 79.94 80 PRO B O 1
ATOM 2642 N N . ARG B 1 81 ? -5.5 -6.824 18.781 1 79.62 81 ARG B N 1
ATOM 2643 C CA . ARG B 1 81 ? -6.086 -5.59 18.266 1 79.62 81 ARG B CA 1
ATOM 2644 C C . ARG B 1 81 ? -7.074 -5.879 17.141 1 79.62 81 ARG B C 1
ATOM 2646 O O . ARG B 1 81 ? -6.973 -6.91 16.469 1 79.62 81 ARG B O 1
ATOM 2653 N N . GLY B 1 82 ? -8.172 -5.414 17.062 1 81.06 82 GLY B N 1
ATOM 2654 C CA . GLY B 1 82 ? -9.172 -5.547 16.016 1 81.06 82 GLY B CA 1
ATOM 2655 C C . GLY B 1 82 ? -8.641 -5.227 14.633 1 81.06 82 GLY B C 1
ATOM 2656 O O . GLY B 1 82 ? -7.465 -4.887 14.477 1 81.06 82 GLY B O 1
ATOM 2657 N N . PRO B 1 83 ? -9.383 -5.535 13.656 1 86.62 83 PRO B N 1
ATOM 2658 C CA . PRO B 1 83 ? -8.984 -5.273 12.273 1 86.62 83 PRO B CA 1
ATOM 2659 C C . PRO B 1 83 ? -8.906 -3.781 11.953 1 86.62 83 PRO B C 1
ATOM 2661 O O . PRO B 1 83 ? -9.664 -3.279 11.125 1 86.62 83 PRO B O 1
ATOM 2664 N N . GLY B 1 84 ? -7.918 -3.17 12.57 1 89.38 84 GLY B N 1
ATOM 2665 C CA . GLY B 1 84 ? -7.656 -1.765 12.305 1 89.38 84 GLY B CA 1
ATOM 2666 C C . GLY B 1 84 ? -6.844 -1.539 11.039 1 89.38 84 GLY B C 1
ATOM 2667 O O . GLY B 1 84 ? -6.59 -2.479 10.281 1 89.38 84 GLY B O 1
ATOM 2668 N N . PRO B 1 85 ? -6.414 -0.323 10.766 1 92.5 85 PRO B N 1
ATOM 2669 C CA . PRO B 1 85 ? -5.742 0.047 9.523 1 92.5 85 PRO B CA 1
ATOM 2670 C C . PRO B 1 85 ? -4.512 -0.812 9.242 1 92.5 85 PRO B C 1
ATOM 2672 O O . PRO B 1 85 ? -4.309 -1.251 8.102 1 92.5 85 PRO B O 1
ATOM 2675 N N . ALA B 1 86 ? -3.734 -1.049 10.258 1 94.62 86 ALA B N 1
ATOM 2676 C CA . ALA B 1 86 ? -2.508 -1.81 10.039 1 94.62 86 ALA B CA 1
ATOM 2677 C C . ALA B 1 86 ? -2.816 -3.201 9.492 1 94.62 86 ALA B C 1
ATOM 2679 O O . ALA B 1 86 ? -2.176 -3.66 8.539 1 94.62 86 ALA B O 1
ATOM 2680 N N . VAL B 1 87 ? -3.82 -3.85 10.078 1 94.25 87 VAL B N 1
ATOM 2681 C CA . VAL B 1 87 ? -4.203 -5.191 9.648 1 94.25 87 VAL B CA 1
ATOM 2682 C C . VAL B 1 87 ? -4.754 -5.141 8.227 1 94.25 87 VAL B C 1
ATOM 2684 O O . VAL B 1 87 ? -4.402 -5.973 7.383 1 94.25 87 VAL B O 1
ATOM 2687 N N . LEU B 1 88 ? -5.5 -4.195 7.98 1 95.25 88 LEU B N 1
ATOM 2688 C CA . LEU B 1 88 ? -6.176 -4.121 6.691 1 95.25 88 LEU B CA 1
ATOM 2689 C C . LEU B 1 88 ? -5.195 -3.738 5.586 1 95.25 88 LEU B C 1
ATOM 2691 O O . LEU B 1 88 ? -5.336 -4.184 4.445 1 95.25 88 LEU B O 1
ATOM 2695 N N . ILE B 1 89 ? -4.23 -2.941 5.898 1 97.25 89 ILE B N 1
ATOM 2696 C CA . ILE B 1 89 ? -3.16 -2.607 4.965 1 97.25 89 ILE B CA 1
ATOM 2697 C C . ILE B 1 89 ? -2.365 -3.863 4.621 1 97.25 89 ILE B C 1
ATOM 2699 O O . ILE B 1 89 ? -2.041 -4.102 3.455 1 97.25 89 ILE B O 1
ATOM 2703 N N . LEU B 1 90 ? -2.104 -4.621 5.617 1 97 90 LEU B N 1
ATOM 2704 C CA . LEU B 1 90 ? -1.393 -5.875 5.379 1 97 90 LEU B CA 1
ATOM 2705 C C . LEU B 1 90 ? -2.258 -6.848 4.59 1 97 90 LEU B C 1
ATOM 2707 O O . LEU B 1 90 ? -1.747 -7.613 3.77 1 97 90 LEU B O 1
ATOM 2711 N N . ALA B 1 91 ? -3.551 -6.812 4.836 1 95.81 91 ALA B N 1
ATOM 2712 C CA . ALA B 1 91 ? -4.469 -7.652 4.07 1 95.81 91 ALA B CA 1
ATOM 2713 C C . ALA B 1 91 ? -4.422 -7.305 2.586 1 95.81 91 ALA B C 1
ATOM 2715 O O . ALA B 1 91 ? -4.461 -8.195 1.733 1 95.81 91 ALA B O 1
ATOM 2716 N N . ARG B 1 92 ? -4.352 -6.07 2.307 1 96.75 92 ARG B N 1
ATOM 2717 C CA . ARG B 1 92 ? -4.211 -5.629 0.922 1 96.75 92 ARG B CA 1
ATOM 2718 C C . ARG B 1 92 ? -2.967 -6.227 0.277 1 96.75 92 ARG B C 1
ATOM 2720 O O . ARG B 1 92 ? -3.021 -6.723 -0.848 1 96.75 92 ARG B O 1
ATOM 2727 N N . SER B 1 93 ? -1.894 -6.125 0.966 1 97.81 93 SER B N 1
ATOM 2728 C CA . SER B 1 93 ? -0.636 -6.613 0.408 1 97.81 93 SER B CA 1
ATOM 2729 C C . SER B 1 93 ? -0.637 -8.133 0.285 1 97.81 93 SER B C 1
ATOM 2731 O O . SER B 1 93 ? -0.076 -8.688 -0.664 1 97.81 93 SER B O 1
ATOM 2733 N N . LEU B 1 94 ? -1.234 -8.773 1.307 1 96.69 94 LEU B N 1
ATOM 2734 C CA . LEU B 1 94 ? -1.41 -10.219 1.212 1 96.69 94 LEU B CA 1
ATOM 2735 C C . LEU B 1 94 ? -2.201 -10.586 -0.038 1 96.69 94 LEU B C 1
ATOM 2737 O O . LEU B 1 94 ? -1.836 -11.523 -0.755 1 96.69 94 LEU B O 1
ATOM 2741 N N . LEU B 1 95 ? -3.229 -9.883 -0.312 1 95.94 95 LEU B N 1
ATOM 2742 C CA . LEU B 1 95 ? -4.039 -10.125 -1.501 1 95.94 95 LEU B CA 1
ATOM 2743 C C . LEU B 1 95 ? -3.219 -9.914 -2.77 1 95.94 95 LEU B C 1
ATOM 2745 O O . LEU B 1 95 ? -3.236 -10.75 -3.672 1 95.94 95 LEU B O 1
ATOM 2749 N N . LEU B 1 96 ? -2.508 -8.828 -2.828 1 96.88 96 LEU B N 1
ATOM 2750 C CA . LEU B 1 96 ? -1.759 -8.477 -4.031 1 96.88 96 LEU B CA 1
ATOM 2751 C C . LEU B 1 96 ? -0.647 -9.484 -4.293 1 96.88 96 LEU B C 1
ATOM 2753 O O . LEU B 1 96 ? -0.472 -9.945 -5.422 1 96.88 96 LEU B O 1
ATOM 2757 N N . ALA B 1 97 ? 0.036 -9.812 -3.262 1 96.75 97 ALA B N 1
ATOM 2758 C CA . ALA B 1 97 ? 1.115 -10.789 -3.393 1 96.75 97 ALA B CA 1
ATOM 2759 C C . ALA B 1 97 ? 0.575 -12.148 -3.826 1 96.75 97 ALA B C 1
ATOM 2761 O O . ALA B 1 97 ? 1.11 -12.773 -4.746 1 96.75 97 ALA B O 1
ATOM 2762 N N . SER B 1 98 ? -0.485 -12.594 -3.174 1 95.06 98 SER B N 1
ATOM 2763 C CA . SER B 1 98 ? -1.104 -13.867 -3.52 1 95.06 98 SER B CA 1
ATOM 2764 C C . SER B 1 98 ? -1.693 -13.828 -4.926 1 95.06 98 SER B C 1
ATOM 2766 O O . SER B 1 98 ? -1.553 -14.789 -5.688 1 95.06 98 SER B O 1
ATOM 2768 N N . GLY B 1 99 ? -2.344 -12.734 -5.219 1 95.94 99 GLY B N 1
ATOM 2769 C CA . GLY B 1 99 ? -2.945 -12.57 -6.531 1 95.94 99 GLY B CA 1
ATOM 2770 C C . GLY B 1 99 ? -1.938 -12.633 -7.66 1 95.94 99 GLY B C 1
ATOM 2771 O O . GLY B 1 99 ? -2.232 -13.172 -8.734 1 95.94 99 GLY B O 1
ATOM 2772 N N . ARG B 1 100 ? -0.801 -12.109 -7.453 1 96.12 100 ARG B N 1
ATOM 2773 C CA . ARG B 1 100 ? 0.264 -12.148 -8.453 1 96.12 100 ARG B CA 1
ATOM 2774 C C . ARG B 1 100 ? 0.668 -13.586 -8.766 1 96.12 100 ARG B C 1
ATOM 2776 O O . ARG B 1 100 ? 0.865 -13.938 -9.938 1 96.12 100 ARG B O 1
ATOM 2783 N N . VAL B 1 101 ? 0.808 -14.359 -7.746 1 96.44 101 VAL B N 1
ATOM 2784 C CA . VAL B 1 101 ? 1.198 -15.75 -7.914 1 96.44 101 VAL B CA 1
ATOM 2785 C C . VAL B 1 101 ? 0.095 -16.516 -8.648 1 96.44 101 VAL B C 1
ATOM 2787 O O . VAL B 1 101 ? 0.364 -17.219 -9.617 1 96.44 101 VAL B O 1
ATOM 2790 N N . ILE B 1 102 ? -1.117 -16.328 -8.203 1 96.19 102 ILE B N 1
ATOM 2791 C CA . ILE B 1 102 ? -2.258 -17.016 -8.797 1 96.19 102 ILE B CA 1
ATOM 2792 C C . ILE B 1 102 ? -2.412 -16.594 -10.25 1 96.19 102 ILE B C 1
ATOM 2794 O O . ILE B 1 102 ? -2.65 -17.422 -11.125 1 96.19 102 ILE B O 1
ATOM 2798 N N . TYR B 1 103 ? -2.275 -15.344 -10.484 1 97.12 103 TYR B N 1
ATOM 2799 C CA . TYR B 1 103 ? -2.363 -14.828 -11.852 1 97.12 103 TYR B CA 1
ATOM 2800 C C . TYR B 1 103 ? -1.29 -15.453 -12.734 1 97.12 103 TYR B C 1
ATOM 2802 O O . TYR B 1 103 ? -1.581 -15.914 -13.844 1 97.12 103 TYR B O 1
ATOM 2810 N N . ALA B 1 104 ? -0.124 -15.508 -12.305 1 97.25 104 ALA B N 1
ATOM 2811 C CA . ALA B 1 104 ? 1.01 -15.984 -13.102 1 97.25 104 ALA B CA 1
ATOM 2812 C C . ALA B 1 104 ? 0.917 -17.484 -13.352 1 97.25 104 ALA B C 1
ATOM 2814 O O . ALA B 1 104 ? 1.169 -17.953 -14.469 1 97.25 104 ALA B O 1
ATOM 2815 N N . LEU B 1 105 ? 0.485 -18.203 -12.305 1 96.25 105 LEU B N 1
ATOM 2816 C CA . LEU B 1 105 ? 0.709 -19.641 -12.359 1 96.25 105 LEU B CA 1
ATOM 2817 C C . LEU B 1 105 ? -0.613 -20.406 -12.445 1 96.25 105 LEU B C 1
ATOM 2819 O O . LEU B 1 105 ? -0.631 -21.594 -12.742 1 96.25 105 LEU B O 1
ATOM 2823 N N . GLY B 1 106 ? -1.669 -19.766 -12.242 1 93.75 106 GLY B N 1
ATOM 2824 C CA . GLY B 1 106 ? -2.932 -20.453 -12.023 1 93.75 106 GLY B CA 1
ATOM 2825 C C . GLY B 1 106 ? -3.605 -20.891 -13.312 1 93.75 106 GLY B C 1
ATOM 2826 O O . GLY B 1 106 ? -4.512 -21.719 -13.297 1 93.75 106 GLY B O 1
ATOM 2827 N N . ALA B 1 107 ? -3.184 -20.312 -14.438 1 93 107 ALA B N 1
ATOM 2828 C CA . ALA B 1 107 ? -3.822 -20.672 -15.703 1 93 107 ALA B CA 1
ATOM 2829 C C . ALA B 1 107 ? -3.498 -22.109 -16.109 1 93 107 ALA B C 1
ATOM 2831 O O . ALA B 1 107 ? -2.365 -22.562 -15.945 1 93 107 ALA B O 1
ATOM 2832 N N . GLU B 1 108 ? -4.453 -22.75 -16.672 1 88.94 108 GLU B N 1
ATOM 2833 C CA . GLU B 1 108 ? -4.258 -24.125 -17.125 1 88.94 108 GLU B CA 1
ATOM 2834 C C . GLU B 1 108 ? -3.572 -24.172 -18.484 1 88.94 108 GLU B C 1
ATOM 2836 O O . GLU B 1 108 ? -2.764 -25.062 -18.75 1 88.94 108 GLU B O 1
ATOM 2841 N N . ASP B 1 109 ? -3.895 -23.219 -19.266 1 93.5 109 ASP B N 1
ATOM 2842 C CA . ASP B 1 109 ? -3.318 -23.125 -20.609 1 93.5 109 ASP B CA 1
ATOM 2843 C C . ASP B 1 109 ? -1.894 -22.578 -20.547 1 93.5 109 ASP B C 1
ATOM 2845 O O . ASP B 1 109 ? -1.646 -21.531 -19.969 1 93.5 109 ASP B O 1
ATOM 2849 N N . ASP B 1 110 ? -0.971 -23.266 -21.219 1 94.56 110 ASP B N 1
ATOM 2850 C CA . ASP B 1 110 ? 0.448 -22.938 -21.156 1 94.56 110 ASP B CA 1
ATOM 2851 C C . ASP B 1 110 ? 0.712 -21.547 -21.766 1 94.56 110 ASP B C 1
ATOM 2853 O O . ASP B 1 110 ? 1.512 -20.781 -21.219 1 94.56 110 ASP B O 1
ATOM 2857 N N . GLU B 1 111 ? 0.068 -21.266 -22.859 1 95.69 111 GLU B N 1
ATOM 2858 C CA . GLU B 1 111 ? 0.298 -19.984 -23.516 1 95.69 111 GLU B CA 1
ATOM 2859 C C . GLU B 1 111 ? -0.225 -18.828 -22.672 1 95.69 111 GLU B C 1
ATOM 2861 O O . GLU B 1 111 ? 0.416 -17.781 -22.578 1 95.69 111 GLU B O 1
ATOM 2866 N N . VAL B 1 112 ? -1.373 -19.062 -22.078 1 95.19 112 VAL B N 1
ATOM 2867 C CA . VAL B 1 112 ? -1.956 -18.047 -21.219 1 95.19 112 VAL B CA 1
ATOM 2868 C C . VAL B 1 112 ? -1.081 -17.859 -19.984 1 95.19 112 VAL B C 1
ATOM 2870 O O . VAL B 1 112 ? -0.822 -16.719 -19.562 1 95.19 112 VAL B O 1
ATOM 2873 N N . ARG B 1 113 ? -0.635 -18.938 -19.453 1 95.88 113 ARG B N 1
ATOM 2874 C CA . ARG B 1 113 ? 0.228 -18.875 -18.281 1 95.88 113 ARG B CA 1
ATOM 2875 C C . ARG B 1 113 ? 1.515 -18.109 -18.578 1 95.88 113 ARG B C 1
ATOM 2877 O O . ARG B 1 113 ? 1.938 -17.266 -17.797 1 95.88 113 ARG B O 1
ATOM 2884 N N . LEU B 1 114 ? 2.104 -18.422 -19.688 1 96.88 114 LEU B N 1
ATOM 2885 C CA . LEU B 1 114 ? 3.314 -17.703 -20.094 1 96.88 114 LEU B CA 1
ATOM 2886 C C . LEU B 1 114 ? 3.041 -16.219 -20.266 1 96.88 114 LEU B C 1
ATOM 2888 O O . LEU B 1 114 ? 3.834 -15.383 -19.828 1 96.88 114 LEU B O 1
ATOM 2892 N N . ALA B 1 115 ? 1.952 -15.883 -20.906 1 95.81 115 ALA B N 1
ATOM 2893 C CA . ALA B 1 115 ? 1.579 -14.484 -21.094 1 95.81 115 ALA B CA 1
ATOM 2894 C C . ALA B 1 115 ? 1.399 -13.781 -19.75 1 95.81 115 ALA B C 1
ATOM 2896 O O . ALA B 1 115 ? 1.793 -12.625 -19.594 1 95.81 115 ALA B O 1
ATOM 2897 N N . HIS B 1 116 ? 0.805 -14.438 -18.812 1 96.31 116 HIS B N 1
ATOM 2898 C CA . HIS B 1 116 ? 0.62 -13.883 -17.469 1 96.31 116 HIS B CA 1
ATOM 2899 C C . HIS B 1 116 ? 1.959 -13.656 -16.781 1 96.31 116 HIS B C 1
ATOM 2901 O O . HIS B 1 116 ? 2.156 -12.633 -16.125 1 96.31 116 HIS B O 1
ATOM 2907 N N . CYS B 1 117 ? 2.855 -14.609 -16.891 1 97.12 117 CYS B N 1
ATOM 2908 C CA . CYS B 1 117 ? 4.184 -14.469 -16.312 1 97.12 117 CYS B CA 1
ATOM 2909 C C . CYS B 1 117 ? 4.91 -13.258 -16.891 1 97.12 117 CYS B C 1
ATOM 2911 O O . CYS B 1 117 ? 5.535 -12.492 -16.156 1 97.12 117 CYS B O 1
ATOM 2913 N N . LEU B 1 118 ? 4.762 -13.125 -18.172 1 96.19 118 LEU B N 1
ATOM 2914 C CA . LEU B 1 118 ? 5.383 -11.977 -18.828 1 96.19 118 LEU B CA 1
ATOM 2915 C C . LEU B 1 118 ? 4.777 -10.672 -18.328 1 96.19 118 LEU B C 1
ATOM 2917 O O . LEU B 1 118 ? 5.492 -9.688 -18.125 1 96.19 118 LEU B O 1
ATOM 2921 N N . GLN B 1 119 ? 3.521 -10.68 -18.094 1 95.81 119 GLN B N 1
ATOM 2922 C CA . GLN B 1 119 ? 2.844 -9.492 -17.594 1 95.81 119 GLN B CA 1
ATOM 2923 C C . GLN B 1 119 ? 3.322 -9.133 -16.188 1 95.81 119 GLN B C 1
ATOM 2925 O O . GLN B 1 119 ? 3.514 -7.961 -15.875 1 95.81 119 GLN B O 1
ATOM 2930 N N . VAL B 1 120 ? 3.477 -10.117 -15.359 1 95.56 120 VAL B N 1
ATOM 2931 C CA . VAL B 1 120 ? 3.936 -9.883 -13.992 1 95.56 120 VAL B CA 1
ATOM 2932 C C . VAL B 1 120 ? 5.344 -9.289 -14.016 1 95.56 120 VAL B C 1
ATOM 2934 O O . VAL B 1 120 ? 5.648 -8.367 -13.258 1 95.56 120 VAL B O 1
ATOM 2937 N N . ILE B 1 121 ? 6.188 -9.766 -14.875 1 95.44 121 ILE B N 1
ATOM 2938 C CA . ILE B 1 121 ? 7.555 -9.273 -14.992 1 95.44 121 ILE B CA 1
ATOM 2939 C C . ILE B 1 121 ? 7.547 -7.855 -15.57 1 95.44 121 ILE B C 1
ATOM 2941 O O . ILE B 1 121 ? 8.336 -7.008 -15.148 1 95.44 121 ILE B O 1
ATOM 2945 N N . SER B 1 122 ? 6.668 -7.656 -16.484 1 95.5 122 SER B N 1
ATOM 2946 C CA . SER B 1 122 ? 6.551 -6.332 -17.094 1 95.5 122 SER B CA 1
ATOM 2947 C C . SER B 1 122 ? 6.148 -5.289 -16.047 1 95.5 122 SER B C 1
ATOM 2949 O O . SER B 1 122 ? 6.734 -4.207 -15.992 1 95.5 122 SER B O 1
ATOM 2951 N N . GLN B 1 123 ? 5.188 -5.609 -15.242 1 94.75 123 GLN B N 1
ATOM 2952 C CA . GLN B 1 123 ? 4.738 -4.699 -14.195 1 94.75 123 GLN B CA 1
ATOM 2953 C C . GLN B 1 123 ? 5.867 -4.387 -13.219 1 94.75 123 GLN B C 1
ATOM 2955 O O . GLN B 1 123 ? 6.078 -3.229 -12.852 1 94.75 123 GLN B O 1
ATOM 2960 N N . GLU B 1 124 ? 6.52 -5.41 -12.852 1 95.06 124 GLU B N 1
ATOM 2961 C CA . GLU B 1 124 ? 7.605 -5.23 -11.898 1 95.06 124 GLU B CA 1
ATOM 2962 C C . GLU B 1 124 ? 8.75 -4.43 -12.508 1 95.06 124 GLU B C 1
ATOM 2964 O O . GLU B 1 124 ? 9.367 -3.6 -11.828 1 95.06 124 GLU B O 1
ATOM 2969 N N . SER B 1 125 ? 9.031 -4.691 -13.742 1 95.06 125 SER B N 1
ATOM 2970 C CA . SER B 1 125 ? 10.07 -3.938 -14.438 1 95.06 125 SER B CA 1
ATOM 2971 C C . SER B 1 125 ? 9.727 -2.451 -14.492 1 95.06 125 SER B C 1
ATOM 2973 O O . SER B 1 125 ? 10.617 -1.604 -14.352 1 95.06 125 SER B O 1
ATOM 2975 N N . GLY B 1 126 ? 8.523 -2.18 -14.727 1 95 126 GLY B N 1
ATOM 2976 C CA . GLY B 1 126 ? 8.094 -0.791 -14.719 1 95 126 GLY B CA 1
ATOM 2977 C C . GLY B 1 126 ? 8.281 -0.116 -13.375 1 95 126 GLY B C 1
ATOM 2978 O O . GLY B 1 126 ? 8.75 1.024 -13.305 1 95 126 GLY B O 1
ATOM 2979 N N . SER B 1 127 ? 7.902 -0.784 -12.344 1 94.31 127 SER B N 1
ATOM 2980 C CA . SER B 1 127 ? 8.078 -0.264 -10.992 1 94.31 127 SER B CA 1
ATOM 2981 C C . SER B 1 127 ? 9.555 -0.027 -10.68 1 94.31 127 SER B C 1
ATOM 2983 O O . SER B 1 127 ? 9.914 1.009 -10.117 1 94.31 127 SER B O 1
ATOM 2985 N N . LEU B 1 128 ? 10.391 -0.982 -11.039 1 95.5 128 LEU B N 1
ATOM 2986 C CA . LEU B 1 128 ? 11.836 -0.851 -10.852 1 95.5 128 LEU B CA 1
ATOM 2987 C C . LEU B 1 128 ? 12.367 0.381 -11.578 1 95.5 128 LEU B C 1
ATOM 2989 O O . LEU B 1 128 ? 13.125 1.166 -11 1 95.5 128 LEU B O 1
ATOM 2993 N N . LEU B 1 129 ? 11.961 0.517 -12.797 1 96 129 LEU B N 1
ATOM 2994 C CA . LEU B 1 129 ? 12.422 1.647 -13.594 1 96 129 LEU B CA 1
ATOM 2995 C C . LEU B 1 129 ? 12.062 2.969 -12.922 1 96 129 LEU B C 1
ATOM 2997 O O . LEU B 1 129 ? 12.898 3.867 -12.812 1 96 129 LEU B O 1
ATOM 3001 N N . GLN B 1 130 ? 10.867 3.076 -12.453 1 94.38 130 GLN B N 1
ATOM 3002 C CA . GLN B 1 130 ? 10.43 4.305 -11.789 1 94.38 130 GLN B CA 1
ATOM 3003 C C . GLN B 1 130 ? 11.266 4.582 -10.547 1 94.38 130 GLN B C 1
ATOM 3005 O O . GLN B 1 130 ? 11.664 5.723 -10.297 1 94.38 130 GLN B O 1
ATOM 3010 N N . GLY B 1 131 ? 11.516 3.557 -9.773 1 94.19 131 GLY B N 1
ATOM 3011 C CA . GLY B 1 131 ? 12.336 3.713 -8.586 1 94.19 131 GLY B CA 1
ATOM 3012 C C . GLY B 1 131 ? 13.758 4.137 -8.891 1 94.19 131 GLY B C 1
ATOM 3013 O O . GLY B 1 131 ? 14.297 5.027 -8.227 1 94.19 131 GLY B O 1
ATOM 3014 N N . MET B 1 132 ? 14.305 3.559 -9.891 1 95.38 132 MET B N 1
ATOM 3015 C CA . MET B 1 132 ? 15.688 3.852 -10.25 1 95.38 132 MET B CA 1
ATOM 3016 C C . MET B 1 132 ? 15.812 5.246 -10.852 1 95.38 132 MET B C 1
ATOM 3018 O O . MET B 1 132 ? 16.797 5.949 -10.617 1 95.38 132 MET B O 1
ATOM 3022 N N . GLU B 1 133 ? 14.844 5.609 -11.672 1 96.5 133 GLU B N 1
ATOM 3023 C CA . GLU B 1 133 ? 14.859 6.957 -12.234 1 96.5 133 GLU B CA 1
ATOM 3024 C C . GLU B 1 133 ? 14.789 8.016 -11.141 1 96.5 133 GLU B C 1
ATOM 3026 O O . GLU B 1 133 ? 15.492 9.023 -11.195 1 96.5 133 GLU B O 1
ATOM 3031 N N . GLU B 1 134 ? 13.945 7.785 -10.195 1 95.5 134 GLU B N 1
ATOM 3032 C CA . GLU B 1 134 ? 13.852 8.711 -9.07 1 95.5 134 GLU B CA 1
ATOM 3033 C C . GLU B 1 134 ? 15.172 8.773 -8.305 1 95.5 134 GLU B C 1
ATOM 3035 O O . GLU B 1 134 ? 15.68 9.859 -8.016 1 95.5 134 GLU B O 1
ATOM 3040 N N . ALA B 1 135 ? 15.719 7.625 -7.984 1 94.56 135 ALA B N 1
ATOM 3041 C CA . ALA B 1 135 ? 16.922 7.551 -7.172 1 94.56 135 ALA B CA 1
ATOM 3042 C C . ALA B 1 135 ? 18.125 8.164 -7.906 1 94.56 135 ALA B C 1
ATOM 3044 O O . ALA B 1 135 ? 19.047 8.664 -7.277 1 94.56 135 ALA B O 1
ATOM 3045 N N . HIS B 1 136 ? 18.031 8.047 -9.188 1 96.88 136 HIS B N 1
ATOM 3046 C CA . HIS B 1 136 ? 19.125 8.578 -10 1 96.88 136 HIS B CA 1
ATOM 3047 C C . HIS B 1 136 ? 19.266 10.086 -9.805 1 96.88 136 HIS B C 1
ATOM 3049 O O . HIS B 1 136 ? 20.344 10.648 -10.031 1 96.88 136 HIS B O 1
ATOM 3055 N N . GLU B 1 137 ? 18.25 10.758 -9.398 1 95.62 137 GLU B N 1
ATOM 3056 C CA . GLU B 1 137 ? 18.25 12.203 -9.219 1 95.62 137 GLU B CA 1
ATOM 3057 C C . GLU B 1 137 ? 18.734 12.586 -7.824 1 95.62 137 GLU B C 1
ATOM 3059 O O . GLU B 1 137 ? 18.875 13.773 -7.516 1 95.62 137 GLU B O 1
ATOM 3064 N N . PHE B 1 138 ? 18.984 11.578 -7.012 1 95.19 138 PHE B N 1
ATOM 3065 C CA . PHE B 1 138 ? 19.375 11.867 -5.633 1 95.19 138 PHE B CA 1
ATOM 3066 C C . PHE B 1 138 ? 20.734 12.539 -5.582 1 95.19 138 PHE B C 1
ATOM 3068 O O . PHE B 1 138 ? 21.641 12.172 -6.324 1 95.19 138 PHE B O 1
ATOM 3075 N N . THR B 1 139 ? 20.906 13.547 -4.715 1 95.81 139 THR B N 1
ATOM 3076 C CA . THR B 1 139 ? 22.156 14.281 -4.559 1 95.81 139 THR B CA 1
ATOM 3077 C C . THR B 1 139 ? 22.703 14.125 -3.141 1 95.81 139 THR B C 1
ATOM 3079 O O . THR B 1 139 ? 23.875 14.414 -2.885 1 95.81 139 THR B O 1
ATOM 3082 N N . GLN B 1 140 ? 21.875 13.672 -2.168 1 93.31 140 GLN B N 1
ATOM 3083 C CA . GLN B 1 140 ? 22.297 13.492 -0.785 1 93.31 140 GLN B CA 1
ATOM 3084 C C . GLN B 1 140 ? 22.562 12.023 -0.471 1 93.31 140 GLN B C 1
ATOM 3086 O O . GLN B 1 140 ? 23.562 11.68 0.143 1 93.31 140 GLN B O 1
ATOM 3091 N N . LEU B 1 141 ? 21.641 11.18 -0.887 1 92 141 LEU B N 1
ATOM 3092 C CA . LEU B 1 141 ? 21.766 9.75 -0.651 1 92 141 LEU B CA 1
ATOM 3093 C C . LEU B 1 141 ? 22.5 9.07 -1.807 1 92 141 LEU B C 1
ATOM 3095 O O . LEU B 1 141 ? 21.922 8.227 -2.5 1 92 141 LEU B O 1
ATOM 3099 N N . HIS B 1 142 ? 23.734 9.234 -1.852 1 92.12 142 HIS B N 1
ATOM 3100 C CA . HIS B 1 142 ? 24.562 8.812 -2.979 1 92.12 142 HIS B CA 1
ATOM 3101 C C . HIS B 1 142 ? 24.625 7.297 -3.074 1 92.12 142 HIS B C 1
ATOM 3103 O O . HIS B 1 142 ? 24.719 6.742 -4.172 1 92.12 142 HIS B O 1
ATOM 3109 N N . SER B 1 143 ? 24.531 6.699 -1.97 1 89.12 143 SER B N 1
ATOM 3110 C CA . SER B 1 143 ? 24.672 5.246 -1.95 1 89.12 143 SER B CA 1
ATOM 3111 C C . SER B 1 143 ? 23.469 4.562 -2.605 1 89.12 143 SER B C 1
ATOM 3113 O O . SER B 1 143 ? 23.562 3.402 -3.008 1 89.12 143 SER B O 1
ATOM 3115 N N . LEU B 1 144 ? 22.406 5.305 -2.74 1 91.44 144 LEU B N 1
ATOM 3116 C CA . LEU B 1 144 ? 21.203 4.73 -3.328 1 91.44 144 LEU B CA 1
ATOM 3117 C C . LEU B 1 144 ? 21.094 5.086 -4.809 1 91.44 144 LEU B C 1
ATOM 3119 O O . LEU B 1 144 ? 20.266 4.535 -5.527 1 91.44 144 LEU B O 1
ATOM 3123 N N . ARG B 1 145 ? 21.922 5.902 -5.273 1 93.69 145 ARG B N 1
ATOM 3124 C CA . ARG B 1 145 ? 21.906 6.32 -6.672 1 93.69 145 ARG B CA 1
ATOM 3125 C C . ARG B 1 145 ? 22.469 5.23 -7.578 1 93.69 145 ARG B C 1
ATOM 3127 O O . ARG B 1 145 ? 23.625 4.828 -7.434 1 93.69 145 ARG B O 1
ATOM 3134 N N . PRO B 1 146 ? 21.625 4.797 -8.477 1 94.31 146 PRO B N 1
ATOM 3135 C CA . PRO B 1 146 ? 22.188 3.824 -9.414 1 94.31 146 PRO B CA 1
ATOM 3136 C C . PRO B 1 146 ? 23.219 4.445 -10.359 1 94.31 146 PRO B C 1
ATOM 3138 O O . PRO B 1 146 ? 23.125 5.633 -10.68 1 94.31 146 PRO B O 1
ATOM 3141 N N . SER B 1 147 ? 24.141 3.662 -10.789 1 95.19 147 SER B N 1
ATOM 3142 C CA . SER B 1 147 ? 25.078 4.129 -11.812 1 95.19 147 SER B CA 1
ATOM 3143 C C . SER B 1 147 ? 24.359 4.379 -13.141 1 95.19 147 SER B C 1
ATOM 3145 O O . SER B 1 147 ? 23.281 3.838 -13.383 1 95.19 147 SER B O 1
ATOM 3147 N N . ASP B 1 148 ? 24.953 5.199 -13.938 1 96.94 148 ASP B N 1
ATOM 3148 C CA . ASP B 1 148 ? 24.406 5.453 -15.266 1 96.94 148 ASP B CA 1
ATOM 3149 C C . ASP B 1 148 ? 24.266 4.156 -16.062 1 96.94 148 ASP B C 1
ATOM 3151 O O . ASP B 1 148 ? 23.281 3.973 -16.781 1 96.94 148 ASP B O 1
ATOM 3155 N N . GLU B 1 149 ? 25.203 3.311 -15.883 1 96.75 149 GLU B N 1
ATOM 3156 C CA . GLU B 1 149 ? 25.203 2.035 -16.594 1 96.75 149 GLU B CA 1
ATOM 3157 C C . GLU B 1 149 ? 24.031 1.156 -16.141 1 96.75 149 GLU B C 1
ATOM 3159 O O . GLU B 1 149 ? 23.344 0.565 -16.969 1 96.75 149 GLU B O 1
ATOM 3164 N N . PHE B 1 150 ? 23.859 1.068 -14.867 1 94.94 150 PHE B N 1
ATOM 3165 C CA . PHE B 1 150 ? 22.781 0.235 -14.352 1 94.94 150 PHE B CA 1
ATOM 3166 C C . PHE B 1 150 ? 21.422 0.795 -14.758 1 94.94 150 PHE B C 1
ATOM 3168 O O . PHE B 1 150 ? 20.516 0.042 -15.133 1 94.94 150 PHE B O 1
ATOM 3175 N N . LEU B 1 151 ? 21.266 2.117 -14.664 1 97 151 LEU B N 1
ATOM 3176 C CA . LEU B 1 151 ? 20 2.723 -15.094 1 97 151 LEU B CA 1
ATOM 3177 C C . LEU B 1 151 ? 19.75 2.447 -16.578 1 97 151 LEU B C 1
ATOM 3179 O O . LEU B 1 151 ? 18.609 2.17 -16.969 1 97 151 LEU B O 1
ATOM 3183 N N . ALA B 1 152 ? 20.75 2.521 -17.375 1 97.25 152 ALA B N 1
ATOM 3184 C CA . ALA B 1 152 ? 20.609 2.211 -18.797 1 97.25 152 ALA B CA 1
ATOM 3185 C C . ALA B 1 152 ? 20.188 0.761 -19 1 97.25 152 ALA B C 1
ATOM 3187 O O . ALA B 1 152 ? 19.375 0.464 -19.875 1 97.25 152 ALA B O 1
ATOM 3188 N N . GLU B 1 153 ? 20.75 -0.096 -18.219 1 95.5 153 GLU B N 1
ATOM 3189 C CA . GLU B 1 153 ? 20.375 -1.505 -18.266 1 95.5 153 GLU B CA 1
ATOM 3190 C C . GLU B 1 153 ? 18.906 -1.692 -17.906 1 95.5 153 GLU B C 1
ATOM 3192 O O . GLU B 1 153 ? 18.188 -2.441 -18.578 1 95.5 153 GLU B O 1
ATOM 3197 N N . VAL B 1 154 ? 18.484 -1.018 -16.875 1 95.94 154 VAL B N 1
ATOM 3198 C CA . VAL B 1 154 ? 17.094 -1.103 -16.422 1 95.94 154 VAL B CA 1
ATOM 3199 C C . VAL B 1 154 ? 16.156 -0.576 -17.5 1 95.94 154 VAL B C 1
ATOM 3201 O O . VAL B 1 154 ? 15.125 -1.188 -17.797 1 95.94 154 VAL B O 1
ATOM 3204 N N . LYS B 1 155 ? 16.516 0.501 -18.109 1 97.25 155 LYS B N 1
ATOM 3205 C CA . LYS B 1 155 ? 15.727 1.088 -19.188 1 97.25 155 LYS B CA 1
ATOM 3206 C C . LYS B 1 155 ? 15.617 0.134 -20.375 1 97.25 155 LYS B C 1
ATOM 3208 O O . LYS B 1 155 ? 14.531 -0.07 -20.922 1 97.25 155 LYS B O 1
ATOM 3213 N N . SER B 1 156 ? 16.703 -0.427 -20.703 1 96.62 156 SER B N 1
ATOM 3214 C CA . SER B 1 156 ? 16.734 -1.353 -21.844 1 96.62 156 SER B CA 1
ATOM 3215 C C . SER B 1 156 ? 15.922 -2.607 -21.547 1 96.62 156 SER B C 1
ATOM 3217 O O . SER B 1 156 ? 15.18 -3.084 -22.406 1 96.62 156 SER B O 1
ATOM 3219 N N . ALA B 1 157 ? 16.109 -3.104 -20.375 1 94.81 157 ALA B N 1
ATOM 3220 C CA . ALA B 1 157 ? 15.352 -4.281 -19.969 1 94.81 157 ALA B CA 1
ATOM 3221 C C . ALA B 1 157 ? 13.852 -4.004 -20 1 94.81 157 ALA B C 1
ATOM 3223 O O . ALA B 1 157 ? 13.07 -4.828 -20.484 1 94.81 157 ALA B O 1
ATOM 3224 N N . ASN B 1 158 ? 13.461 -2.883 -19.484 1 95.56 158 ASN B N 1
ATOM 3225 C CA . ASN B 1 158 ? 12.055 -2.504 -19.469 1 95.56 158 ASN B CA 1
ATOM 3226 C C . ASN B 1 158 ? 11.484 -2.41 -20.875 1 95.56 158 ASN B C 1
ATOM 3228 O O . ASN B 1 158 ? 10.383 -2.891 -21.141 1 95.56 158 ASN B O 1
ATOM 3232 N N . LYS B 1 159 ? 12.234 -1.807 -21.766 1 95.38 159 LYS B N 1
ATOM 3233 C CA . LYS B 1 159 ? 11.805 -1.692 -23.156 1 95.38 159 LYS B CA 1
ATOM 3234 C C . LYS B 1 159 ? 11.602 -3.068 -23.781 1 95.38 159 LYS B C 1
ATOM 3236 O O . LYS B 1 159 ? 10.625 -3.297 -24.484 1 95.38 159 LYS B O 1
ATOM 3241 N N . THR B 1 160 ? 12.492 -3.932 -23.547 1 94.25 160 THR B N 1
ATOM 3242 C CA . THR B 1 160 ? 12.438 -5.277 -24.109 1 94.25 160 THR B CA 1
ATOM 3243 C C . THR B 1 160 ? 11.211 -6.027 -23.594 1 94.25 160 THR B C 1
ATOM 3245 O O . THR B 1 160 ? 10.477 -6.637 -24.359 1 94.25 160 THR B O 1
ATOM 3248 N N . VAL B 1 161 ? 11.008 -5.953 -22.312 1 93.81 161 VAL B N 1
ATOM 3249 C CA . VAL B 1 161 ? 9.891 -6.676 -21.703 1 93.81 161 VAL B CA 1
ATOM 3250 C C . VAL B 1 161 ? 8.57 -6.082 -22.172 1 93.81 161 VAL B C 1
ATOM 3252 O O . VAL B 1 161 ? 7.609 -6.812 -22.438 1 93.81 161 VAL B O 1
ATOM 3255 N N . GLN B 1 162 ? 8.547 -4.82 -22.344 1 92.88 162 GLN B N 1
ATOM 3256 C CA . GLN B 1 162 ? 7.32 -4.141 -22.734 1 92.88 162 GLN B CA 1
ATOM 3257 C C . GLN B 1 162 ? 6.949 -4.477 -24.172 1 92.88 162 GLN B C 1
ATOM 3259 O O . GLN B 1 162 ? 5.773 -4.445 -24.547 1 92.88 162 GLN B O 1
ATOM 3264 N N . LYS B 1 163 ? 7.91 -4.754 -24.969 1 93.19 163 LYS B N 1
ATOM 3265 C CA . LYS B 1 163 ? 7.637 -5.199 -26.328 1 93.19 163 LYS B CA 1
ATOM 3266 C C . LYS B 1 163 ? 6.926 -6.551 -26.328 1 93.19 163 LYS B C 1
ATOM 3268 O O . LYS B 1 163 ? 6.117 -6.828 -27.219 1 93.19 163 LYS B O 1
ATOM 3273 N N . LEU B 1 164 ? 7.219 -7.305 -25.359 1 92 164 LEU B N 1
ATOM 3274 C CA . LEU B 1 164 ? 6.637 -8.641 -25.266 1 92 164 LEU B CA 1
ATOM 3275 C C . LEU B 1 164 ? 5.293 -8.594 -24.547 1 92 164 LEU B C 1
ATOM 3277 O O . LEU B 1 164 ? 4.387 -9.367 -24.859 1 92 164 LEU B O 1
ATOM 3281 N N . SER B 1 165 ? 5.215 -7.707 -23.547 1 93 165 SER B N 1
ATOM 3282 C CA . SER B 1 165 ? 4.008 -7.559 -22.75 1 93 165 SER B CA 1
ATOM 3283 C C . SER B 1 165 ? 3.873 -6.141 -22.203 1 93 165 SER B C 1
ATOM 3285 O O . SER B 1 165 ? 4.477 -5.801 -21.188 1 93 165 SER B O 1
ATOM 3287 N N . ARG B 1 166 ? 2.92 -5.496 -22.781 1 87.69 166 ARG B N 1
ATOM 3288 C CA . ARG B 1 166 ? 2.748 -4.098 -22.406 1 87.69 166 ARG B CA 1
ATOM 3289 C C . ARG B 1 166 ? 2.199 -3.975 -20.984 1 87.69 166 ARG B C 1
ATOM 3291 O O . ARG B 1 166 ? 1.31 -4.73 -20.594 1 87.69 166 ARG B O 1
ATOM 3298 N N . ILE B 1 167 ? 2.723 -3.008 -20.312 1 83.31 167 ILE B N 1
ATOM 3299 C CA . ILE B 1 167 ? 2.236 -2.715 -18.969 1 83.31 167 ILE B CA 1
ATOM 3300 C C . ILE B 1 167 ? 0.801 -2.197 -19.031 1 83.31 167 ILE B C 1
ATOM 3302 O O . ILE B 1 167 ? 0.497 -1.297 -19.812 1 83.31 167 ILE B O 1
ATOM 3306 N N . ARG B 1 168 ? 0.073 -2.803 -18.234 1 81.94 168 ARG B N 1
ATOM 3307 C CA . ARG B 1 168 ? -1.315 -2.365 -18.141 1 81.94 168 ARG B CA 1
ATOM 3308 C C . ARG B 1 168 ? -1.519 -1.48 -16.906 1 81.94 168 ARG B C 1
ATOM 3310 O O . ARG B 1 168 ? -0.742 -1.547 -15.953 1 81.94 168 ARG B O 1
ATOM 3317 N N . GLY B 1 169 ? -2.498 -0.659 -17 1 80.62 169 GLY B N 1
ATOM 3318 C CA . GLY B 1 169 ? -2.846 0.151 -15.844 1 80.62 169 GLY B CA 1
ATOM 3319 C C . GLY B 1 169 ? -3.217 -0.674 -14.625 1 80.62 169 GLY B C 1
ATOM 3320 O O . GLY B 1 169 ? -3.619 -1.832 -14.758 1 80.62 169 GLY B O 1
ATOM 3321 N N . GLU B 1 170 ? -3.07 -0.12 -13.516 1 78.81 170 GLU B N 1
ATOM 3322 C CA . GLU B 1 170 ? -3.273 -0.816 -12.242 1 78.81 170 GLU B CA 1
ATOM 3323 C C . GLU B 1 170 ? -4.684 -1.399 -12.156 1 78.81 170 GLU B C 1
ATOM 3325 O O . GLU B 1 170 ? -4.859 -2.545 -11.734 1 78.81 170 GLU B O 1
ATOM 3330 N N . ARG B 1 171 ? -5.648 -0.654 -12.578 1 82.31 171 ARG B N 1
ATOM 3331 C CA . ARG B 1 171 ? -7.031 -1.118 -12.492 1 82.31 171 ARG B CA 1
ATOM 3332 C C . ARG B 1 171 ? -7.266 -2.312 -13.406 1 82.31 171 ARG B C 1
ATOM 3334 O O . ARG B 1 171 ? -7.941 -3.271 -13.031 1 82.31 171 ARG B O 1
ATOM 3341 N N . ALA B 1 172 ? -6.73 -2.209 -14.562 1 88.75 172 ALA B N 1
ATOM 3342 C CA . ALA B 1 172 ? -6.871 -3.312 -15.508 1 88.75 172 ALA B CA 1
ATOM 3343 C C . ALA B 1 172 ? -6.191 -4.574 -14.984 1 88.75 172 ALA B C 1
ATOM 3345 O O . ALA B 1 172 ? -6.746 -5.668 -15.07 1 88.75 172 ALA B O 1
ATOM 3346 N N . MET B 1 173 ? -5.066 -4.371 -14.469 1 87.56 173 MET B N 1
ATOM 3347 C CA . MET B 1 173 ? -4.324 -5.508 -13.938 1 87.56 173 MET B CA 1
ATOM 3348 C C . MET B 1 173 ? -5.066 -6.137 -12.758 1 87.56 173 MET B C 1
ATOM 3350 O O . MET B 1 173 ? -5.09 -7.359 -12.617 1 87.56 173 MET B O 1
ATOM 3354 N N . LEU B 1 174 ? -5.637 -5.344 -12 1 89.06 174 LEU B N 1
ATOM 3355 C CA . LEU B 1 174 ? -6.375 -5.832 -10.836 1 89.06 174 LEU B CA 1
ATOM 3356 C C . LEU B 1 174 ? -7.59 -6.648 -11.266 1 89.06 174 LEU B C 1
ATOM 3358 O O . LEU B 1 174 ? -7.898 -7.676 -10.664 1 89.06 174 LEU B O 1
ATOM 3362 N N . ARG B 1 175 ? -8.211 -6.184 -12.258 1 93.5 175 ARG B N 1
ATOM 3363 C CA . ARG B 1 175 ? -9.375 -6.91 -12.742 1 93.5 175 ARG B CA 1
ATOM 3364 C C . ARG B 1 175 ? -8.984 -8.266 -13.312 1 93.5 175 ARG B C 1
ATOM 3366 O O . ARG B 1 175 ? -9.672 -9.266 -13.102 1 93.5 175 ARG B O 1
ATOM 3373 N N . GLU B 1 176 ? -7.914 -8.25 -13.992 1 93.19 176 GLU B N 1
ATOM 3374 C CA . GLU B 1 176 ? -7.43 -9.516 -14.531 1 93.19 176 GLU B CA 1
ATOM 3375 C C . GLU B 1 176 ? -6.996 -10.461 -13.422 1 93.19 176 GLU B C 1
ATOM 3377 O O . GLU B 1 176 ? -7.277 -11.664 -13.477 1 93.19 176 GLU B O 1
ATOM 3382 N N . MET B 1 177 ? -6.352 -9.906 -12.531 1 92.69 177 MET B N 1
ATOM 3383 C CA . MET B 1 177 ? -5.941 -10.711 -11.383 1 92.69 177 MET B CA 1
ATOM 3384 C C . MET B 1 177 ? -7.152 -11.258 -10.633 1 92.69 177 MET B C 1
ATOM 3386 O O . MET B 1 177 ? -7.172 -12.422 -10.242 1 92.69 177 MET B O 1
ATOM 3390 N N . ALA B 1 178 ? -8.109 -10.383 -10.445 1 94.31 178 ALA B N 1
ATOM 3391 C CA . ALA B 1 178 ? -9.328 -10.812 -9.766 1 94.31 178 ALA B CA 1
ATOM 3392 C C . ALA B 1 178 ? -10.031 -11.922 -10.539 1 94.31 178 ALA B C 1
ATOM 3394 O O . ALA B 1 178 ? -10.594 -12.852 -9.945 1 94.31 178 ALA B O 1
ATOM 3395 N N . GLN B 1 179 ? -9.969 -11.82 -11.82 1 93.88 179 GLN B N 1
ATOM 3396 C CA . GLN B 1 179 ? -10.555 -12.867 -12.648 1 93.88 179 GLN B CA 1
ATOM 3397 C C . GLN B 1 179 ? -9.789 -14.18 -12.492 1 93.88 179 GLN B C 1
ATOM 3399 O O . GLN B 1 179 ? -10.398 -15.25 -12.375 1 93.88 179 GLN B O 1
ATOM 3404 N N . ALA B 1 180 ? -8.516 -14.117 -12.516 1 92.19 180 ALA B N 1
ATOM 3405 C CA . ALA B 1 180 ? -7.699 -15.305 -12.305 1 92.19 180 ALA B CA 1
ATOM 3406 C C . ALA B 1 180 ? -7.973 -15.93 -10.938 1 92.19 180 ALA B C 1
ATOM 3408 O O . ALA B 1 180 ? -8.039 -17.156 -10.812 1 92.19 180 ALA B O 1
ATOM 3409 N N . ILE B 1 181 ? -8.148 -15.117 -9.953 1 90.25 181 ILE B N 1
ATOM 3410 C CA . ILE B 1 181 ? -8.469 -15.555 -8.594 1 90.25 181 ILE B CA 1
ATOM 3411 C C . ILE B 1 181 ? -9.812 -16.266 -8.586 1 90.25 181 ILE B C 1
ATOM 3413 O O . ILE B 1 181 ? -9.961 -17.312 -7.957 1 90.25 181 ILE B O 1
ATOM 3417 N N . SER B 1 182 ? -10.703 -15.664 -9.297 1 90.56 182 SER B N 1
ATOM 3418 C CA . SER B 1 182 ? -12.023 -16.266 -9.414 1 90.56 182 SER B CA 1
ATOM 3419 C C . SER B 1 182 ? -11.945 -17.656 -10.031 1 90.56 182 SER B C 1
ATOM 3421 O O . SER B 1 182 ? -12.602 -18.594 -9.562 1 90.56 182 SER B O 1
ATOM 3423 N N . GLU B 1 183 ? -11.188 -17.766 -11 1 88.69 183 GLU B N 1
ATOM 3424 C CA . GLU B 1 183 ? -11.047 -19.031 -11.711 1 88.69 183 GLU B CA 1
ATOM 3425 C C . GLU B 1 183 ? -10.32 -20.078 -10.859 1 88.69 183 GLU B C 1
ATOM 3427 O O . GLU B 1 183 ? -10.508 -21.281 -11.039 1 88.69 183 GLU B O 1
ATOM 3432 N N . ALA B 1 184 ? -9.57 -19.578 -9.922 1 80.31 184 ALA B N 1
ATOM 3433 C CA . ALA B 1 184 ? -8.805 -20.453 -9.047 1 80.31 184 ALA B CA 1
ATOM 3434 C C . ALA B 1 184 ? -9.617 -20.844 -7.812 1 80.31 184 ALA B C 1
ATOM 3436 O O . ALA B 1 184 ? -9.156 -21.641 -6.984 1 80.31 184 ALA B O 1
ATOM 3437 N N . ALA B 1 185 ? -10.742 -20.312 -7.684 1 76.69 185 ALA B N 1
ATOM 3438 C CA . ALA B 1 185 ? -11.562 -20.562 -6.5 1 76.69 185 ALA B CA 1
ATOM 3439 C C . ALA B 1 185 ? -11.797 -22.062 -6.312 1 76.69 185 ALA B C 1
ATOM 3441 O O . ALA B 1 185 ? -11.633 -22.594 -5.207 1 76.69 185 ALA B O 1
ATOM 3442 N N . GLY B 1 186 ? -12.172 -22.734 -7.352 1 76.06 186 GLY B N 1
ATOM 3443 C CA . GLY B 1 186 ? -12.375 -24.172 -7.27 1 76.06 186 GLY B CA 1
ATOM 3444 C C . GLY B 1 186 ? -11.141 -24.922 -6.82 1 76.06 186 GLY B C 1
ATOM 3445 O O . GLY B 1 186 ? -11.133 -25.531 -5.75 1 76.06 186 GLY B O 1
ATOM 3446 N N . PRO B 1 187 ? -10.102 -24.75 -7.484 1 75.62 187 PRO B N 1
ATOM 3447 C CA . PRO B 1 187 ? -8.836 -25.375 -7.102 1 75.62 187 PRO B CA 1
ATOM 3448 C C . PRO B 1 187 ? -8.391 -25 -5.688 1 75.62 187 PRO B C 1
ATOM 3450 O O . PRO B 1 187 ? -7.691 -25.781 -5.031 1 75.62 187 PRO B O 1
ATOM 3453 N N . ALA B 1 188 ? -8.82 -23.844 -5.234 1 70.56 188 ALA B N 1
ATOM 3454 C CA . ALA B 1 188 ? -8.438 -23.391 -3.904 1 70.56 188 ALA B CA 1
ATOM 3455 C C . ALA B 1 188 ? -9.336 -23.984 -2.828 1 70.56 188 ALA B C 1
ATOM 3457 O O . ALA B 1 188 ? -9.125 -23.75 -1.636 1 70.56 188 ALA B O 1
ATOM 3458 N N . GLY B 1 189 ? -10.289 -24.734 -3.285 1 71.44 189 GLY B N 1
ATOM 3459 C CA . GLY B 1 189 ? -11.164 -25.391 -2.334 1 71.44 189 GLY B CA 1
ATOM 3460 C C . GLY B 1 189 ? -12.422 -24.594 -2.033 1 71.44 189 GLY B C 1
ATOM 3461 O O . GLY B 1 189 ? -13.164 -24.922 -1.102 1 71.44 189 GLY B O 1
ATOM 3462 N N . LEU B 1 190 ? -12.492 -23.516 -2.727 1 75.12 190 LEU B N 1
ATOM 3463 C CA . LEU B 1 190 ? -13.734 -22.766 -2.59 1 75.12 190 LEU B CA 1
ATOM 3464 C C . LEU B 1 190 ? -14.789 -23.266 -3.561 1 75.12 190 LEU B C 1
ATOM 3466 O O . LEU B 1 190 ? -14.469 -23.719 -4.66 1 75.12 190 LEU B O 1
ATOM 3470 N N . PRO B 1 191 ? -16.094 -23.281 -3.074 1 78.56 191 PRO B N 1
ATOM 3471 C CA . PRO B 1 191 ? -17.141 -23.703 -4.008 1 78.56 191 PRO B CA 1
ATOM 3472 C C . PRO B 1 191 ? -17.203 -22.828 -5.258 1 78.56 191 PRO B C 1
ATOM 3474 O O . PRO B 1 191 ? -17.047 -21.609 -5.172 1 78.56 191 PRO B O 1
ATOM 3477 N N . ALA B 1 192 ? -17.391 -23.453 -6.352 1 78.44 192 ALA B N 1
ATOM 3478 C CA . ALA B 1 192 ? -17.375 -22.781 -7.645 1 78.44 192 ALA B CA 1
ATOM 3479 C C . ALA B 1 192 ? -18.375 -21.641 -7.684 1 78.44 192 ALA B C 1
ATOM 3481 O O . ALA B 1 192 ? -18.141 -20.609 -8.328 1 78.44 192 ALA B O 1
ATOM 3482 N N . GLU B 1 193 ? -19.438 -21.859 -6.992 1 83.19 193 GLU B N 1
ATOM 3483 C CA . GLU B 1 193 ? -20.5 -20.859 -7.008 1 83.19 193 GLU B CA 1
ATOM 3484 C C . GLU B 1 193 ? -20.047 -19.562 -6.336 1 83.19 193 GLU B C 1
ATOM 3486 O O . GLU B 1 193 ? -20.672 -18.516 -6.535 1 83.19 193 GLU B O 1
ATOM 3491 N N . PHE B 1 194 ? -18.906 -19.688 -5.688 1 85.88 194 PHE B N 1
ATOM 3492 C CA . PHE B 1 194 ? -18.438 -18.516 -4.953 1 85.88 194 PHE B CA 1
ATOM 3493 C C . PHE B 1 194 ? -17.422 -17.734 -5.785 1 85.88 194 PHE B C 1
ATOM 3495 O O . PHE B 1 194 ? -16.984 -16.656 -5.387 1 85.88 194 PHE B O 1
ATOM 3502 N N . ALA B 1 195 ? -17.141 -18.25 -6.961 1 88.75 195 ALA B N 1
ATOM 3503 C CA . ALA B 1 195 ? -16.078 -17.672 -7.777 1 88.75 195 ALA B CA 1
ATOM 3504 C C . ALA B 1 195 ? -16.375 -16.203 -8.086 1 88.75 195 ALA B C 1
ATOM 3506 O O . ALA B 1 195 ? -15.523 -15.336 -7.871 1 88.75 195 ALA B O 1
ATOM 3507 N N . PRO B 1 196 ? -17.609 -15.898 -8.492 1 90.81 196 PRO B N 1
ATOM 3508 C CA . PRO B 1 196 ? -17.875 -14.484 -8.766 1 90.81 196 PRO B CA 1
ATOM 3509 C C . PRO B 1 196 ? -17.812 -13.617 -7.512 1 90.81 196 PRO B C 1
ATOM 3511 O O . PRO B 1 196 ? -17.406 -12.461 -7.578 1 90.81 196 PRO B O 1
ATOM 3514 N N . THR B 1 197 ? -18.188 -14.195 -6.422 1 91.88 197 THR B N 1
ATOM 3515 C CA . THR B 1 197 ? -18.125 -13.477 -5.156 1 91.88 197 THR B CA 1
ATOM 3516 C C . THR B 1 197 ? -16.688 -13.195 -4.754 1 91.88 197 THR B C 1
ATOM 3518 O O . THR B 1 197 ? -16.375 -12.109 -4.262 1 91.88 197 THR B O 1
ATOM 3521 N N . VAL B 1 198 ? -15.852 -14.156 -4.973 1 91.19 198 VAL B N 1
ATOM 3522 C CA . VAL B 1 198 ? -14.438 -14.016 -4.621 1 91.19 198 VAL B CA 1
ATOM 3523 C C . VAL B 1 198 ? -13.797 -12.93 -5.484 1 91.19 198 VAL B C 1
ATOM 3525 O O . VAL B 1 198 ? -12.984 -12.141 -5 1 91.19 198 VAL B O 1
ATOM 3528 N N . ARG B 1 199 ? -14.203 -12.883 -6.719 1 94.62 199 ARG B N 1
ATOM 3529 C CA . ARG B 1 199 ? -13.695 -11.852 -7.617 1 94.62 199 ARG B CA 1
ATOM 3530 C C . ARG B 1 199 ? -14.055 -10.461 -7.102 1 94.62 199 ARG B C 1
ATOM 3532 O O . ARG B 1 199 ? -13.195 -9.586 -7.02 1 94.62 199 ARG B O 1
ATOM 3539 N N . GLU B 1 200 ? -15.297 -10.312 -6.77 1 94.5 200 GLU B N 1
ATOM 3540 C CA . GLU B 1 200 ? -15.781 -9.016 -6.309 1 94.5 200 GLU B CA 1
ATOM 3541 C C . GLU B 1 200 ? -15.172 -8.648 -4.961 1 94.5 200 GLU B C 1
ATOM 3543 O O . GLU B 1 200 ? -14.828 -7.492 -4.723 1 94.5 200 GLU B O 1
ATOM 3548 N N . ALA B 1 201 ? -14.992 -9.609 -4.098 1 92.25 201 ALA B N 1
ATOM 3549 C CA . ALA B 1 201 ? -14.352 -9.375 -2.809 1 92.25 201 ALA B CA 1
ATOM 3550 C C . ALA B 1 201 ? -12.906 -8.906 -2.99 1 92.25 201 ALA B C 1
ATOM 3552 O O . ALA B 1 201 ? -12.453 -7.984 -2.305 1 92.25 201 ALA B O 1
ATOM 3553 N N . ALA B 1 202 ? -12.227 -9.547 -3.904 1 93.5 202 ALA B N 1
ATOM 3554 C CA . ALA B 1 202 ? -10.844 -9.156 -4.176 1 93.5 202 ALA B CA 1
ATOM 3555 C C . ALA B 1 202 ? -10.766 -7.711 -4.668 1 93.5 202 ALA B C 1
ATOM 3557 O O . ALA B 1 202 ? -9.914 -6.941 -4.219 1 93.5 202 ALA B O 1
ATOM 3558 N N . LEU B 1 203 ? -11.68 -7.352 -5.531 1 95.56 203 LEU B N 1
ATOM 3559 C CA . LEU B 1 203 ? -11.703 -5.992 -6.059 1 95.56 203 LEU B CA 1
ATOM 3560 C C . LEU B 1 203 ? -12.047 -4.988 -4.961 1 95.56 203 LEU B C 1
ATOM 3562 O O . LEU B 1 203 ? -11.438 -3.92 -4.879 1 95.56 203 LEU B O 1
ATOM 3566 N N . TRP B 1 204 ? -12.953 -5.367 -4.148 1 94.38 204 TRP B N 1
ATOM 3567 C CA . TRP B 1 204 ? -13.344 -4.496 -3.045 1 94.38 204 TRP B CA 1
ATOM 3568 C C . TRP B 1 204 ? -12.18 -4.281 -2.084 1 94.38 204 TRP B C 1
ATOM 3570 O O . TRP B 1 204 ? -11.859 -3.145 -1.726 1 94.38 204 TRP B O 1
ATOM 3580 N N . VAL B 1 205 ? -11.578 -5.363 -1.695 1 93.38 205 VAL B N 1
ATOM 3581 C CA . VAL B 1 205 ? -10.453 -5.309 -0.768 1 93.38 205 VAL B CA 1
ATOM 3582 C C . VAL B 1 205 ? -9.344 -4.441 -1.356 1 93.38 205 VAL B C 1
ATOM 3584 O O . VAL B 1 205 ? -8.75 -3.617 -0.655 1 93.38 205 VAL B O 1
ATOM 3587 N N . PHE B 1 206 ? -9.172 -4.578 -2.58 1 93.56 206 PHE B N 1
ATOM 3588 C CA . PHE B 1 206 ? -8.117 -3.793 -3.209 1 93.56 206 PHE B CA 1
ATOM 3589 C C . PHE B 1 206 ? -8.422 -2.303 -3.119 1 93.56 206 PHE B C 1
ATOM 3591 O O . PHE B 1 206 ? -7.598 -1.52 -2.648 1 93.56 206 PHE B O 1
ATOM 3598 N N . HIS B 1 207 ? -9.547 -1.915 -3.557 1 94.44 207 HIS B N 1
ATOM 3599 C CA . HIS B 1 207 ? -9.867 -0.493 -3.596 1 94.44 207 HIS B CA 1
ATOM 3600 C C . HIS B 1 207 ? -9.953 0.09 -2.189 1 94.44 207 HIS B C 1
ATOM 3602 O O . HIS B 1 207 ? -9.352 1.129 -1.905 1 94.44 207 HIS B O 1
ATOM 3608 N N . CYS B 1 208 ? -10.602 -0.599 -1.337 1 94.19 208 CYS B N 1
ATOM 3609 C CA . CYS B 1 208 ? -10.844 -0.087 0.007 1 94.19 208 CYS B CA 1
ATOM 3610 C C . CYS B 1 208 ? -9.547 -0.038 0.813 1 94.19 208 CYS B C 1
ATOM 3612 O O . CYS B 1 208 ? -9.211 1 1.383 1 94.19 208 CYS B O 1
ATOM 3614 N N . TYR B 1 209 ? -8.859 -1.098 0.791 1 94.94 209 TYR B N 1
ATOM 3615 C CA . TYR B 1 209 ? -7.68 -1.151 1.647 1 94.94 209 TYR B CA 1
ATOM 3616 C C . TYR B 1 209 ? -6.508 -0.417 1.007 1 94.94 209 TYR B C 1
ATOM 3618 O O . TYR B 1 209 ? -5.551 -0.047 1.691 1 94.94 209 TYR B O 1
ATOM 3626 N N . SER B 1 210 ? -6.539 -0.21 -0.317 1 94.88 210 SER B N 1
ATOM 3627 C CA . SER B 1 210 ? -5.59 0.714 -0.929 1 94.88 210 SER B CA 1
ATOM 3628 C C . SER B 1 210 ? -5.805 2.139 -0.429 1 94.88 210 SER B C 1
ATOM 3630 O O . SER B 1 210 ? -4.84 2.869 -0.186 1 94.88 210 SER B O 1
ATOM 3632 N N . GLY B 1 211 ? -7.082 2.512 -0.3 1 94.75 211 GLY B N 1
ATOM 3633 C CA . GLY B 1 211 ? -7.359 3.803 0.311 1 94.75 211 GLY B CA 1
ATOM 3634 C C . GLY B 1 211 ? -6.797 3.932 1.713 1 94.75 211 GLY B C 1
ATOM 3635 O O . GLY B 1 211 ? -6.18 4.945 2.049 1 94.75 211 GLY B O 1
ATOM 3636 N N . MET B 1 212 ? -6.883 2.904 2.447 1 94 212 MET B N 1
ATOM 3637 C CA . MET B 1 212 ? -6.383 2.91 3.818 1 94 212 MET B CA 1
ATOM 3638 C C . MET B 1 212 ? -4.859 3.008 3.84 1 94 212 MET B C 1
ATOM 3640 O O . MET B 1 212 ? -4.289 3.713 4.676 1 94 212 MET B O 1
ATOM 3644 N N . ALA B 1 213 ? -4.281 2.307 2.947 1 95.81 213 ALA B N 1
ATOM 3645 C CA . ALA B 1 213 ? -2.822 2.303 2.859 1 95.81 213 ALA B CA 1
ATOM 3646 C C . ALA B 1 213 ? -2.291 3.693 2.529 1 95.81 213 ALA B C 1
ATOM 3648 O O . ALA B 1 213 ? -1.126 3.998 2.799 1 95.81 213 ALA B O 1
ATOM 3649 N N . HIS B 1 214 ? -3.148 4.5 1.936 1 95.62 214 HIS B N 1
ATOM 3650 C CA . HIS B 1 214 ? -2.748 5.863 1.601 1 95.62 214 HIS B CA 1
ATOM 3651 C C . HIS B 1 214 ? -3.24 6.855 2.648 1 95.62 214 HIS B C 1
ATOM 3653 O O . HIS B 1 214 ? -3.1 8.07 2.475 1 95.62 214 HIS B O 1
ATOM 3659 N N . GLY B 1 215 ? -3.895 6.371 3.705 1 95.06 215 GLY B N 1
ATOM 3660 C CA . GLY B 1 215 ? -4.352 7.227 4.789 1 95.06 215 GLY B CA 1
ATOM 3661 C C . GLY B 1 215 ? -5.664 7.922 4.488 1 95.06 215 GLY B C 1
ATOM 3662 O O . GLY B 1 215 ? -5.957 8.977 5.051 1 95.06 215 GLY B O 1
ATOM 3663 N N . TYR B 1 216 ? -6.426 7.395 3.543 1 96.06 216 TYR B N 1
ATOM 3664 C CA . TYR B 1 216 ? -7.711 7.996 3.211 1 96.06 216 TYR B CA 1
ATOM 3665 C C . TYR B 1 216 ? -8.781 7.574 4.207 1 96.06 216 TYR B C 1
ATOM 3667 O O . TYR B 1 216 ? -8.703 6.492 4.793 1 96.06 216 TYR B O 1
ATOM 3675 N N . ALA B 1 217 ? -9.758 8.375 4.297 1 94.81 217 ALA B N 1
ATOM 3676 C CA . ALA B 1 217 ? -10.812 8.125 5.273 1 94.81 217 ALA B CA 1
ATOM 3677 C C . ALA B 1 217 ? -12.016 7.445 4.621 1 94.81 217 ALA B C 1
ATOM 3679 O O . ALA B 1 217 ? -12.836 6.832 5.309 1 94.81 217 ALA B O 1
ATOM 3680 N N . TRP B 1 218 ? -12.133 7.562 3.318 1 92.88 218 TRP B N 1
ATOM 3681 C CA . TRP B 1 218 ? -13.375 7.137 2.689 1 92.88 218 TRP B CA 1
ATOM 3682 C C . TRP B 1 218 ? -13.602 5.641 2.877 1 92.88 218 TRP B C 1
ATOM 3684 O O . TRP B 1 218 ? -14.742 5.18 2.932 1 92.88 218 TRP B O 1
ATOM 3694 N N . SER B 1 219 ? -12.531 4.914 2.934 1 87.12 219 SER B N 1
ATOM 3695 C CA . SER B 1 219 ? -12.641 3.469 3.096 1 87.12 219 SER B CA 1
ATOM 3696 C C . SER B 1 219 ? -13.312 3.111 4.418 1 87.12 219 SER B C 1
ATOM 3698 O O . SER B 1 219 ? -13.961 2.068 4.523 1 87.12 219 SER B O 1
ATOM 3700 N N . PHE B 1 220 ? -13.18 3.928 5.363 1 82.38 220 PHE B N 1
ATOM 3701 C CA . PHE B 1 220 ? -13.797 3.701 6.664 1 82.38 220 PHE B CA 1
ATOM 3702 C C . PHE B 1 220 ? -15.195 4.309 6.715 1 82.38 220 PHE B C 1
ATOM 3704 O O . PHE B 1 220 ? -16.078 3.799 7.414 1 82.38 220 PHE B O 1
ATOM 3711 N N . GLU B 1 221 ? -15.359 5.309 6.059 1 81.62 221 GLU B N 1
ATOM 3712 C CA . GLU B 1 221 ? -16.609 6.043 6.137 1 81.62 221 GLU B CA 1
ATOM 3713 C C . GLU B 1 221 ? -17.672 5.426 5.227 1 81.62 221 GLU B C 1
ATOM 3715 O O . GLU B 1 221 ? -18.859 5.387 5.582 1 81.62 221 GLU B O 1
ATOM 3720 N N . VAL B 1 222 ? -17.25 5.133 4.082 1 72.38 222 VAL B N 1
ATOM 3721 C CA . VAL B 1 222 ? -18.188 4.652 3.076 1 72.38 222 VAL B CA 1
ATOM 3722 C C . VAL B 1 222 ? -18.109 3.129 2.979 1 72.38 222 VAL B C 1
ATOM 3724 O O . VAL B 1 222 ? -19.094 2.469 2.658 1 72.38 222 VAL B O 1
ATOM 3727 N N . GLY B 1 223 ? -16.938 2.646 3.164 1 61.16 223 GLY B N 1
ATOM 3728 C CA . GLY B 1 223 ? -16.734 1.23 2.902 1 61.16 223 GLY B CA 1
ATOM 3729 C C . GLY B 1 223 ? -17.297 0.335 3.988 1 61.16 223 GLY B C 1
ATOM 3730 O O . GLY B 1 223 ? -16.984 0.507 5.168 1 61.16 223 GLY B O 1
ATOM 3731 N N . ALA B 1 224 ? -18.531 -0.115 3.68 1 62.19 224 ALA B N 1
ATOM 3732 C CA . ALA B 1 224 ? -19.328 -1.064 4.457 1 62.19 224 ALA B CA 1
ATOM 3733 C C . ALA B 1 224 ? -18.906 -2.502 4.156 1 62.19 224 ALA B C 1
ATOM 3735 O O . ALA B 1 224 ? -18.781 -2.887 2.992 1 62.19 224 ALA B O 1
ATOM 3736 N N . GLY B 1 225 ? -17.797 -2.984 4.582 1 72.25 225 GLY B N 1
ATOM 3737 C CA . GLY B 1 225 ? -17.531 -4.41 4.461 1 72.25 225 GLY B CA 1
ATOM 3738 C C . GLY B 1 225 ? -17.203 -5.074 5.789 1 72.25 225 GLY B C 1
ATOM 3739 O O . GLY B 1 225 ? -17.266 -4.43 6.84 1 72.25 225 GLY B O 1
ATOM 3740 N N . ASP B 1 226 ? -17.266 -6.277 5.652 1 81.19 226 ASP B N 1
ATOM 3741 C CA . ASP B 1 226 ? -16.938 -7.07 6.832 1 81.19 226 ASP B CA 1
ATOM 3742 C C . ASP B 1 226 ? -15.469 -7.523 6.793 1 81.19 226 ASP B C 1
ATOM 3744 O O . ASP B 1 226 ? -15.125 -8.461 6.066 1 81.19 226 ASP B O 1
ATOM 3748 N N . PRO B 1 227 ? -14.648 -6.871 7.617 1 85.25 227 PRO B N 1
ATOM 3749 C CA . PRO B 1 227 ? -13.227 -7.207 7.594 1 85.25 227 PRO B CA 1
ATOM 3750 C C . PRO B 1 227 ? -12.969 -8.688 7.879 1 85.25 227 PRO B C 1
ATOM 3752 O O . PRO B 1 227 ? -11.992 -9.25 7.379 1 85.25 227 PRO B O 1
ATOM 3755 N N . SER B 1 228 ? -13.844 -9.297 8.633 1 83.19 228 SER B N 1
ATOM 3756 C CA . SER B 1 228 ? -13.633 -10.703 8.961 1 83.19 228 SER B CA 1
ATOM 3757 C C . SER B 1 228 ? -13.727 -11.578 7.715 1 83.19 228 SER B C 1
ATOM 3759 O O . SER B 1 228 ? -12.938 -12.5 7.531 1 83.19 228 SER B O 1
ATOM 3761 N N . VAL B 1 229 ? -14.68 -11.258 6.922 1 82.62 229 VAL B N 1
ATOM 3762 C CA . VAL B 1 229 ? -14.859 -12.008 5.68 1 82.62 229 VAL B CA 1
ATOM 3763 C C . VAL B 1 229 ? -13.695 -11.727 4.73 1 82.62 229 VAL B C 1
ATOM 3765 O O . VAL B 1 229 ? -13.164 -12.641 4.098 1 82.62 229 VAL B O 1
ATOM 3768 N N . ASP B 1 230 ? -13.344 -10.508 4.676 1 88.12 230 ASP B N 1
ATOM 3769 C CA . ASP B 1 230 ? -12.219 -10.125 3.826 1 88.12 230 ASP B CA 1
ATOM 3770 C C . ASP B 1 230 ? -10.953 -10.883 4.215 1 88.12 230 ASP B C 1
ATOM 3772 O O . ASP B 1 230 ? -10.242 -11.398 3.352 1 88.12 230 ASP B O 1
ATOM 3776 N N . LEU B 1 231 ? -10.734 -10.914 5.488 1 88.81 231 LEU B N 1
ATOM 3777 C CA . LEU B 1 231 ? -9.5 -11.523 5.984 1 88.81 231 LEU B CA 1
ATOM 3778 C C . LEU B 1 231 ? -9.492 -13.023 5.711 1 88.81 231 LEU B C 1
ATOM 3780 O O . LEU B 1 231 ? -8.453 -13.594 5.391 1 88.81 231 LEU B O 1
ATOM 3784 N N . TRP B 1 232 ? -10.633 -13.617 5.844 1 84.44 232 TRP B N 1
ATOM 3785 C CA . TRP B 1 232 ? -10.75 -15.031 5.52 1 84.44 232 TRP B CA 1
ATOM 3786 C C . TRP B 1 232 ? -10.438 -15.281 4.047 1 84.44 232 TRP B C 1
ATOM 3788 O O . TRP B 1 232 ? -9.688 -16.203 3.711 1 84.44 232 TRP B O 1
ATOM 3798 N N . ILE B 1 233 ? -10.953 -14.492 3.197 1 84.94 233 ILE B N 1
ATOM 3799 C CA . ILE B 1 233 ? -10.766 -14.648 1.76 1 84.94 233 ILE B CA 1
ATOM 3800 C C . ILE B 1 233 ? -9.289 -14.461 1.409 1 84.94 233 ILE B C 1
ATOM 3802 O O . ILE B 1 233 ? -8.703 -15.281 0.708 1 84.94 233 ILE B O 1
ATOM 3806 N N . VAL B 1 234 ? -8.695 -13.398 1.904 1 90.38 234 VAL B N 1
ATOM 3807 C CA . VAL B 1 234 ? -7.32 -13.102 1.537 1 90.38 234 VAL B CA 1
ATOM 3808 C C . VAL B 1 234 ? -6.387 -14.164 2.104 1 90.38 234 VAL B C 1
ATOM 3810 O O . VAL B 1 234 ? -5.402 -14.547 1.461 1 90.38 234 VAL B O 1
ATOM 3813 N N . GLY B 1 235 ? -6.707 -14.617 3.328 1 89.38 235 GLY B N 1
ATOM 3814 C CA . GLY B 1 235 ? -5.922 -15.703 3.885 1 89.38 235 GLY B CA 1
ATOM 3815 C C . GLY B 1 235 ? -6.004 -16.984 3.064 1 89.38 235 GLY B C 1
ATOM 3816 O O . GLY B 1 235 ? -4.988 -17.625 2.82 1 89.38 235 GLY B O 1
ATOM 3817 N N . THR B 1 236 ? -7.152 -17.297 2.633 1 85.56 236 THR B N 1
ATOM 3818 C CA . THR B 1 236 ? -7.367 -18.5 1.824 1 85.56 236 THR B CA 1
ATOM 3819 C C . THR B 1 236 ? -6.633 -18.391 0.491 1 85.56 236 THR B C 1
ATOM 3821 O O . THR B 1 236 ? -6.016 -19.344 0.037 1 85.56 236 THR B O 1
ATOM 3824 N N . LEU B 1 237 ? -6.715 -17.25 -0.075 1 89 237 LEU B N 1
ATOM 3825 C CA . LEU B 1 237 ? -6.008 -17.016 -1.331 1 89 237 LEU B CA 1
ATOM 3826 C C . LEU B 1 237 ? -4.5 -17.125 -1.132 1 89 237 LEU B C 1
ATOM 3828 O O . LEU B 1 237 ? -3.787 -17.609 -2.012 1 89 237 LEU B O 1
ATOM 3832 N N . GLY B 1 238 ? -4.027 -16.609 -0.014 1 91.81 238 GLY B N 1
ATOM 3833 C CA . GLY B 1 238 ? -2.619 -16.766 0.308 1 91.81 238 GLY B CA 1
ATOM 3834 C C . GLY B 1 238 ? -2.191 -18.219 0.417 1 91.81 238 GLY B C 1
ATOM 3835 O O . GLY B 1 238 ? -1.167 -18.609 -0.143 1 91.81 238 GLY B O 1
ATOM 3836 N N . ALA B 1 239 ? -2.959 -19 1.094 1 88.56 239 ALA B N 1
ATOM 3837 C CA . ALA B 1 239 ? -2.664 -20.422 1.235 1 88.56 239 ALA B CA 1
ATOM 3838 C C . ALA B 1 239 ? -2.643 -21.109 -0.123 1 88.56 239 ALA B C 1
ATOM 3840 O O . ALA B 1 239 ? -1.769 -21.938 -0.392 1 88.56 239 ALA B O 1
ATOM 3841 N N . PHE B 1 240 ? -3.543 -20.781 -0.914 1 89.44 240 PHE B N 1
ATOM 3842 C CA . PHE B 1 240 ? -3.604 -21.375 -2.244 1 89.44 240 PHE B CA 1
ATOM 3843 C C . PHE B 1 240 ? -2.385 -20.984 -3.07 1 89.44 240 PHE B C 1
ATOM 3845 O O . PHE B 1 240 ? -1.831 -21.812 -3.801 1 89.44 240 PHE B O 1
ATOM 3852 N N . ALA B 1 241 ? -2.064 -19.703 -3.012 1 92.81 241 ALA B N 1
ATOM 3853 C CA . ALA B 1 241 ? -0.898 -19.234 -3.756 1 92.81 241 ALA B CA 1
ATOM 3854 C C . ALA B 1 241 ? 0.347 -20.031 -3.385 1 92.81 241 ALA B C 1
ATOM 3856 O O . ALA B 1 241 ? 1.13 -20.422 -4.258 1 92.81 241 ALA B O 1
ATOM 3857 N N . VAL B 1 242 ? 0.543 -20.281 -2.154 1 91 242 VAL B N 1
ATOM 3858 C CA . VAL B 1 242 ? 1.699 -21.047 -1.687 1 91 242 VAL B CA 1
ATOM 3859 C C . VAL B 1 242 ? 1.626 -22.469 -2.209 1 91 242 VAL B C 1
ATOM 3861 O O . VAL B 1 242 ? 2.627 -23.031 -2.674 1 91 242 VAL B O 1
ATOM 3864 N N . ARG B 1 243 ? 0.499 -23.047 -2.119 1 88.56 243 ARG B N 1
ATOM 3865 C CA . ARG B 1 243 ? 0.316 -24.406 -2.646 1 88.56 243 ARG B CA 1
ATOM 3866 C C . ARG B 1 243 ? 0.615 -24.453 -4.141 1 88.56 243 ARG B C 1
ATOM 3868 O O . ARG B 1 243 ? 1.285 -25.375 -4.617 1 88.56 243 ARG B O 1
ATOM 3875 N N . LEU B 1 244 ? 0.033 -23.547 -4.801 1 91.31 244 LEU B N 1
ATOM 3876 C CA . LEU B 1 244 ? 0.238 -23.469 -6.242 1 91.31 244 LEU B CA 1
ATOM 3877 C C . LEU B 1 244 ? 1.721 -23.344 -6.574 1 91.31 244 LEU B C 1
ATOM 3879 O O . LEU B 1 244 ? 2.225 -24.031 -7.461 1 91.31 244 LEU B O 1
ATOM 3883 N N . MET B 1 245 ? 2.391 -22.5 -5.922 1 93.06 245 MET B N 1
ATOM 3884 C CA . MET B 1 245 ? 3.828 -22.328 -6.117 1 93.06 245 MET B CA 1
ATOM 3885 C C . MET B 1 245 ? 4.566 -23.641 -5.852 1 93.06 245 MET B C 1
ATOM 3887 O O . MET B 1 245 ? 5.473 -24 -6.598 1 93.06 245 MET B O 1
ATOM 3891 N N . THR B 1 246 ? 4.23 -24.219 -4.801 1 90.31 246 THR B N 1
ATOM 3892 C CA . THR B 1 246 ? 4.859 -25.484 -4.434 1 90.31 246 THR B CA 1
ATOM 3893 C C . THR B 1 246 ? 4.668 -26.516 -5.535 1 90.31 246 THR B C 1
ATOM 3895 O O . THR B 1 246 ? 5.609 -27.219 -5.906 1 90.31 246 THR B O 1
ATOM 3898 N N . GLU B 1 247 ? 3.479 -26.594 -6.012 1 89.56 247 GLU B N 1
ATOM 3899 C CA . GLU B 1 247 ? 3.168 -27.531 -7.086 1 89.56 247 GLU B CA 1
ATOM 3900 C C . GLU B 1 247 ? 3.98 -27.219 -8.344 1 89.56 247 GLU B C 1
ATOM 3902 O O . GLU B 1 247 ? 4.492 -28.141 -9 1 89.56 247 GLU B O 1
ATOM 3907 N N . MET B 1 248 ? 4.121 -26.016 -8.625 1 93.56 248 MET B N 1
ATOM 3908 C CA . MET B 1 248 ? 4.805 -25.578 -9.844 1 93.56 248 MET B CA 1
ATOM 3909 C C . MET B 1 248 ? 6.312 -25.766 -9.719 1 93.56 248 MET B C 1
ATOM 3911 O O . MET B 1 248 ? 7.031 -25.719 -10.711 1 93.56 248 MET B O 1
ATOM 3915 N N . CYS B 1 249 ? 6.773 -25.969 -8.516 1 93.31 249 CYS B N 1
ATOM 3916 C CA . CYS B 1 249 ? 8.195 -26.141 -8.266 1 93.31 249 CYS B CA 1
ATOM 3917 C C . CYS B 1 249 ? 8.578 -27.609 -8.266 1 93.31 249 CYS B C 1
ATOM 3919 O O . CYS B 1 249 ? 9.766 -27.953 -8.211 1 93.31 249 CYS B O 1
ATOM 3921 N N . ARG B 1 250 ? 7.645 -28.406 -8.32 1 90.19 250 ARG B N 1
ATOM 3922 C CA . ARG B 1 250 ? 7.902 -29.844 -8.258 1 90.19 250 ARG B CA 1
ATOM 3923 C C . ARG B 1 250 ? 8.32 -30.391 -9.625 1 90.19 250 ARG B C 1
ATOM 3925 O O . ARG B 1 250 ? 7.84 -29.906 -10.656 1 90.19 250 ARG B O 1
ATOM 3932 N N . ALA B 1 251 ? 9.211 -31.422 -9.516 1 83 251 ALA B N 1
ATOM 3933 C CA . ALA B 1 251 ? 9.641 -32.094 -10.742 1 83 251 ALA B CA 1
ATOM 3934 C C . ALA B 1 251 ? 8.531 -32.969 -11.305 1 83 251 ALA B C 1
ATOM 3936 O O . ALA B 1 251 ? 7.695 -33.5 -10.547 1 83 251 ALA B O 1
ATOM 3937 N N . PRO B 1 252 ? 8.508 -33.094 -12.609 1 73.06 252 PRO B N 1
ATOM 3938 C CA . PRO B 1 252 ? 7.477 -33.906 -13.234 1 73.06 252 PRO B CA 1
ATOM 3939 C C . PRO B 1 252 ? 7.391 -35.312 -12.609 1 73.06 252 PRO B C 1
ATOM 3941 O O . PRO B 1 252 ? 6.301 -35.875 -12.523 1 73.06 252 PRO B O 1
ATOM 3944 N N . GLU B 1 253 ? 8.508 -35.875 -12.258 1 70.06 253 GLU B N 1
ATOM 3945 C CA . GLU B 1 253 ? 8.516 -37.219 -11.742 1 70.06 253 GLU B CA 1
ATOM 3946 C C . GLU B 1 253 ? 7.836 -37.312 -10.375 1 70.06 253 GLU B C 1
ATOM 3948 O O . GLU B 1 253 ? 7.398 -38.375 -9.953 1 70.06 253 GLU B O 1
ATOM 3953 N N . GLU B 1 254 ? 7.895 -36.188 -9.695 1 63.62 254 GLU B N 1
ATOM 3954 C CA . GLU B 1 254 ? 7.324 -36.125 -8.352 1 63.62 254 GLU B CA 1
ATOM 3955 C C . GLU B 1 254 ? 5.812 -35.906 -8.406 1 63.62 254 GLU B C 1
ATOM 3957 O O . GLU B 1 254 ? 5.121 -36.094 -7.398 1 63.62 254 GLU B O 1
ATOM 3962 N N . LEU B 1 255 ? 5.367 -35.375 -9.453 1 56.69 255 LEU B N 1
ATOM 3963 C CA . LEU B 1 255 ? 3.936 -35.156 -9.609 1 56.69 255 LEU B CA 1
ATOM 3964 C C . LEU B 1 255 ? 3.195 -36.469 -9.836 1 56.69 255 LEU B C 1
ATOM 3966 O O . LEU B 1 255 ? 3.318 -37.094 -10.898 1 56.69 255 LEU B O 1
ATOM 3970 N N . GLY B 1 256 ? 3.453 -37.375 -8.992 1 48.94 256 GLY B N 1
ATOM 3971 C CA . GLY B 1 256 ? 2.758 -38.625 -9.156 1 48.94 256 GLY B CA 1
ATOM 3972 C C . GLY B 1 256 ? 1.278 -38.469 -9.445 1 48.94 256 GLY B C 1
ATOM 3973 O O . GLY B 1 256 ? 0.712 -37.406 -9.227 1 48.94 256 GLY B O 1
ATOM 3974 N N . PRO B 1 257 ? 0.687 -39.438 -10.25 1 45.19 257 PRO B N 1
ATOM 3975 C CA . PRO B 1 257 ? -0.73 -39.375 -10.617 1 45.19 257 PRO B CA 1
ATOM 3976 C C . PRO B 1 257 ? -1.622 -38.938 -9.461 1 45.19 257 PRO B C 1
ATOM 3978 O O . PRO B 1 257 ? -2.705 -38.406 -9.688 1 45.19 257 PRO B O 1
ATOM 3981 N N . ASP B 1 258 ? -1.467 -39.344 -8.25 1 41.41 258 ASP B N 1
ATOM 3982 C CA . ASP B 1 258 ? -2.4 -39.281 -7.133 1 41.41 258 ASP B CA 1
ATOM 3983 C C . ASP B 1 258 ? -2.314 -37.906 -6.449 1 41.41 258 ASP B C 1
ATOM 3985 O O . ASP B 1 258 ? -3.045 -37.656 -5.488 1 41.41 258 ASP B O 1
ATOM 3989 N N . ASP B 1 259 ? -1.362 -37.125 -6.617 1 41.28 259 ASP B N 1
ATOM 3990 C CA . ASP B 1 259 ? -1.057 -36.062 -5.672 1 41.28 259 ASP B CA 1
ATOM 3991 C C . ASP B 1 259 ? -1.924 -34.844 -5.938 1 41.28 259 ASP B C 1
ATOM 3993 O O . ASP B 1 259 ? -1.767 -33.812 -5.281 1 41.28 259 ASP B O 1
ATOM 3997 N N . LEU B 1 260 ? -2.602 -34.75 -6.984 1 36.16 260 LEU B N 1
ATOM 3998 C CA . LEU B 1 260 ? -3.326 -33.5 -7.211 1 36.16 260 LEU B CA 1
ATOM 3999 C C . LEU B 1 260 ? -4.562 -33.438 -6.316 1 36.16 260 LEU B C 1
ATOM 4001 O O . LEU B 1 260 ? -5.363 -32.5 -6.441 1 36.16 260 LEU B O 1
ATOM 4005 N N . GLY B 1 261 ? -5.031 -34.469 -5.672 1 32.91 261 GLY B N 1
ATOM 4006 C CA . GLY B 1 261 ? -6.359 -34.312 -5.094 1 32.91 261 GLY B CA 1
ATOM 4007 C C . GLY B 1 261 ? -6.371 -33.469 -3.834 1 32.91 261 GLY B C 1
ATOM 4008 O O . GLY B 1 261 ? -5.344 -33.344 -3.166 1 32.91 261 GLY B O 1
ATOM 4009 N N . PRO B 1 262 ? -7.348 -32.469 -3.67 1 35.78 262 PRO B N 1
ATOM 4010 C CA . PRO B 1 262 ? -7.625 -31.594 -2.535 1 35.78 262 PRO B CA 1
ATOM 4011 C C . PRO B 1 262 ? -7.535 -32.312 -1.191 1 35.78 262 PRO B C 1
ATOM 4013 O O . PRO B 1 262 ? -7.633 -31.672 -0.139 1 35.78 262 PRO B O 1
ATOM 4016 N N . ASP B 1 263 ? -7.496 -33.562 -1.126 1 31.19 263 ASP B N 1
ATOM 4017 C CA . ASP B 1 263 ? -7.898 -34.344 0.042 1 31.19 263 ASP B CA 1
ATOM 4018 C C . ASP B 1 263 ? -6.848 -34.25 1.146 1 31.19 263 ASP B C 1
ATOM 4020 O O . ASP B 1 263 ? -7.09 -34.688 2.275 1 31.19 263 ASP B O 1
ATOM 4024 N N . ASP B 1 264 ? -5.582 -34.094 0.903 1 32.78 264 ASP B N 1
ATOM 4025 C CA . ASP B 1 264 ? -4.703 -34.438 2.014 1 32.78 264 ASP B CA 1
ATOM 4026 C C . ASP B 1 264 ? -4.496 -33.25 2.941 1 32.78 264 ASP B C 1
ATOM 4028 O O . ASP B 1 264 ? -3.582 -33.25 3.771 1 32.78 264 ASP B O 1
ATOM 4032 N N . VAL B 1 265 ? -4.973 -32.094 2.768 1 31.73 265 VAL B N 1
ATOM 4033 C CA . VAL B 1 265 ? -4.957 -31.172 3.896 1 31.73 265 VAL B CA 1
ATOM 4034 C C . VAL B 1 265 ? -6.141 -31.469 4.816 1 31.73 265 VAL B C 1
ATOM 4036 O O . VAL B 1 265 ? -7.297 -31.344 4.41 1 31.73 265 VAL B O 1
ATOM 4039 N N . PRO B 1 266 ? -6.07 -32.25 5.906 1 28 266 PRO B N 1
ATOM 4040 C CA . PRO B 1 266 ? -7.184 -32.531 6.816 1 28 266 PRO B CA 1
ATOM 4041 C C . PRO B 1 266 ? -7.848 -31.25 7.324 1 28 266 PRO B C 1
ATOM 4043 O O . PRO B 1 266 ? -7.164 -30.344 7.824 1 28 266 PRO B O 1
ATOM 4046 N N . LEU B 1 267 ? -8.969 -30.828 6.75 1 26.08 267 LEU B N 1
ATOM 4047 C CA . LEU B 1 267 ? -9.859 -29.828 7.344 1 26.08 267 LEU B CA 1
ATOM 4048 C C . LEU B 1 267 ? -10.234 -30.219 8.766 1 26.08 267 LEU B C 1
ATOM 4050 O O . LEU B 1 267 ? -10.969 -29.5 9.445 1 26.08 267 LEU B O 1
ATOM 4054 N N . ASP B 1 268 ? -10.086 -31.516 9.141 1 22.92 268 ASP B N 1
ATOM 4055 C CA . ASP B 1 268 ? -10.578 -31.922 10.453 1 22.92 268 ASP B CA 1
ATOM 4056 C C . ASP B 1 268 ? -9.719 -31.328 11.562 1 22.92 268 ASP B C 1
ATOM 4058 O O . ASP B 1 268 ? -10.031 -31.484 12.75 1 22.92 268 ASP B O 1
ATOM 4062 N N . ALA B 1 269 ? -8.438 -31.156 11.344 1 21.3 269 ALA B N 1
ATOM 4063 C CA . ALA B 1 269 ? -7.891 -30.859 12.672 1 21.3 269 ALA B CA 1
ATOM 4064 C C . ALA B 1 269 ? -8.188 -29.422 13.078 1 21.3 269 ALA B C 1
ATOM 4066 O O . ALA B 1 269 ? -8.242 -28.531 12.234 1 21.3 269 ALA B O 1
#

Radius of gyration: 23.06 Å; Cα contacts (8 Å, |Δi|>4): 827; chains: 2; bounding box: 53×72×55 Å

pLDDT: mean 84.92, std 16.19, range [21.3, 97.81]

Sequence (538 aa):
MQPWQPPPDAQDAWMAIEKSLLMLTGSQVPQPRPGSELDRLDKEMPDAAVVGLTNSLQQAVRTAQECARSMGDALFGEQPRGPGPAVLILARSLLLASGRVIYALGAEDDEVRLAHCLQVISQESGSLLQGMEEAHEFTQLHSLRPSDEFLAEVKSANKTVQKLSRIRGERAMLREMAQAISEAAGPAGLPAEFAPTVREAALWVFHCYSGMAHGYAWSFEVGAGDPSVDLWIVGTLGAFAVRLMTEMCRAPEELGPDDLGPDDVPLDAMQPWQPPPDAQDAWMAIEKSLLMLTGSQVPQPRPGSELDRLDKEMPDAAVVGLTNSLQQAVRTAQECARSMGDALFGEQPRGPGPAVLILARSLLLASGRVIYALGAEDDEVRLAHCLQVISQESGSLLQGMEEAHEFTQLHSLRPSDEFLAEVKSANKTVQKLSRIRGERAMLREMAQAISEAAGPAGLPAEFAPTVREAALWVFHCYSGMAHGYAWSFEVGAGDPSVDLWIVGTLGAFAVRLMTEMCRAPEELGPDDLGPDDVPLDA

Nearest PDB structures (foldseek):
  7epb-assembly1_B  TM=2.763E-01  e=2.803E+00  Homo sapiens
  2q4x-assembly2_B  TM=1.990E-01  e=5.971E+00  Arabidopsis thaliana
  5c1f-assembly1_B  TM=1.788E-01  e=5.712E+00  Schizosaccharomyces pombe 972h-
  7epb-assembly1_B  TM=2.735E-01  e=3.551E+00  Homo sapiens
  5c1f-assembly1_B  TM=1.809E-01  e=8.247E+00  Schizosaccharomyces pombe 972h-

Organism: Propionibacterium freudenreichii subsp. shermanii (strain ATCC 9614 / DSM 4902 / CIP 103027 / NCIMB 8099 / CIRM-BIA1) (NCBI:txid754252)

Secondary structure (DSSP, 8-state):
-------HHHHHHHHHHHHHHHHTTTTPPP-PPTTSHHHHHHHHS-TT-SS-HHHHHHHHHHHHHHHHHHHHHHHHSSS---S-HHHHHHHHHHHHHHHHHHHHH--SSHHHHHHHHHHHHHHHHHHHHHHHHHHHT-SS-GGGPPPHHHHHHHHHHHHHHHHHSPPPPHHHHHHHHHHHHHHTTTTTT--GGGHHHHHHHHHHHHHHHHHHHTT-SHHHHT----HHHHHHHHHHHHHHHHHHHHHHHS-GGGS-TTTT-GGGS-S--/-------TTHHHHHHHHHHHHHHTTTTPPP-PPTTSHHHHHHHHS-TT-SS-HHHHHHHHHHHHHHHHHHHHHHHHSSS---S-HHHHHHHHHHHHHHHHHHHHH--SSHHHHHHHHHHHHHHHHHHHHHHHHHHHT-SS-GGGPPPHHHHHHHHHHHHHHHHHSPPPPHHHHHHHHHHHHHHTTTTTT--GGGHHHHHHHHHHHHHHHHHHHTT-SHHHHT----HHHHHHHHHHHHHHHHHHHHHHHS-TTTS-TTTT-GGGS-S--

Solvent-accessible surface area (backbone atoms only — not comparable to full-atom values): 27490 Å² total; per-residue (Å²): 127,82,72,54,73,69,58,83,67,48,55,61,53,45,50,52,33,43,40,46,40,35,53,78,30,80,79,43,69,70,65,59,30,84,74,2,59,48,39,52,52,41,70,70,47,66,82,56,46,86,63,50,57,62,55,29,49,39,33,7,48,50,33,19,37,41,18,48,51,52,37,46,44,38,44,65,36,96,76,33,37,57,89,42,58,45,41,40,33,34,45,32,26,17,36,38,8,16,33,50,41,31,35,26,63,61,48,84,49,66,68,59,17,50,53,32,41,43,38,55,47,21,46,45,36,49,52,47,41,54,40,48,58,55,30,50,70,45,83,68,54,57,88,54,33,56,50,72,66,55,49,51,48,44,52,51,20,36,54,56,39,36,72,76,23,65,70,67,55,68,67,59,49,48,52,50,27,24,48,38,48,20,70,39,22,45,85,58,71,38,60,62,86,43,15,65,42,50,22,49,49,49,52,47,45,44,44,36,24,49,33,42,35,54,16,38,30,53,36,68,73,68,50,76,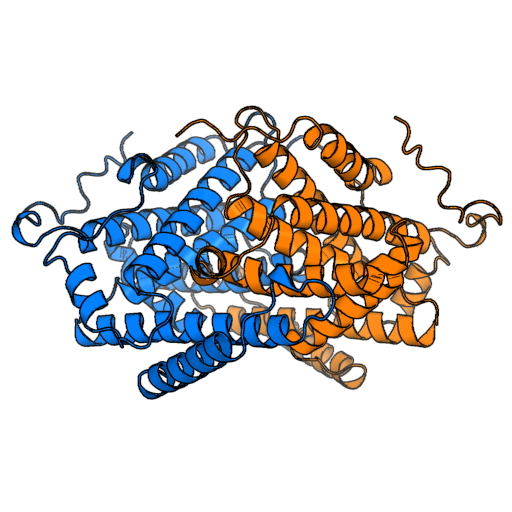73,57,65,66,60,50,50,50,52,33,40,50,45,29,24,36,25,45,50,50,50,43,59,32,15,38,30,67,83,69,59,45,92,76,67,78,60,83,69,79,65,71,81,79,113,126,81,74,53,74,69,58,88,64,48,56,60,53,44,51,54,32,44,40,48,39,36,55,79,31,78,79,44,70,73,64,59,30,84,73,2,59,47,39,52,53,42,69,70,47,66,82,56,47,88,65,52,59,61,55,30,47,39,33,6,47,49,33,19,39,40,17,47,50,53,38,47,44,39,44,65,36,95,74,32,39,58,89,43,58,44,42,40,33,34,46,33,24,17,36,38,8,17,34,51,41,31,35,25,62,61,49,84,48,68,67,59,17,50,51,33,40,44,37,54,47,20,47,46,37,50,53,48,42,53,41,46,59,56,31,50,69,46,84,68,54,56,89,63,33,57,52,72,66,55,51,50,47,45,52,51,21,36,53,56,40,34,74,78,22,65,69,67,56,68,68,60,47,48,50,51,28,23,48,38,49,20,69,39,22,44,85,59,70,38,61,63,87,44,14,65,41,49,22,49,48,48,52,47,44,44,44,35,24,49,33,42,35,53,16,38,32,52,36,70,72,67,48,68,70,55,65,68,59,51,50,52,53,33,39,51,45,28,24,35,25,46,51,51,50,44,60,32,15,38,29,66,83,70,59,45,92,75,68,78,61,83,69,79,64,70,81,78,113

Foldseek 3Di:
DPADDDDPCLLVLLVLLLCLLCVVAVLAAFAADPAFLLNVLQVVDDPLQPDTLRNLLSVLSNLLNVLSVVLSCQCPNPRHHPCDLSNLLSLLSLLVSLLLLLQLQVDPDSVSNSLSSLQSSLQVLVVVLVLQVVLCPDDPPVVSHDDPVVNVSSVVSNVVSCVSPNHDDPLVVLLSSLLSLLVCCVLLVHDNVCSVVLSVLSVLSNVLSVCSVVVHCCSVVVVPDDVSVSSSSSSSSSSVSSVSSNNSRDHPVVPPPPPSDPPPSPPPD/DPADDDDPCLLVLLVLLLCLLCVVAVLAAFAADVAFLLNVLQVPADPLQPDTLRNLLSVLSNLLNVLSVVLSCQCPNPRHHPCDLSNLLSLLSLLVSLLLLLQLQVDPDSVSNSLSSLQSSLQVLVVVLVLQVVLCPDDPPVVSHDDPVVNVSSVVSNVVSCVSPNHDDPLVVLLSSLLSQLVCCVLLVHDNVCSVVLSVLSSLSNVLSVCSVVVHCCSVVVVDDDVSVSSSSSSSSSSVSSVSSNNSRDHPVVPPPPPSDPPPPPPPD